Protein AF-A0A9E7HEP5-F1 (afdb_monomer_lite)

Sequence (538 aa):
MAIFSFPPPSFSPSPLPQPKRCPFLKPQIAPLSVASVPRRRRILRPAAAVPEIGALEEDQRSTIPLSKEESGVAASVKVLKAAASTRKVPAPEVLAALAVIKKEKAEPSSFLETLGGTESPGRTWMLIFTAQGRLEKGRYFPVTAVQRFDSAAKRIENGVYLGPIGCLTFEGKFSWKNRMLAFIFENIRIKVGLLGPLQINLGQAEREPTTKDPFFIWLYIDEEIAVAQGRGGGIAYWGRIVRAEEPLKKLIETTGIPFLPTPMGKGLVVDTHELAATAARSLAIGCCGVALVVGAWLHFGEPLKWSKDVKFILVDVSREEIELQKPHLGLVGDAKRVVELINKEIKDQPFCLGRSHPWVEAISKKVKDNVAKMEAQLAKDAVPFNFFAPVRIIRDAILAEGTPAPTLVSEVLNTMDVGRTVLVQNEPRTRLDAGTWGTMGVGLGYCIAAAVASPGRLVVAVEGDLGFGFSAMEVENLADTSEISVASCPNLDNGGVYGGDRRFPDEITGPCKDDPTPTSFVPHSAYHSLIEAFGWNS

InterPro domains:
  IPR011766 Thiamine pyrophosphate enzyme, TPP-binding [PF02775] (423-480)
  IPR012000 Thiamine pyrophosphate enzyme, central domain [PF00205] (243-340)
  IPR029035 DHS-like NAD/FAD-binding domain superfamily [SSF52467] (241-368)
  IPR029061 Thiamin diphosphate-binding fold [SSF52518] (390-478)
  IPR045025 TPP-binding domain containing protein HACL1-like [PTHR43710] (242-537)

Foldseek 3Di:
DKKFFAFADDDDDDDDDDDDDDDDDDDDDDDDDDDDDDDDDDDDDDDDDDDDDDDDDDDDDDDDDDDDDDPLLVVLVVLQLCCQVPVPRDLVSVLVSVVSLQPPQDFDDCNLCLQFNQDPPGWKKWWFKKAALVSPDIHGDPFTWMWHQHSNVQKIKIKTDPAQQWIKIFIFHWDDDGQKIFTDTQWIWITGHLDDTDIDGPHHDPDHGDPVGKMWRWSDGDNFKTWTATPNSMIIIIGTDDDQLVLVVLVCVQAVTAMEADLLRFQSAWCPDLSDLPLVVLVSQQRGQEMEAAADAQDADPHRNGHPNYAYEYEYCDPVRCVVVVGNHYHHDHRNVVSVVVSVVCVVPPHYCDCPNPVNVVSSVSSVVSVVVLVVVLPDDDVVDDLNVLLQVVQVVQVVVPPPRAQEEFADDPQSVNNSVRRTHNHRSSYDYCPRVSDAQCFLSVQSSVCSVDPPHEYEYRYQPRSCVSNVVCLLSCQSRPRYDYDDDLVSPLQFDVSQDDDDPCCCPNPCVVPRDPGGHDHPPPSVVSNVVSPDDD

pLDDT: mean 77.53, std 20.52, range [24.38, 97.56]

Organism: NCBI:txid320322

Secondary structure (DSSP, 8-state):
-EEEEEPPP-PPPPP-PPPPP----PPPP-PPPP-----------------------------PPPP----HHHHHHHHHHHHHHHS-S-HHHHHHHHHHHHHH----TTHHHHHH-SSTT-EEEEEEEEE-TTSS-EEE-SSEEEEEEETTTTEEEEEEE-GGGEEEEEEEEEEEETTEEEEEEEEEEEEETTSPPEEEE-----SPP-TTS-EEEEEEE-SSEEEEEETTS-EEEEEEE---HHHHHHHHHHHT--EEE-GGGTTSS-TT-TTB-GGGHHHHHHH-SEEEEESS-S-SSSPP---TTPEEEEEES-HHHHHHH--SEEEES-HHHHHHHHHHHHHHS-----TT-HHHHHHHHHHHHHHHHHHHHHT---SS--SHHHHHHHHHHHHHT-SSPPEEEEESHHHHHHHHHHS---STT-EEESGGGT-SS-HHHHHHHHHHHSTTS-EEEEE-HHHHHHHGGGHHHHTT-TTEEEE--TTT-SSBGGGS---SHHHHHSTTTTSPPTTB--TT--HHHHHHHTT---

Radius of gyration: 29.26 Å; chains: 1; bounding box: 80×76×86 Å

Structure (mmCIF, N/CA/C/O backbone):
data_AF-A0A9E7HEP5-F1
#
_entry.id   AF-A0A9E7HEP5-F1
#
loop_
_atom_site.group_PDB
_atom_site.id
_atom_site.type_symbol
_atom_site.label_atom_id
_atom_site.label_alt_id
_atom_site.label_comp_id
_atom_site.label_asym_id
_atom_site.label_entity_id
_atom_site.label_seq_id
_atom_site.pdbx_PDB_ins_code
_atom_site.Cartn_x
_atom_site.Cartn_y
_atom_site.Cartn_z
_atom_site.occupancy
_atom_site.B_iso_or_equiv
_atom_site.auth_seq_id
_atom_site.auth_comp_id
_atom_site.auth_asym_id
_atom_site.auth_atom_id
_atom_site.pdbx_PDB_model_num
ATOM 1 N N . MET A 1 1 ? 6.789 -1.809 2.876 1.00 51.38 1 MET A N 1
ATOM 2 C CA . MET A 1 1 ? 8.005 -1.958 3.710 1.00 51.38 1 MET A CA 1
ATOM 3 C C . MET A 1 1 ? 9.177 -1.241 3.103 1.00 51.38 1 MET A C 1
ATOM 5 O O . MET A 1 1 ? 9.382 -1.371 1.895 1.00 51.38 1 MET A O 1
ATOM 9 N N . ALA A 1 2 ? 9.968 -0.578 3.935 1.00 55.06 2 ALA A N 1
ATOM 10 C CA . ALA A 1 2 ? 11.289 -0.094 3.567 1.00 55.06 2 ALA A CA 1
ATOM 11 C C . ALA A 1 2 ? 12.368 -0.923 4.281 1.00 55.06 2 ALA A C 1
ATOM 13 O O . ALA A 1 2 ? 12.150 -1.428 5.385 1.00 55.06 2 ALA A O 1
ATOM 14 N N . ILE A 1 3 ? 13.517 -1.053 3.626 1.00 61.47 3 ILE A N 1
ATOM 15 C CA . ILE A 1 3 ? 14.765 -1.574 4.177 1.00 61.47 3 ILE A CA 1
ATOM 16 C C . ILE A 1 3 ? 15.701 -0.380 4.343 1.00 61.47 3 ILE A C 1
ATOM 18 O O . ILE A 1 3 ? 15.979 0.334 3.385 1.00 61.47 3 ILE A O 1
ATOM 22 N N . PHE A 1 4 ? 16.204 -0.171 5.545 1.00 69.56 4 PHE A N 1
ATOM 23 C CA . PHE A 1 4 ? 17.132 0.896 5.889 1.00 69.56 4 PHE A CA 1
ATOM 24 C C . PHE A 1 4 ? 18.523 0.313 6.027 1.00 69.56 4 PHE A C 1
ATOM 26 O O . PHE A 1 4 ? 18.708 -0.659 6.754 1.00 69.56 4 PHE A O 1
ATOM 33 N N . SER A 1 5 ? 19.494 0.898 5.338 1.00 49.03 5 SER A N 1
ATOM 34 C CA . SER A 1 5 ? 20.821 0.314 5.190 1.00 49.03 5 SER A CA 1
ATOM 35 C C . SER A 1 5 ? 21.881 1.143 5.907 1.00 49.03 5 SER A C 1
ATOM 37 O O . SER A 1 5 ? 22.187 2.262 5.494 1.00 49.03 5 SER A O 1
ATOM 39 N N . PHE A 1 6 ? 22.507 0.567 6.928 1.00 65.94 6 PHE A N 1
ATOM 40 C CA . PHE A 1 6 ? 23.538 1.213 7.743 1.00 65.94 6 PHE A CA 1
ATOM 41 C C . PHE A 1 6 ? 24.952 0.769 7.338 1.00 65.94 6 PHE A C 1
ATOM 43 O O . PHE A 1 6 ? 25.109 -0.333 6.804 1.00 65.94 6 PHE A O 1
ATOM 50 N N . PRO A 1 7 ? 25.993 1.573 7.621 1.00 40.50 7 PRO A N 1
ATOM 51 C CA . PRO A 1 7 ? 27.380 1.187 7.363 1.00 40.50 7 PRO A CA 1
ATOM 52 C C . PRO A 1 7 ? 27.819 -0.056 8.167 1.00 40.50 7 PRO A C 1
ATOM 54 O O . PRO A 1 7 ? 27.232 -0.356 9.211 1.00 40.50 7 PRO A O 1
ATOM 57 N N . PRO A 1 8 ? 28.863 -0.778 7.712 1.00 39.31 8 PRO A N 1
ATOM 58 C CA . PRO A 1 8 ? 29.521 -1.811 8.508 1.00 39.31 8 PRO A CA 1
ATOM 59 C C . PRO A 1 8 ? 30.119 -1.210 9.791 1.00 39.31 8 PRO A C 1
ATOM 61 O O . PRO A 1 8 ? 30.618 -0.082 9.758 1.00 39.31 8 PRO A O 1
ATOM 64 N N . PRO A 1 9 ? 30.092 -1.928 10.928 1.00 40.12 9 PRO A N 1
ATOM 65 C CA . PRO A 1 9 ? 30.724 -1.449 12.149 1.00 40.12 9 PRO A CA 1
ATOM 66 C C . PRO A 1 9 ? 32.244 -1.348 11.953 1.00 40.12 9 PRO A C 1
ATOM 68 O O . PRO A 1 9 ? 32.898 -2.318 11.570 1.00 40.12 9 PRO A O 1
ATOM 71 N N . SER A 1 10 ? 32.821 -0.179 12.230 1.00 34.59 10 SER A N 1
ATOM 72 C CA . SER A 1 10 ? 34.270 0.009 12.261 1.00 34.59 10 SER A CA 1
ATOM 73 C C . SER A 1 10 ? 34.835 -0.604 13.544 1.00 34.59 10 SER A C 1
ATOM 75 O O . SER A 1 10 ? 34.801 0.028 14.599 1.00 34.59 10 SER A O 1
ATOM 77 N N . PHE A 1 11 ? 35.349 -1.831 13.474 1.00 35.06 11 PHE A N 1
ATOM 78 C CA . PHE A 1 11 ? 36.176 -2.385 14.545 1.00 35.06 11 PHE A CA 1
ATOM 79 C C . PHE A 1 11 ? 37.654 -2.174 14.214 1.00 35.06 11 PHE A C 1
ATOM 81 O O . PHE A 1 11 ? 38.150 -2.631 13.185 1.00 35.06 11 PHE A O 1
ATOM 88 N N . SER A 1 12 ? 38.361 -1.477 15.101 1.00 27.12 12 SER A N 1
ATOM 89 C CA . SER A 1 12 ? 39.821 -1.483 15.166 1.00 27.12 12 SER A CA 1
ATOM 90 C C . SER A 1 12 ? 40.298 -2.904 15.518 1.00 27.12 12 SER A C 1
ATOM 92 O O . SER A 1 12 ? 39.809 -3.483 16.491 1.00 27.12 12 SER A O 1
ATOM 94 N N . PRO A 1 13 ? 41.211 -3.517 14.744 1.00 30.00 13 PRO A N 1
ATOM 95 C CA . PRO A 1 13 ? 41.603 -4.899 14.985 1.00 30.00 13 PRO A CA 1
ATOM 96 C C . PRO A 1 13 ? 42.609 -4.988 16.140 1.00 30.00 13 PRO A C 1
ATOM 98 O O . PRO A 1 13 ? 43.740 -4.520 16.028 1.00 30.00 13 PRO A O 1
ATOM 101 N N . SER A 1 14 ? 42.218 -5.650 17.229 1.00 27.70 14 SER A N 1
ATOM 102 C CA . SER A 1 14 ? 43.160 -6.242 18.189 1.00 27.70 14 SER A CA 1
ATOM 103 C C . SER A 1 14 ? 43.564 -7.641 17.695 1.00 27.70 14 SER A C 1
ATOM 105 O O . SER A 1 14 ? 42.691 -8.388 17.244 1.00 27.70 14 SER A O 1
ATOM 107 N N . PRO A 1 15 ? 44.849 -8.038 17.751 1.00 31.33 15 PRO A N 1
ATOM 108 C CA . PRO A 1 15 ? 45.302 -9.291 17.160 1.00 31.33 15 PRO A CA 1
ATOM 109 C C . PRO A 1 15 ? 45.033 -10.469 18.106 1.00 31.33 15 PRO A C 1
ATOM 111 O O . PRO A 1 15 ? 45.502 -10.485 19.241 1.00 31.33 15 PRO A O 1
ATOM 114 N N . LEU A 1 16 ? 44.318 -11.486 17.624 1.00 31.81 16 LEU A N 1
ATOM 115 C CA . LEU A 1 16 ? 44.216 -12.801 18.266 1.00 31.81 16 LEU A CA 1
ATOM 116 C C . LEU A 1 16 ? 44.513 -13.916 17.242 1.00 31.81 16 LEU A C 1
ATOM 118 O O . LEU A 1 16 ? 44.408 -13.686 16.035 1.00 31.81 16 LEU A O 1
ATOM 122 N N . PRO A 1 17 ? 44.987 -15.092 17.698 1.00 29.27 17 PRO A N 1
ATOM 123 C CA . PRO A 1 17 ? 45.936 -15.920 16.961 1.00 29.27 17 PRO A CA 1
ATOM 124 C C . PRO A 1 17 ? 45.279 -16.816 15.906 1.00 29.27 17 PRO A C 1
ATOM 126 O O . PRO A 1 17 ? 44.155 -17.285 16.065 1.00 29.27 17 PRO A O 1
ATOM 129 N N . GLN A 1 18 ? 46.032 -17.103 14.841 1.00 30.56 18 GLN A N 1
ATOM 130 C CA . GLN A 1 18 ? 45.605 -17.963 13.734 1.00 30.56 18 GLN A CA 1
ATOM 131 C C . GLN A 1 18 ? 45.329 -19.415 14.173 1.00 30.56 18 GLN A C 1
ATOM 133 O O . GLN A 1 18 ? 46.169 -20.011 14.855 1.00 30.56 18 GLN A O 1
ATOM 138 N N . PRO A 1 19 ? 44.234 -20.049 13.708 1.00 31.55 19 PRO A N 1
ATOM 139 C CA . PRO A 1 19 ? 44.040 -21.481 13.874 1.00 31.55 19 PRO A CA 1
ATOM 140 C C . PRO A 1 19 ? 44.747 -22.286 12.768 1.00 31.55 19 PRO A C 1
ATOM 142 O O . PRO A 1 19 ? 44.774 -21.919 11.591 1.00 31.55 19 PRO A O 1
ATOM 145 N N . LYS A 1 20 ? 45.333 -23.413 13.186 1.00 30.33 20 LYS A N 1
ATOM 146 C CA . LYS A 1 20 ? 46.104 -24.371 12.381 1.00 30.33 20 LYS A CA 1
ATOM 147 C C . LYS A 1 20 ? 45.240 -25.054 11.307 1.00 30.33 20 LYS A C 1
ATOM 149 O O . LYS A 1 20 ? 44.102 -25.434 11.563 1.00 30.33 20 LYS A O 1
ATOM 154 N N . ARG A 1 21 ? 45.822 -25.263 10.118 1.00 30.11 21 ARG A N 1
ATOM 155 C CA . ARG A 1 21 ? 45.241 -26.023 8.993 1.00 30.11 21 ARG A CA 1
ATOM 156 C C . ARG A 1 21 ? 45.111 -27.520 9.325 1.00 30.11 21 ARG A C 1
ATOM 158 O O . ARG A 1 21 ? 46.059 -28.111 9.833 1.00 30.11 21 ARG A O 1
ATOM 165 N N . CYS A 1 22 ? 44.002 -28.140 8.919 1.00 26.39 22 CYS A N 1
ATOM 166 C CA . CYS A 1 22 ? 43.891 -29.588 8.687 1.00 26.39 22 CYS A CA 1
ATOM 167 C C . CYS A 1 22 ? 43.315 -29.852 7.279 1.00 26.39 22 CYS A C 1
ATOM 169 O O . CYS A 1 22 ? 42.582 -29.000 6.771 1.00 26.39 22 CYS A O 1
ATOM 171 N N . PRO A 1 23 ? 43.697 -30.958 6.609 1.00 29.78 23 PRO A N 1
ATOM 172 C CA . PRO A 1 23 ? 43.627 -31.064 5.155 1.00 29.78 23 PRO A CA 1
ATOM 173 C C . PRO A 1 23 ? 42.318 -31.667 4.620 1.00 29.78 23 PRO A C 1
ATOM 175 O O . PRO A 1 23 ? 41.591 -32.383 5.300 1.00 29.78 23 PRO A O 1
ATOM 178 N N . PHE A 1 24 ? 42.078 -31.347 3.349 1.00 29.58 24 PHE A N 1
ATOM 179 C CA . PHE A 1 24 ? 40.975 -31.734 2.472 1.00 29.58 24 PHE A CA 1
ATOM 180 C C . PHE A 1 24 ? 40.642 -33.238 2.448 1.00 29.58 24 PHE A C 1
ATOM 182 O O . PHE A 1 24 ? 41.517 -34.067 2.211 1.00 29.58 24 PHE A O 1
ATOM 189 N N . LEU A 1 25 ? 39.344 -33.558 2.500 1.00 27.88 25 LEU A N 1
ATOM 190 C CA . LEU A 1 25 ? 38.763 -34.824 2.036 1.00 27.88 25 LEU A CA 1
ATOM 191 C C . LEU A 1 25 ? 37.734 -34.518 0.933 1.00 27.88 25 LEU A C 1
ATOM 193 O O . LEU A 1 25 ? 36.785 -33.767 1.145 1.00 27.88 25 LEU A O 1
ATOM 197 N N . LYS A 1 26 ? 37.965 -35.063 -0.269 1.00 29.12 26 LYS A N 1
ATOM 198 C CA . LYS A 1 26 ? 37.047 -35.012 -1.423 1.00 29.12 26 LYS A CA 1
ATOM 199 C C . LYS A 1 26 ? 35.877 -35.989 -1.209 1.00 29.12 26 LYS A C 1
ATOM 201 O O . LYS A 1 26 ? 36.142 -37.103 -0.762 1.00 29.12 26 LYS A O 1
ATOM 206 N N . PRO A 1 27 ? 34.632 -35.668 -1.608 1.00 31.58 27 PRO A N 1
ATOM 207 C CA . PRO A 1 27 ? 33.561 -36.657 -1.645 1.00 31.58 27 PRO A CA 1
ATOM 208 C C . PRO A 1 27 ? 33.573 -37.445 -2.967 1.00 31.58 27 PRO A C 1
ATOM 210 O O . PRO A 1 27 ? 33.621 -36.864 -4.051 1.00 31.58 27 PRO A O 1
ATOM 213 N N . GLN A 1 28 ? 33.522 -38.777 -2.866 1.00 25.94 28 GLN A N 1
ATOM 214 C CA . GLN A 1 28 ? 33.180 -39.687 -3.964 1.00 25.94 28 GLN A CA 1
ATOM 215 C C . GLN A 1 28 ? 31.653 -39.739 -4.127 1.00 25.94 28 GLN A C 1
ATOM 217 O O . GLN A 1 28 ? 30.923 -39.860 -3.146 1.00 25.94 28 GLN A O 1
ATOM 222 N N . ILE A 1 29 ? 31.184 -39.664 -5.373 1.00 30.97 29 ILE A N 1
ATOM 223 C CA . ILE A 1 29 ? 29.780 -39.835 -5.768 1.00 30.97 29 ILE A CA 1
ATOM 224 C C . ILE A 1 29 ? 29.588 -41.297 -6.193 1.00 30.97 29 ILE A C 1
ATOM 226 O O . ILE A 1 29 ? 30.348 -41.788 -7.027 1.00 30.97 29 ILE A O 1
ATOM 230 N N . ALA A 1 30 ? 28.571 -41.975 -5.655 1.00 26.53 30 ALA A N 1
ATOM 231 C CA . ALA A 1 30 ? 28.105 -43.283 -6.125 1.00 26.53 30 ALA A CA 1
ATOM 232 C C . ALA A 1 30 ? 26.684 -43.157 -6.720 1.00 26.53 30 ALA A C 1
ATOM 234 O O . ALA A 1 30 ? 25.885 -42.381 -6.188 1.00 26.53 30 ALA A O 1
ATOM 235 N N . PRO A 1 31 ? 26.345 -43.879 -7.808 1.00 27.89 31 PRO A N 1
ATOM 236 C CA . PRO A 1 31 ? 25.064 -43.735 -8.497 1.00 27.89 31 PRO A CA 1
ATOM 237 C C . PRO A 1 31 ? 23.953 -44.572 -7.839 1.00 27.89 31 PRO A C 1
ATOM 239 O O . PRO A 1 31 ? 24.162 -45.724 -7.461 1.00 27.89 31 PRO A O 1
ATOM 242 N N . LEU A 1 32 ? 22.752 -43.997 -7.733 1.00 27.55 32 LEU A N 1
ATOM 243 C CA . LEU A 1 32 ? 21.537 -44.670 -7.262 1.00 27.55 32 LEU A CA 1
ATOM 244 C C . LEU A 1 32 ? 20.846 -45.411 -8.419 1.00 27.55 32 LEU A C 1
ATOM 246 O O . LEU A 1 32 ? 20.517 -44.812 -9.440 1.00 27.55 32 LEU A O 1
ATOM 250 N N . SER A 1 33 ? 20.609 -46.710 -8.228 1.00 24.88 33 SER A N 1
ATOM 251 C CA . SER A 1 33 ? 19.804 -47.576 -9.099 1.00 24.88 33 SER A CA 1
ATOM 252 C C . SER A 1 33 ? 18.334 -47.559 -8.664 1.00 24.88 33 SER A C 1
ATOM 254 O O . SER A 1 33 ? 18.030 -47.619 -7.472 1.00 24.88 33 SER A O 1
ATOM 256 N N . VAL A 1 34 ? 17.425 -47.478 -9.638 1.00 32.47 34 VAL A N 1
ATOM 257 C CA . VAL A 1 34 ? 15.968 -47.466 -9.452 1.00 32.47 34 VAL A CA 1
ATOM 258 C C . VAL A 1 34 ? 15.445 -48.904 -9.478 1.00 32.47 34 VAL A C 1
ATOM 260 O O . VAL A 1 34 ? 15.538 -49.576 -10.502 1.00 32.47 34 VAL A O 1
ATOM 263 N N . ALA A 1 35 ? 14.837 -49.358 -8.380 1.00 26.69 35 ALA A N 1
ATOM 264 C CA . ALA A 1 35 ? 14.058 -50.595 -8.343 1.00 26.69 35 ALA A CA 1
ATOM 265 C C . ALA A 1 35 ? 12.675 -50.355 -7.714 1.00 26.69 35 ALA A C 1
ATOM 267 O O . ALA A 1 35 ? 12.532 -49.749 -6.653 1.00 26.69 35 ALA A O 1
ATOM 268 N N . SER A 1 36 ? 11.654 -50.833 -8.422 1.00 29.84 36 SER A N 1
ATOM 269 C CA . SER A 1 36 ? 10.218 -50.732 -8.153 1.00 29.84 36 SER A CA 1
ATOM 270 C C . SER A 1 36 ? 9.761 -51.494 -6.901 1.00 29.84 36 SER A C 1
ATOM 272 O O . SER A 1 36 ? 10.106 -52.664 -6.736 1.00 29.84 36 SER A O 1
ATOM 274 N N . VAL A 1 37 ? 8.885 -50.888 -6.088 1.00 29.94 37 VAL A N 1
ATOM 275 C CA . VAL A 1 37 ? 8.230 -51.523 -4.924 1.00 29.94 37 VAL A CA 1
ATOM 276 C C . VAL A 1 37 ? 6.706 -51.606 -5.148 1.00 29.94 37 VAL A C 1
ATOM 278 O O . VAL A 1 37 ? 6.108 -50.618 -5.581 1.00 29.94 37 VAL A O 1
ATOM 281 N N . PRO A 1 38 ? 6.041 -52.749 -4.867 1.00 27.84 38 PRO A N 1
ATOM 282 C CA . PRO A 1 38 ? 4.619 -52.941 -5.150 1.00 27.84 38 PRO A CA 1
ATOM 283 C C . PRO A 1 38 ? 3.689 -52.377 -4.059 1.00 27.84 38 PRO A C 1
ATOM 285 O O . PRO A 1 38 ? 3.996 -52.372 -2.867 1.00 27.84 38 PRO A O 1
ATOM 288 N N . ARG A 1 39 ? 2.494 -51.944 -4.489 1.00 32.03 39 ARG A N 1
ATOM 289 C CA . ARG A 1 39 ? 1.404 -51.393 -3.662 1.00 32.03 39 ARG A CA 1
ATOM 290 C C . ARG A 1 39 ? 0.897 -52.389 -2.605 1.00 32.03 39 ARG A C 1
ATOM 292 O O . ARG A 1 39 ? 0.407 -53.462 -2.952 1.00 32.03 39 ARG A O 1
ATOM 299 N N . ARG A 1 40 ? 0.836 -51.966 -1.335 1.00 27.08 40 ARG A N 1
ATOM 300 C CA . ARG A 1 40 ? -0.075 -52.537 -0.322 1.00 27.08 40 ARG A CA 1
ATOM 301 C C . ARG A 1 40 ? -0.819 -51.436 0.437 1.00 27.08 40 ARG A C 1
ATOM 303 O O . ARG A 1 40 ? -0.211 -50.541 1.011 1.00 27.08 40 ARG A O 1
ATOM 310 N N . ARG A 1 41 ? -2.153 -51.538 0.436 1.00 31.89 41 ARG A N 1
ATOM 311 C CA . ARG A 1 41 ? -3.088 -50.758 1.264 1.00 31.89 41 ARG A CA 1
ATOM 312 C C . ARG A 1 41 ? -2.891 -51.109 2.743 1.00 31.89 41 ARG A C 1
ATOM 314 O O . ARG A 1 41 ? -2.807 -52.294 3.066 1.00 31.89 41 ARG A O 1
ATOM 321 N N . ARG A 1 42 ? -2.926 -50.120 3.644 1.00 28.30 42 ARG A N 1
ATOM 322 C CA . ARG A 1 42 ? -3.132 -50.375 5.078 1.00 28.30 42 ARG A CA 1
ATOM 323 C C . ARG A 1 42 ? -4.041 -49.328 5.722 1.00 28.30 42 ARG A C 1
ATOM 325 O O . ARG A 1 42 ? -3.948 -48.139 5.448 1.00 28.30 42 ARG A O 1
ATOM 332 N N . ILE A 1 43 ? -4.953 -49.867 6.520 1.00 27.52 43 ILE A N 1
ATOM 333 C CA . ILE A 1 43 ? -6.100 -49.269 7.204 1.00 27.52 43 ILE A CA 1
ATOM 334 C C . ILE A 1 43 ? -5.636 -48.570 8.497 1.00 27.52 43 ILE A C 1
ATOM 336 O O . ILE A 1 43 ? -4.755 -49.082 9.185 1.00 27.52 43 ILE A O 1
ATOM 340 N N . LEU A 1 44 ? -6.250 -47.426 8.819 1.00 29.39 44 LEU A N 1
ATOM 341 C CA . LEU A 1 44 ? -6.052 -46.621 10.036 1.00 29.39 44 LEU A CA 1
ATOM 342 C C . LEU A 1 44 ? -6.702 -47.258 11.280 1.00 29.39 44 LEU A C 1
ATOM 344 O O . LEU A 1 44 ? -7.859 -47.672 11.214 1.00 29.39 44 LEU A O 1
ATOM 348 N N . ARG A 1 45 ? -6.002 -47.241 12.427 1.00 24.38 45 ARG A N 1
ATOM 349 C CA . ARG A 1 45 ? -6.564 -47.350 13.794 1.00 24.38 45 ARG A CA 1
ATOM 350 C C . ARG A 1 45 ? -5.705 -46.578 14.827 1.00 24.38 45 ARG A C 1
ATOM 352 O O . ARG A 1 45 ? -4.540 -46.324 14.529 1.00 24.38 45 ARG A O 1
ATOM 359 N N . PRO A 1 46 ? -6.279 -46.166 15.982 1.00 30.41 46 PRO A N 1
ATOM 360 C CA . PRO A 1 46 ? -5.855 -44.992 16.754 1.00 30.41 46 PRO A CA 1
ATOM 361 C C . PRO A 1 46 ? -4.961 -45.280 17.978 1.00 30.41 46 PRO A C 1
ATOM 363 O O . PRO A 1 46 ? -4.721 -46.429 18.340 1.00 30.41 46 PRO A O 1
ATOM 366 N N . ALA A 1 47 ? -4.474 -44.178 18.564 1.00 28.53 47 ALA A N 1
ATOM 367 C CA . ALA A 1 47 ? -3.423 -44.036 19.574 1.00 28.53 47 ALA A CA 1
ATOM 368 C C . ALA A 1 47 ? -3.693 -44.677 20.953 1.00 28.53 47 ALA A C 1
ATOM 370 O O . ALA A 1 47 ? -4.833 -44.752 21.408 1.00 28.53 47 ALA A O 1
ATOM 371 N N . ALA A 1 48 ? -2.602 -45.052 21.635 1.00 25.50 48 ALA A N 1
ATOM 372 C CA . ALA A 1 48 ? -2.547 -45.515 23.024 1.00 25.50 48 ALA A CA 1
ATOM 373 C C . ALA A 1 48 ? -1.561 -44.656 23.848 1.00 25.50 48 ALA A C 1
ATOM 375 O O . ALA A 1 48 ? -0.652 -44.043 23.289 1.00 25.50 48 ALA A O 1
ATOM 376 N N . ALA A 1 49 ? -1.785 -44.607 25.162 1.00 25.66 49 ALA A N 1
ATOM 377 C CA . ALA A 1 49 ? -1.235 -43.660 26.135 1.00 25.66 49 ALA A CA 1
ATOM 378 C C . ALA A 1 49 ? -0.179 -44.265 27.104 1.00 25.66 49 ALA A C 1
ATOM 380 O O . ALA A 1 49 ? 0.001 -45.483 27.112 1.00 25.66 49 ALA A O 1
ATOM 381 N N . VAL A 1 50 ? 0.339 -43.395 28.007 1.00 27.92 50 VAL A N 1
ATOM 382 C CA . VAL A 1 50 ? 0.950 -43.640 29.361 1.00 27.92 50 VAL A CA 1
ATOM 383 C C . VAL A 1 50 ? 2.490 -43.919 29.349 1.00 27.92 50 VAL A C 1
ATOM 385 O O . VAL A 1 50 ? 2.918 -44.489 28.346 1.00 27.92 50 VAL A O 1
ATOM 388 N N . PRO A 1 51 ? 3.364 -43.557 30.354 1.00 29.66 51 PRO A N 1
ATOM 389 C CA . PRO A 1 51 ? 3.147 -43.275 31.802 1.00 29.66 51 PRO A CA 1
ATOM 390 C C . PRO A 1 51 ? 3.815 -42.041 32.476 1.00 29.66 51 PRO A C 1
ATOM 392 O O . PRO A 1 51 ? 4.772 -41.456 31.979 1.00 29.66 51 PRO A O 1
ATOM 395 N N . GLU A 1 52 ? 3.316 -41.739 33.688 1.00 27.03 52 GLU A N 1
ATOM 396 C CA . GLU A 1 52 ? 3.947 -40.969 34.784 1.00 27.03 52 GLU A CA 1
ATOM 397 C C . GLU A 1 52 ? 5.039 -41.768 35.537 1.00 27.03 52 GLU A C 1
ATOM 399 O O . GLU A 1 52 ? 4.952 -42.993 35.617 1.00 27.03 52 GLU A O 1
ATOM 404 N N . ILE A 1 53 ? 6.006 -41.061 36.153 1.00 26.39 53 ILE A N 1
ATOM 405 C CA . ILE A 1 53 ? 6.406 -41.090 37.590 1.00 26.39 53 ILE A CA 1
ATOM 406 C C . ILE A 1 53 ? 7.771 -40.386 37.752 1.00 26.39 53 ILE A C 1
ATOM 408 O O . ILE A 1 53 ? 8.712 -40.684 37.020 1.00 26.39 53 ILE A O 1
ATOM 412 N N . GLY A 1 54 ? 7.904 -39.532 38.779 1.00 24.41 54 GLY A N 1
ATOM 413 C CA . GLY A 1 54 ? 9.200 -39.237 39.410 1.00 24.41 54 GLY A CA 1
ATOM 414 C C . GLY A 1 54 ? 9.326 -37.841 40.023 1.00 24.41 54 GLY A C 1
ATOM 415 O O . GLY A 1 54 ? 9.801 -36.926 39.362 1.00 24.41 54 GLY A O 1
ATOM 416 N N . ALA A 1 55 ? 8.927 -37.693 41.289 1.00 25.45 55 ALA A N 1
ATOM 417 C CA . ALA A 1 55 ? 9.136 -36.499 42.107 1.00 25.45 55 ALA A CA 1
ATOM 418 C C . ALA A 1 55 ? 10.602 -36.367 42.561 1.00 25.45 55 ALA A C 1
ATOM 420 O O . ALA A 1 55 ? 11.170 -37.352 43.031 1.00 25.45 55 ALA A O 1
ATOM 421 N N . LEU A 1 56 ? 11.169 -35.156 42.489 1.00 27.62 56 LEU A N 1
ATOM 422 C CA . LEU A 1 56 ? 12.380 -34.743 43.209 1.00 27.62 56 LEU A CA 1
ATOM 423 C C . LEU A 1 56 ? 12.261 -33.265 43.641 1.00 27.62 56 LEU A C 1
ATOM 425 O O . LEU A 1 56 ? 12.234 -32.366 42.806 1.00 27.62 56 LEU A O 1
ATOM 429 N N . GLU A 1 57 ? 12.113 -33.118 44.958 1.00 25.09 57 GLU A N 1
ATOM 430 C CA . GLU A 1 57 ? 12.555 -32.082 45.912 1.00 25.09 57 GLU A CA 1
ATOM 431 C C . GLU A 1 57 ? 12.521 -30.579 45.555 1.00 25.09 57 GLU A C 1
ATOM 433 O O . GLU A 1 57 ? 13.199 -30.075 44.662 1.00 25.09 57 GLU A O 1
ATOM 438 N N . GLU A 1 58 ? 11.753 -29.857 46.381 1.00 28.30 58 GLU A N 1
ATOM 439 C CA . GLU A 1 58 ? 11.725 -28.404 46.549 1.00 28.30 58 GLU A CA 1
ATOM 440 C C . GLU A 1 58 ? 12.974 -27.906 47.294 1.00 28.30 58 GLU A C 1
ATOM 442 O O . GLU A 1 58 ? 13.288 -28.423 48.364 1.00 28.30 58 GLU A O 1
ATOM 447 N N . ASP A 1 59 ? 13.598 -26.819 46.822 1.00 25.30 59 ASP A N 1
ATOM 448 C CA . ASP A 1 59 ? 14.262 -25.887 47.737 1.00 25.30 59 ASP A CA 1
ATOM 449 C C . ASP A 1 59 ? 14.184 -24.421 47.250 1.00 25.30 59 ASP A C 1
ATOM 451 O O . ASP A 1 59 ? 14.538 -24.071 46.124 1.00 25.30 59 ASP A O 1
ATOM 455 N N . GLN A 1 60 ? 13.650 -23.591 48.150 1.00 25.62 60 GLN A N 1
ATOM 456 C CA . GLN A 1 60 ? 13.741 -22.131 48.303 1.00 25.62 60 GLN A CA 1
ATOM 457 C C . GLN A 1 60 ? 13.451 -21.188 47.114 1.00 25.62 60 GLN A C 1
ATOM 459 O O . GLN A 1 60 ? 14.333 -20.643 46.447 1.00 25.62 60 GLN A O 1
ATOM 464 N N . ARG A 1 61 ? 12.167 -20.808 46.992 1.00 27.44 61 ARG A N 1
ATOM 465 C CA . ARG A 1 61 ? 11.742 -19.537 46.377 1.00 27.44 61 ARG A CA 1
ATOM 466 C C . ARG A 1 61 ? 12.069 -18.352 47.290 1.00 27.44 61 ARG A C 1
ATOM 468 O O . ARG A 1 61 ? 11.409 -18.126 48.299 1.00 27.44 61 ARG A O 1
ATOM 475 N N . SER A 1 62 ? 13.025 -17.544 46.846 1.00 25.94 62 SER A N 1
ATOM 476 C CA . SER A 1 62 ? 13.154 -16.132 47.209 1.00 25.94 62 SER A CA 1
ATOM 477 C C . SER A 1 62 ? 11.908 -15.364 46.744 1.00 25.94 62 SER A C 1
ATOM 479 O O . SER A 1 62 ? 11.592 -15.302 45.553 1.00 25.94 62 SER A O 1
ATOM 481 N N . THR A 1 63 ? 11.159 -14.824 47.701 1.00 28.52 63 THR A N 1
ATOM 482 C CA . THR A 1 63 ? 9.980 -13.980 47.496 1.00 28.52 63 THR A CA 1
ATOM 483 C C . THR A 1 63 ? 10.383 -12.594 46.998 1.00 28.52 63 THR A C 1
ATOM 485 O O . THR A 1 63 ? 10.813 -11.747 47.780 1.00 28.52 63 THR A O 1
ATOM 488 N N . ILE A 1 64 ? 10.172 -12.339 45.707 1.00 29.33 64 ILE A N 1
ATOM 489 C CA . ILE A 1 64 ? 10.036 -10.987 45.150 1.00 29.33 64 ILE A CA 1
ATOM 490 C C . ILE A 1 64 ? 8.531 -10.773 44.901 1.00 29.33 64 ILE A C 1
ATOM 492 O O . ILE A 1 64 ? 7.909 -11.650 44.295 1.00 29.33 64 ILE A O 1
ATOM 496 N N . PRO A 1 65 ? 7.898 -9.678 45.365 1.00 28.50 65 PRO A N 1
ATOM 497 C CA . PRO A 1 65 ? 6.455 -9.509 45.216 1.00 28.50 65 PRO A CA 1
ATOM 498 C C . PRO A 1 65 ? 6.096 -9.321 43.737 1.00 28.50 65 PRO A C 1
ATOM 500 O O . PRO A 1 65 ? 6.520 -8.343 43.119 1.00 28.50 65 PRO A O 1
ATOM 503 N N . LEU A 1 66 ? 5.296 -10.234 43.171 1.00 28.25 66 LEU A N 1
ATOM 504 C CA . LEU A 1 66 ? 4.622 -9.999 41.894 1.00 28.25 66 LEU A CA 1
ATOM 505 C C . LEU A 1 66 ? 3.629 -8.846 42.072 1.00 28.25 66 LEU A C 1
ATOM 507 O O . LEU A 1 66 ? 2.679 -8.923 42.850 1.00 28.25 66 LEU A O 1
ATOM 511 N N . SER A 1 67 ? 3.863 -7.766 41.343 1.00 31.67 67 SER A N 1
ATOM 512 C CA . SER A 1 67 ? 2.992 -6.606 41.274 1.00 31.67 67 SER A CA 1
ATOM 513 C C . SER A 1 67 ? 1.810 -6.851 40.323 1.00 31.67 67 SER A C 1
ATOM 515 O O . SER A 1 67 ? 2.000 -7.171 39.157 1.00 31.67 67 SER A O 1
ATOM 517 N N . LYS A 1 68 ? 0.602 -6.612 40.860 1.00 35.47 68 LYS A N 1
ATOM 518 C CA . LYS A 1 68 ? -0.695 -6.290 40.221 1.00 35.47 68 LYS A CA 1
ATOM 519 C C . LYS A 1 68 ? -1.271 -7.276 39.186 1.00 35.47 68 LYS A C 1
ATOM 521 O O . LYS A 1 68 ? -0.832 -7.331 38.045 1.00 35.47 68 LYS A O 1
ATOM 526 N N . GLU A 1 69 ? -2.376 -7.924 39.570 1.00 36.03 69 GLU A N 1
ATOM 527 C CA . GLU A 1 69 ? -3.395 -8.456 38.653 1.00 36.03 69 GLU A CA 1
ATOM 528 C C . GLU A 1 69 ? -3.738 -7.413 37.569 1.00 36.03 69 GLU A C 1
ATOM 530 O O . GLU A 1 69 ? -4.138 -6.286 37.881 1.00 36.03 69 GLU A O 1
ATOM 535 N N . GLU A 1 70 ? -3.565 -7.763 36.290 1.00 47.34 70 GLU A N 1
ATOM 536 C CA . GLU A 1 70 ? -4.075 -6.965 35.169 1.00 47.34 70 GLU A CA 1
ATOM 537 C C . GLU A 1 70 ? -5.607 -6.871 35.279 1.00 47.34 70 GLU A C 1
ATOM 539 O O . GLU A 1 70 ? -6.279 -7.881 35.493 1.00 47.34 70 GLU A O 1
ATOM 544 N N . SER A 1 71 ? -6.189 -5.671 35.133 1.00 64.06 71 SER A N 1
ATOM 545 C CA . SER A 1 71 ? -7.652 -5.526 35.157 1.00 64.06 71 SER A CA 1
ATOM 546 C C . SER A 1 71 ? -8.295 -6.381 34.057 1.00 64.06 71 SER A C 1
ATOM 548 O O . SER A 1 71 ? -7.734 -6.538 32.968 1.00 64.06 71 SER A O 1
ATOM 550 N N . GLY A 1 72 ? -9.500 -6.908 34.304 1.00 83.12 72 GLY A N 1
ATOM 551 C CA . GLY A 1 72 ? -10.210 -7.748 33.329 1.00 83.12 72 GLY A CA 1
ATOM 552 C C . GLY A 1 72 ? -10.392 -7.074 31.960 1.00 83.12 72 GLY A C 1
ATOM 553 O O . GLY A 1 72 ? -10.406 -7.751 30.927 1.00 83.12 72 GLY A O 1
ATOM 554 N N . VAL A 1 73 ? -10.461 -5.738 31.925 1.00 85.06 73 VAL A N 1
ATOM 555 C CA . VAL A 1 73 ? -10.482 -4.958 30.681 1.00 85.06 73 VAL A CA 1
ATOM 556 C C . VAL A 1 73 ? -9.159 -5.018 29.925 1.00 85.06 73 VAL A C 1
ATOM 558 O O . VAL A 1 73 ? -9.203 -5.200 28.714 1.00 85.06 73 VAL A O 1
ATOM 561 N N . ALA A 1 74 ? -7.997 -4.932 30.578 1.00 86.38 74 ALA A N 1
ATOM 562 C CA . ALA A 1 74 ? -6.703 -4.986 29.887 1.00 86.38 74 ALA A CA 1
ATOM 563 C C . ALA A 1 74 ? -6.504 -6.323 29.147 1.00 86.38 74 ALA A C 1
ATOM 565 O O . ALA A 1 74 ? -6.156 -6.339 27.962 1.00 86.38 74 ALA A O 1
ATOM 566 N N . ALA A 1 75 ? -6.830 -7.440 29.805 1.00 90.31 75 ALA A N 1
ATOM 567 C CA . ALA A 1 75 ? -6.797 -8.766 29.189 1.00 90.31 75 ALA A CA 1
ATOM 568 C C . ALA A 1 75 ? -7.795 -8.881 28.020 1.00 90.31 75 ALA A C 1
ATOM 570 O O . ALA A 1 75 ? -7.448 -9.368 26.942 1.00 90.31 75 ALA A O 1
ATOM 571 N N . SER A 1 76 ? -9.016 -8.362 28.193 1.00 93.06 76 SER A N 1
ATOM 572 C CA . SER A 1 76 ? -10.046 -8.357 27.143 1.00 93.06 76 SER A CA 1
ATOM 573 C C . SER A 1 76 ? -9.627 -7.522 25.929 1.00 93.06 76 SER A C 1
ATOM 575 O O . SER A 1 76 ? -9.797 -7.948 24.789 1.00 93.06 76 SER A O 1
ATOM 577 N N . VAL A 1 77 ? -9.019 -6.356 26.156 1.00 91.25 77 VAL A N 1
ATOM 578 C CA . VAL A 1 77 ? -8.481 -5.489 25.099 1.00 91.25 77 VAL A CA 1
ATOM 579 C C . VAL A 1 77 ? -7.387 -6.208 24.312 1.00 91.25 77 VAL A C 1
ATOM 581 O O . VAL A 1 77 ? -7.379 -6.124 23.087 1.00 91.25 77 VAL A O 1
ATOM 584 N N . LYS A 1 78 ? -6.510 -6.974 24.972 1.00 89.69 78 LYS A N 1
ATOM 585 C CA . LYS A 1 78 ? -5.479 -7.780 24.299 1.00 89.69 78 LYS A CA 1
ATOM 586 C C . LYS A 1 78 ? -6.083 -8.837 23.368 1.00 89.69 78 LYS A C 1
ATOM 588 O O . LYS A 1 78 ? -5.621 -8.980 22.237 1.00 89.69 78 LYS A O 1
ATOM 593 N N . VAL A 1 79 ? -7.140 -9.527 23.810 1.00 93.00 79 VAL A N 1
ATOM 594 C CA . VAL A 1 79 ? -7.888 -10.490 22.977 1.00 93.00 79 VAL A CA 1
ATOM 595 C C . VAL A 1 79 ? -8.501 -9.794 21.765 1.00 93.00 79 VAL A C 1
ATOM 597 O O . VAL A 1 79 ? -8.362 -10.274 20.640 1.00 93.00 79 VAL A O 1
ATOM 600 N N . LEU A 1 80 ? -9.138 -8.637 21.970 1.00 93.06 80 LEU A N 1
ATOM 601 C CA . LEU A 1 80 ? -9.715 -7.872 20.870 1.00 93.06 80 LEU A CA 1
ATOM 602 C C . LEU A 1 80 ? -8.634 -7.420 19.889 1.00 93.06 80 LEU A C 1
ATOM 604 O O . LEU A 1 80 ? -8.759 -7.710 18.709 1.00 93.06 80 LEU A O 1
ATOM 608 N N . LYS A 1 81 ? -7.528 -6.820 20.338 1.00 90.00 81 LYS A N 1
ATOM 609 C CA . LYS A 1 81 ? -6.414 -6.429 19.453 1.00 90.00 81 LYS A CA 1
ATOM 610 C C . LYS A 1 81 ? -5.895 -7.598 18.612 1.00 90.00 81 LYS A C 1
ATOM 612 O O . LYS A 1 81 ? -5.760 -7.462 17.398 1.00 90.00 81 LYS A O 1
ATOM 617 N N . ALA A 1 82 ? -5.713 -8.775 19.214 1.00 84.44 82 ALA A N 1
ATOM 618 C CA . ALA A 1 82 ? -5.364 -9.983 18.467 1.00 84.44 82 ALA A CA 1
ATOM 619 C C . ALA A 1 82 ? -6.441 -10.359 17.426 1.00 84.44 82 ALA A C 1
ATOM 621 O O . ALA A 1 82 ? -6.112 -10.754 16.304 1.00 84.44 82 ALA A O 1
ATOM 622 N N . ALA A 1 83 ? -7.725 -10.196 17.757 1.00 89.25 83 ALA A N 1
ATOM 623 C CA . ALA A 1 83 ? -8.841 -10.425 16.843 1.00 89.25 83 ALA A CA 1
ATOM 624 C C . ALA A 1 83 ? -8.892 -9.415 15.678 1.00 89.25 83 ALA A C 1
ATOM 626 O O . ALA A 1 83 ? -9.192 -9.840 14.561 1.00 89.25 83 ALA A O 1
ATOM 627 N N . ALA A 1 84 ? -8.585 -8.128 15.897 1.00 84.25 84 ALA A N 1
ATOM 628 C CA . ALA A 1 84 ? -8.446 -7.131 14.823 1.00 84.25 84 ALA A CA 1
ATOM 629 C C . ALA A 1 84 ? -7.345 -7.510 13.840 1.00 84.25 84 ALA A C 1
ATOM 631 O O . ALA A 1 84 ? -7.583 -7.497 12.633 1.00 84.25 84 ALA A O 1
ATOM 632 N N . SER A 1 85 ? -6.167 -7.858 14.360 1.00 75.44 85 SER A N 1
ATOM 633 C CA . SER A 1 85 ? -4.991 -8.116 13.531 1.00 75.44 85 SER A CA 1
ATOM 634 C C . SER A 1 85 ? -5.090 -9.434 12.768 1.00 75.44 85 SER A C 1
ATOM 636 O O . SER A 1 85 ? -4.672 -9.512 11.619 1.00 75.44 85 SER A O 1
ATOM 638 N N . THR A 1 86 ? -5.650 -10.481 13.384 1.00 78.69 86 THR A N 1
ATOM 639 C CA . THR A 1 86 ? -5.602 -11.837 12.809 1.00 78.69 86 THR A CA 1
ATOM 640 C C . THR A 1 86 ? -6.914 -12.305 12.195 1.00 78.69 86 THR A C 1
ATOM 642 O O . THR A 1 86 ? -6.890 -13.154 11.308 1.00 78.69 86 THR A O 1
ATOM 645 N N . ARG A 1 87 ? -8.062 -11.831 12.701 1.00 84.06 87 ARG A N 1
ATOM 646 C CA . ARG A 1 87 ? -9.397 -12.411 12.452 1.00 84.06 87 ARG A CA 1
ATOM 647 C C . ARG A 1 87 ? -9.501 -13.929 12.707 1.00 84.06 87 ARG A C 1
ATOM 649 O O . ARG A 1 87 ? -10.437 -14.564 12.231 1.00 84.06 87 ARG A O 1
ATOM 656 N N . LYS A 1 88 ? -8.553 -14.514 13.449 1.00 86.50 88 LYS A N 1
ATOM 657 C CA . LYS A 1 88 ? -8.479 -15.958 13.740 1.00 86.50 88 LYS A CA 1
ATOM 658 C C . LYS A 1 88 ? -8.941 -16.315 15.151 1.00 86.50 88 LYS A C 1
ATOM 660 O O . LYS A 1 88 ? -9.144 -17.490 15.437 1.00 86.50 88 LYS A O 1
ATOM 665 N N . VAL A 1 89 ? -9.106 -15.321 16.024 1.00 92.94 89 VAL A N 1
ATOM 666 C CA . VAL A 1 89 ? -9.595 -15.537 17.391 1.00 92.94 89 VAL A CA 1
ATOM 667 C C . VAL A 1 89 ? -11.026 -16.098 17.334 1.00 92.94 89 VAL A C 1
ATOM 669 O O . VAL A 1 89 ? -11.866 -15.552 16.615 1.00 92.94 89 VAL A O 1
ATOM 672 N N . PRO A 1 90 ? -11.348 -17.178 18.062 1.00 96.00 90 PRO A N 1
ATOM 673 C CA . PRO A 1 90 ? -12.694 -17.735 18.059 1.00 96.00 90 PRO A CA 1
ATOM 674 C C . PRO A 1 90 ? -13.758 -16.712 18.482 1.00 96.00 90 PRO A C 1
ATOM 676 O O . PRO A 1 90 ? -13.606 -15.988 19.465 1.00 96.00 90 PRO A O 1
ATOM 679 N N . ALA A 1 91 ? -14.889 -16.689 17.771 1.00 94.88 91 ALA A N 1
ATOM 680 C CA . ALA A 1 91 ? -15.992 -15.766 18.054 1.00 94.88 91 ALA A CA 1
ATOM 681 C C . ALA A 1 91 ? -16.476 -15.776 19.526 1.00 94.88 91 ALA A C 1
ATOM 683 O O . ALA A 1 91 ? -16.754 -14.691 20.041 1.00 94.88 91 ALA A O 1
ATOM 684 N N . PRO A 1 92 ? -16.552 -16.924 20.237 1.00 96.38 92 PRO A N 1
ATOM 685 C CA . PRO A 1 92 ? -16.911 -16.938 21.658 1.00 96.38 92 PRO A CA 1
ATOM 686 C C . PRO A 1 92 ? -15.940 -16.156 22.553 1.00 96.38 92 PRO A C 1
ATOM 688 O O . PRO A 1 92 ? -16.381 -15.473 23.474 1.00 96.38 92 PRO A O 1
ATOM 691 N N . GL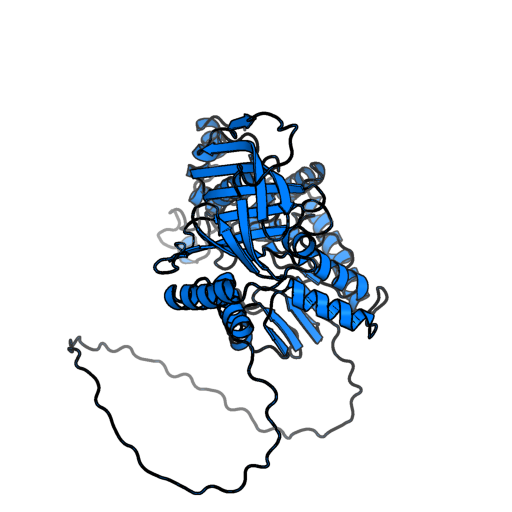U A 1 93 ? -14.637 -16.199 22.264 1.00 95.69 93 GLU A N 1
ATOM 692 C CA . GLU A 1 93 ? -13.623 -15.455 23.022 1.00 95.69 93 GLU A CA 1
ATOM 693 C C . GLU A 1 93 ? -13.762 -13.946 22.794 1.00 95.69 93 GLU A C 1
ATOM 695 O O . GLU A 1 93 ? -13.717 -13.159 23.742 1.00 95.69 93 GLU A O 1
ATOM 700 N N . VAL A 1 94 ? -14.034 -13.537 21.549 1.00 95.94 94 VAL A N 1
ATOM 701 C CA . VAL A 1 94 ? -14.330 -12.136 21.211 1.00 95.94 94 VAL A CA 1
ATOM 702 C C . VAL A 1 94 ? -15.587 -11.654 21.945 1.00 95.94 94 VAL A C 1
ATOM 704 O O . VAL A 1 94 ? -15.588 -10.566 22.519 1.00 95.94 94 VAL A O 1
ATOM 707 N N . LEU A 1 95 ? -16.654 -12.460 21.977 1.00 96.44 95 LEU A N 1
ATOM 708 C CA . LEU A 1 95 ? -17.895 -12.129 22.690 1.00 96.44 95 LEU A CA 1
ATOM 709 C C . LEU A 1 95 ? -17.675 -11.987 24.203 1.00 96.44 95 LEU A C 1
ATOM 711 O O . LEU A 1 95 ? -18.203 -11.048 24.803 1.00 96.44 95 LEU A O 1
ATOM 715 N N . ALA A 1 96 ? -16.873 -12.868 24.806 1.00 95.31 96 ALA A N 1
ATOM 716 C CA . ALA A 1 96 ? -16.516 -12.790 26.220 1.00 95.31 96 ALA A CA 1
ATOM 717 C C . ALA A 1 96 ? -15.751 -11.494 26.540 1.00 95.31 96 ALA A C 1
ATOM 719 O O . ALA A 1 96 ? -16.119 -10.775 27.471 1.00 95.31 96 ALA A O 1
ATOM 720 N N . ALA A 1 97 ? -14.759 -11.136 25.718 1.00 94.62 97 ALA A N 1
ATOM 721 C CA . ALA A 1 97 ? -14.013 -9.888 25.865 1.00 94.62 97 ALA A CA 1
ATOM 722 C C . ALA A 1 97 ? -14.918 -8.645 25.724 1.00 94.62 97 ALA A C 1
ATOM 724 O O . ALA A 1 97 ? -14.837 -7.706 26.522 1.00 94.62 97 ALA A O 1
ATOM 725 N N . LEU A 1 98 ? -15.845 -8.648 24.757 1.00 94.12 98 LEU A N 1
ATOM 726 C CA . LEU A 1 98 ? -16.827 -7.569 24.588 1.00 94.12 98 LEU A CA 1
ATOM 727 C C . LEU A 1 98 ? -17.775 -7.442 25.790 1.00 94.12 98 LEU A C 1
ATOM 729 O O . LEU A 1 98 ? -18.179 -6.328 26.131 1.00 94.12 98 LEU A O 1
ATOM 733 N N . ALA A 1 99 ? -18.126 -8.551 26.449 1.00 93.94 99 ALA A N 1
ATOM 734 C CA . ALA A 1 99 ? -18.997 -8.537 27.624 1.00 93.94 99 ALA A CA 1
ATOM 735 C C . ALA A 1 99 ? -18.334 -7.839 28.816 1.00 93.94 99 ALA A C 1
ATOM 737 O O . ALA A 1 99 ? -18.984 -7.043 29.501 1.00 93.94 99 ALA A O 1
ATOM 738 N N . VAL A 1 100 ? -17.035 -8.075 29.016 1.00 92.94 100 VAL A N 1
ATOM 739 C CA . VAL A 1 100 ? -16.237 -7.389 30.040 1.00 92.94 100 VAL A CA 1
ATOM 740 C C . VAL A 1 100 ? -16.175 -5.887 29.754 1.00 92.94 100 VAL A C 1
ATOM 742 O O . VAL A 1 100 ? -16.532 -5.087 30.621 1.00 92.94 100 VAL A O 1
ATOM 745 N N . ILE A 1 101 ? -15.841 -5.495 28.518 1.00 89.56 101 ILE A N 1
ATOM 746 C CA . ILE A 1 101 ? -15.794 -4.080 28.110 1.00 89.56 101 ILE A CA 1
AT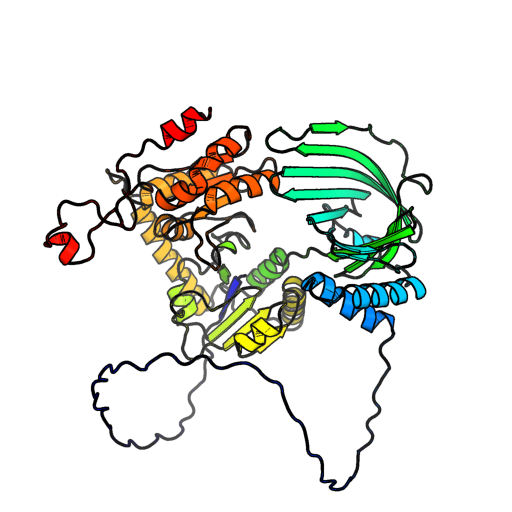OM 747 C C . ILE A 1 101 ? -17.142 -3.380 28.320 1.00 89.56 101 ILE A C 1
ATOM 749 O O . ILE A 1 101 ? -17.203 -2.266 28.846 1.00 89.56 101 ILE A O 1
ATOM 753 N N . LYS A 1 102 ? -18.245 -4.036 27.944 1.00 89.06 102 LYS A N 1
ATOM 754 C CA . LYS A 1 102 ? -19.594 -3.481 28.108 1.00 89.06 102 LYS A CA 1
ATOM 755 C C . LYS A 1 102 ? -19.938 -3.211 29.578 1.00 89.06 102 LYS A C 1
ATOM 757 O O . LYS A 1 102 ? -20.671 -2.262 29.862 1.00 89.06 102 LYS A O 1
ATOM 762 N N . LYS A 1 103 ? -19.442 -4.044 30.499 1.00 88.06 103 LYS A N 1
ATOM 763 C CA . LYS A 1 103 ? -19.720 -3.942 31.937 1.00 88.06 103 LYS A CA 1
ATOM 764 C C . LYS A 1 103 ? -18.964 -2.787 32.594 1.00 88.06 103 LYS A C 1
ATOM 766 O O . LYS A 1 103 ? -19.573 -2.053 33.366 1.00 88.06 103 LYS A O 1
ATOM 771 N N . GLU A 1 104 ? -17.676 -2.623 32.292 1.00 79.19 104 GLU A N 1
ATOM 772 C CA . GLU A 1 104 ? -16.821 -1.665 33.011 1.00 79.19 104 GLU A CA 1
ATOM 773 C C . GLU A 1 104 ? -17.040 -0.200 32.627 1.00 79.19 104 GLU A C 1
ATOM 775 O O . GLU A 1 104 ? -16.746 0.673 33.436 1.00 79.19 104 GLU A O 1
ATOM 780 N N . LYS A 1 105 ? -17.608 0.094 31.447 1.00 67.19 105 LYS A N 1
ATOM 781 C CA . LYS A 1 105 ? -17.943 1.468 31.031 1.00 67.19 105 LYS A CA 1
ATOM 782 C C . LYS A 1 105 ? -16.782 2.454 31.301 1.00 67.19 105 LYS A C 1
ATOM 784 O O . LYS A 1 105 ? -16.996 3.459 31.975 1.00 67.19 105 LYS A O 1
ATOM 789 N N . ALA A 1 106 ? -15.607 2.257 30.704 1.00 63.19 106 ALA A N 1
ATOM 790 C CA . ALA A 1 106 ? -14.476 3.194 30.833 1.00 63.19 106 ALA A CA 1
ATOM 791 C C . ALA A 1 106 ? -14.856 4.646 30.448 1.00 63.19 106 ALA A C 1
ATOM 793 O O . ALA A 1 106 ? -15.650 4.847 29.522 1.00 63.19 106 ALA A O 1
ATOM 794 N N . GLU A 1 107 ? -14.358 5.652 31.180 1.00 56.75 107 GLU A N 1
ATOM 795 C CA . GLU A 1 107 ? -14.638 7.068 30.895 1.00 56.75 107 GLU A CA 1
ATOM 796 C C . GLU A 1 107 ? -13.747 7.647 29.782 1.00 56.75 107 GLU A C 1
ATOM 798 O O . GLU A 1 107 ? -12.581 7.274 29.681 1.00 56.75 107 GLU A O 1
ATOM 803 N N . PRO A 1 108 ? -14.266 8.569 28.948 1.00 55.00 108 PRO A N 1
ATOM 804 C CA . PRO A 1 108 ? -13.651 8.935 27.681 1.00 55.00 108 PRO A CA 1
ATOM 805 C C . PRO A 1 108 ? -12.969 10.312 27.770 1.00 55.00 108 PRO A C 1
ATOM 807 O O . PRO A 1 108 ? -13.409 11.267 27.127 1.00 55.00 108 PRO A O 1
ATOM 810 N N . SER A 1 109 ? -11.903 10.471 28.557 1.00 55.09 109 SER A N 1
ATOM 811 C CA . SER A 1 109 ? -11.039 11.644 28.363 1.00 55.09 109 SER A CA 1
ATOM 812 C C . SER A 1 109 ? -10.363 11.503 26.986 1.00 55.09 109 SER A C 1
ATOM 814 O O . SER A 1 109 ? -9.977 10.404 26.594 1.00 55.09 109 SER A O 1
ATOM 816 N N . SER A 1 110 ? -10.306 12.574 26.183 1.00 71.12 110 SER A N 1
ATOM 817 C CA . SER A 1 110 ? -9.744 12.594 24.807 1.00 71.12 110 SER A CA 1
ATOM 818 C C . SER A 1 110 ? -10.437 11.710 23.746 1.00 71.12 110 SER A C 1
ATOM 820 O O . SER A 1 110 ? -9.909 11.510 22.658 1.00 71.12 110 SER A O 1
ATOM 822 N N . PHE A 1 111 ? -11.662 11.233 23.989 1.00 80.94 111 PHE A N 1
ATOM 823 C CA . PHE A 1 111 ? -12.340 10.282 23.094 1.00 80.94 111 PHE A CA 1
ATOM 824 C C . PHE A 1 111 ? -12.487 10.734 21.637 1.00 80.94 111 PHE A C 1
ATOM 826 O O . PHE A 1 111 ? -12.195 9.958 20.733 1.00 80.94 111 PHE A O 1
ATOM 833 N N . LEU A 1 112 ? -12.939 11.967 21.385 1.00 84.44 112 LEU A N 1
ATOM 834 C CA . LEU A 1 112 ? -13.079 12.461 20.009 1.00 84.44 112 LEU A CA 1
ATOM 835 C C . LEU A 1 112 ? -11.721 12.628 19.322 1.00 84.44 112 LEU A C 1
ATOM 837 O O . LEU A 1 112 ? -11.616 12.373 18.124 1.00 84.44 112 LEU A O 1
ATOM 841 N N . GLU A 1 113 ? -10.684 13.006 20.064 1.00 87.06 113 GLU A N 1
ATOM 842 C CA . GLU A 1 113 ? -9.319 13.099 19.541 1.00 87.06 113 GLU A CA 1
ATOM 843 C C . GLU A 1 113 ? -8.798 11.702 19.175 1.00 87.06 113 GLU A C 1
ATOM 845 O O . GLU A 1 113 ? -8.220 11.511 18.102 1.00 87.06 113 GLU A O 1
ATOM 850 N N . THR A 1 114 ? -9.081 10.692 20.007 1.00 88.56 114 THR A N 1
ATOM 851 C CA . THR A 1 114 ? -8.742 9.295 19.717 1.00 88.56 114 THR A CA 1
ATOM 852 C C . THR A 1 114 ? -9.560 8.737 18.551 1.00 88.56 114 THR A C 1
ATOM 854 O O . THR A 1 114 ? -9.006 8.047 17.695 1.00 88.56 114 THR A O 1
ATOM 857 N N . LEU A 1 115 ? -10.856 9.048 18.474 1.00 89.94 115 LEU A N 1
ATOM 858 C CA . LEU A 1 115 ? -11.765 8.517 17.459 1.00 89.94 115 LEU A CA 1
ATOM 859 C C . LEU A 1 115 ? -11.527 9.135 16.089 1.00 89.94 115 LEU A C 1
ATOM 861 O O . LEU A 1 115 ? -11.484 8.402 15.106 1.00 89.94 115 LEU A O 1
ATOM 865 N N . GLY A 1 116 ? -11.391 10.456 16.020 1.00 87.88 116 GLY A N 1
ATOM 866 C CA . GLY A 1 116 ? -11.384 11.186 14.758 1.00 87.88 116 GLY A CA 1
ATOM 867 C C . GLY A 1 116 ? -10.210 12.131 14.551 1.00 87.88 116 GLY A C 1
ATOM 868 O O . GLY A 1 116 ? -10.175 12.794 13.525 1.00 87.88 116 GLY A O 1
ATOM 869 N N . GLY A 1 117 ? -9.229 12.167 15.458 1.00 87.31 117 GLY A N 1
ATOM 870 C CA . GLY A 1 117 ? -8.049 13.025 15.326 1.00 87.31 117 GLY A CA 1
ATOM 871 C C . GLY A 1 117 ? -8.324 14.503 15.599 1.00 87.31 117 GLY A C 1
ATOM 872 O O . GLY A 1 117 ? -9.440 14.901 15.905 1.00 87.31 117 GLY A O 1
ATOM 873 N N . THR A 1 118 ? -7.279 15.319 15.506 1.00 85.69 118 THR A N 1
ATOM 874 C CA . THR A 1 118 ? -7.356 16.784 15.636 1.00 85.69 118 THR A CA 1
ATOM 875 C C . THR A 1 118 ? -7.319 17.495 14.282 1.00 85.69 118 THR A C 1
ATOM 877 O O . THR A 1 118 ? -7.483 18.708 14.229 1.00 85.69 118 THR A O 1
ATOM 880 N N . GLU A 1 119 ? -7.112 16.751 13.193 1.00 82.31 119 GLU A N 1
ATOM 881 C CA . GLU A 1 119 ? -6.929 17.269 11.837 1.00 82.31 119 GLU A CA 1
ATOM 882 C C . GLU A 1 119 ? -7.758 16.457 10.835 1.00 82.31 119 GLU A C 1
ATOM 884 O O . GLU A 1 119 ? -7.916 15.239 10.979 1.00 82.31 119 GLU A O 1
ATOM 889 N N . SER A 1 120 ? -8.256 17.126 9.796 1.00 79.50 120 SER A N 1
ATOM 890 C CA . SER A 1 120 ? -8.926 16.483 8.663 1.00 79.50 120 SER A CA 1
ATOM 891 C C . SER A 1 120 ? -7.916 15.763 7.758 1.00 79.50 120 SER A C 1
ATOM 893 O O . SER A 1 120 ? -6.813 16.269 7.558 1.00 79.50 120 SER A O 1
ATOM 895 N N . PRO A 1 121 ? -8.261 14.596 7.177 1.00 79.62 121 PRO A N 1
ATOM 896 C CA . PRO A 1 121 ? -9.599 13.997 7.085 1.00 79.62 121 PRO A CA 1
ATOM 897 C C . PRO A 1 121 ? -9.968 13.046 8.245 1.00 79.62 121 PRO A C 1
ATOM 899 O O . PRO A 1 121 ? -10.806 12.156 8.087 1.00 79.62 121 PRO A O 1
ATOM 902 N N . GLY A 1 122 ? -9.317 13.179 9.398 1.00 87.62 122 GLY A N 1
ATOM 903 C CA . GLY A 1 122 ? -9.578 12.373 10.581 1.00 87.62 122 GLY A CA 1
ATOM 904 C C . GLY A 1 122 ? -9.011 10.955 10.540 1.00 87.62 122 GLY A C 1
ATOM 905 O O . GLY A 1 122 ? -8.072 10.643 9.803 1.00 87.62 122 GLY A O 1
ATOM 906 N N . ARG A 1 123 ? -9.548 10.067 11.384 1.00 88.38 123 ARG A N 1
ATOM 907 C CA . ARG A 1 123 ? -9.039 8.695 11.570 1.00 88.38 123 ARG A CA 1
ATOM 908 C C . ARG A 1 123 ? -9.986 7.671 10.951 1.00 88.38 123 ARG A C 1
ATOM 910 O O . ARG A 1 123 ? -11.207 7.808 10.992 1.00 88.38 123 ARG A O 1
ATOM 917 N N . THR A 1 124 ? -9.395 6.624 10.381 1.00 88.94 124 THR A N 1
ATOM 918 C CA . THR A 1 124 ? -10.113 5.572 9.654 1.00 88.94 124 THR A CA 1
ATOM 919 C C . THR A 1 124 ? -10.091 4.261 10.435 1.00 88.94 124 THR A C 1
ATOM 921 O O . THR A 1 124 ? -9.065 3.872 10.992 1.00 88.94 124 THR A O 1
ATOM 924 N N . TRP A 1 125 ? -11.224 3.570 10.448 1.00 92.00 125 TRP A N 1
ATOM 925 C CA . TRP A 1 125 ? -11.486 2.368 11.228 1.00 92.00 125 TRP A CA 1
ATOM 926 C C . TRP A 1 125 ? -12.123 1.310 10.341 1.00 92.00 125 TRP A C 1
ATOM 928 O O . TRP A 1 125 ? -13.011 1.614 9.555 1.00 92.00 125 TRP A O 1
ATOM 938 N N . MET A 1 126 ? -11.698 0.061 10.472 1.00 91.94 126 MET A N 1
ATOM 939 C CA . MET A 1 126 ? -12.293 -1.074 9.777 1.00 91.94 126 MET A CA 1
ATOM 940 C C . MET A 1 126 ? -13.171 -1.858 10.744 1.00 91.94 126 MET A C 1
ATOM 942 O O . MET A 1 126 ? -12.723 -2.235 11.827 1.00 91.94 126 MET A O 1
ATOM 946 N N . LEU A 1 127 ? -14.412 -2.134 10.350 1.00 93.75 127 LEU A N 1
ATOM 947 C CA . LEU A 1 127 ? -15.314 -2.986 11.112 1.00 93.75 127 LEU A CA 1
ATOM 948 C C . LEU A 1 127 ? -14.802 -4.429 11.067 1.00 93.75 127 LEU A C 1
ATOM 950 O O . LEU A 1 127 ? -14.675 -5.029 9.999 1.00 93.75 127 LEU A O 1
ATOM 954 N N . ILE A 1 128 ? -14.507 -4.984 12.240 1.00 93.88 128 ILE A N 1
ATOM 955 C CA . ILE A 1 128 ? -13.954 -6.332 12.388 1.00 93.88 128 ILE A CA 1
ATOM 956 C C . ILE A 1 128 ? -15.050 -7.316 12.766 1.00 93.88 128 ILE A C 1
ATOM 958 O O . ILE A 1 128 ? -15.163 -8.376 12.155 1.00 93.88 128 ILE A O 1
ATOM 962 N N . PHE A 1 129 ? -15.863 -6.979 13.768 1.00 96.06 129 PHE A N 1
ATOM 963 C CA . PHE A 1 129 ? -16.821 -7.909 14.360 1.00 96.06 129 PHE A CA 1
ATOM 964 C C . PHE A 1 129 ? -18.123 -7.203 14.729 1.00 96.06 129 PHE A C 1
ATOM 966 O O . PHE A 1 129 ? -18.135 -6.042 15.140 1.00 96.06 129 PHE A O 1
ATOM 973 N N . THR A 1 130 ? -19.230 -7.930 14.605 1.00 95.88 130 THR A N 1
ATOM 974 C CA . THR A 1 130 ? -20.560 -7.468 15.016 1.00 95.88 130 THR A CA 1
ATOM 975 C C . THR A 1 130 ? -21.216 -8.511 15.906 1.00 95.88 130 THR A C 1
ATOM 977 O O . THR A 1 130 ? -21.097 -9.713 15.663 1.00 95.88 130 THR A O 1
ATOM 980 N N . ALA A 1 131 ? -21.914 -8.058 16.940 1.00 95.62 131 ALA A N 1
ATOM 981 C CA . ALA A 1 131 ? -22.581 -8.909 17.910 1.00 95.62 131 ALA A CA 1
ATOM 982 C C . ALA A 1 131 ? -23.970 -8.373 18.265 1.00 95.62 131 ALA A C 1
ATOM 984 O O . ALA A 1 131 ? -24.242 -7.172 18.210 1.00 95.62 131 ALA A O 1
ATOM 985 N N . GLN A 1 132 ? -24.866 -9.273 18.658 1.00 93.12 132 GLN A N 1
ATOM 986 C CA . GLN A 1 132 ? -26.166 -8.897 19.204 1.00 93.12 132 GLN A CA 1
ATOM 987 C C . GLN A 1 132 ? -26.001 -8.203 20.558 1.00 93.12 132 GLN A C 1
ATOM 989 O O . GLN A 1 132 ? -25.016 -8.407 21.263 1.00 93.12 132 GLN A O 1
ATOM 994 N N . GLY A 1 133 ? -26.990 -7.405 20.965 1.00 85.00 133 GLY A N 1
ATOM 995 C CA . GLY A 1 133 ? -26.861 -6.590 22.174 1.00 85.00 133 GLY A CA 1
ATOM 996 C C . GLY A 1 133 ? -26.687 -7.370 23.473 1.00 85.00 133 GLY A C 1
ATOM 997 O O . GLY A 1 133 ? -26.051 -6.866 24.398 1.00 85.00 133 GLY A O 1
ATOM 998 N N . ARG A 1 134 ? -27.199 -8.603 23.543 1.00 87.50 134 ARG A N 1
ATOM 999 C CA . ARG A 1 134 ? -26.979 -9.523 24.672 1.00 87.50 134 ARG A CA 1
ATOM 1000 C C . ARG A 1 134 ? -25.668 -10.311 24.580 1.00 87.50 134 ARG A C 1
ATOM 1002 O O . ARG A 1 134 ? -25.350 -11.029 25.513 1.00 87.50 134 ARG A O 1
ATOM 1009 N N . LEU A 1 135 ? -24.915 -10.153 23.488 1.00 90.38 135 LEU A N 1
ATOM 1010 C CA . LEU A 1 135 ? -23.657 -10.851 23.200 1.00 90.38 135 LEU A CA 1
ATOM 1011 C C . LEU A 1 135 ? -23.776 -12.386 23.135 1.00 90.38 135 LEU A C 1
ATOM 1013 O O . LEU A 1 135 ? -22.781 -13.087 23.243 1.00 90.38 135 LEU A O 1
ATOM 1017 N N . GLU A 1 136 ? -24.979 -12.914 22.889 1.00 87.94 136 GLU A N 1
ATOM 1018 C CA . GLU A 1 136 ? -25.221 -14.358 22.716 1.00 87.94 136 GLU A CA 1
ATOM 1019 C C . GLU A 1 136 ? -24.713 -14.876 21.360 1.00 87.94 136 GLU A C 1
ATOM 1021 O O . GLU A 1 136 ? -24.326 -16.034 21.223 1.00 87.94 136 GLU A O 1
ATOM 1026 N N . LYS A 1 137 ? -24.728 -14.013 20.337 1.00 93.00 137 LYS A N 1
ATOM 1027 C CA . LYS A 1 137 ? -24.273 -14.320 18.978 1.00 93.00 137 LYS A CA 1
ATOM 1028 C C . LYS A 1 137 ? -23.502 -13.144 18.400 1.00 93.00 137 LYS A C 1
ATOM 1030 O O . LYS A 1 137 ? -23.900 -11.987 18.559 1.00 93.00 137 LYS A O 1
ATOM 1035 N N . GLY A 1 138 ? -22.450 -13.452 17.657 1.00 94.06 138 GLY A N 1
ATOM 1036 C CA . GLY A 1 138 ? -21.683 -12.486 16.888 1.00 94.06 138 GLY A CA 1
ATOM 1037 C C . GLY A 1 138 ? -20.793 -13.174 15.868 1.00 94.06 138 GLY A C 1
ATOM 1038 O O . GLY A 1 138 ? -20.594 -14.387 15.920 1.00 94.06 138 GLY A O 1
ATOM 1039 N N . ARG A 1 139 ? -20.307 -12.396 14.908 1.00 95.88 139 ARG A N 1
ATOM 1040 C CA . ARG A 1 139 ? -19.442 -12.879 13.835 1.00 95.88 139 ARG A CA 1
ATOM 1041 C C . ARG A 1 139 ? -18.529 -11.777 13.326 1.00 95.88 139 ARG A C 1
ATOM 1043 O O . ARG A 1 139 ? -18.867 -10.590 13.403 1.00 95.88 139 ARG A O 1
ATOM 1050 N N . TYR A 1 140 ? -17.422 -12.199 12.727 1.00 93.56 140 TYR A N 1
ATOM 1051 C CA . TYR A 1 140 ? -16.597 -11.324 11.910 1.00 93.56 140 TYR A CA 1
ATOM 1052 C C . TYR A 1 140 ? -17.413 -10.763 10.749 1.00 93.56 140 TYR A C 1
ATOM 1054 O O . TYR A 1 140 ? -18.255 -11.457 10.169 1.00 93.56 140 TYR A O 1
ATOM 1062 N N . PHE A 1 141 ? -17.199 -9.488 10.445 1.00 91.56 141 PHE A N 1
ATOM 1063 C CA . PHE A 1 141 ? -17.911 -8.837 9.361 1.00 91.56 141 PHE A CA 1
ATOM 1064 C C . PHE A 1 141 ? -17.377 -9.375 8.017 1.00 91.56 141 PHE A C 1
ATOM 1066 O O . PHE A 1 141 ? -16.163 -9.361 7.801 1.00 91.56 141 PHE A O 1
ATOM 1073 N N . PRO A 1 142 ? -18.248 -9.916 7.144 1.00 85.12 142 PRO A N 1
ATOM 1074 C CA . PRO A 1 142 ? -17.819 -10.751 6.017 1.00 85.12 142 PRO A CA 1
ATOM 1075 C C . PRO A 1 142 ? -17.278 -9.955 4.826 1.00 85.12 142 PRO A C 1
ATOM 1077 O O . PRO A 1 142 ? -16.646 -10.530 3.948 1.00 85.12 142 PRO A O 1
ATOM 1080 N N . VAL A 1 143 ? -17.535 -8.649 4.785 1.00 83.00 143 VAL A N 1
ATOM 1081 C CA . VAL A 1 143 ? -17.112 -7.742 3.712 1.00 83.00 143 VAL A CA 1
ATOM 1082 C C . VAL A 1 143 ? -16.327 -6.581 4.305 1.00 83.00 143 VAL A C 1
ATOM 1084 O O . VAL A 1 143 ? -16.368 -6.351 5.514 1.00 83.00 143 VAL A O 1
ATOM 1087 N N . THR A 1 144 ? -15.595 -5.839 3.484 1.00 80.06 144 THR A N 1
ATOM 1088 C CA . THR A 1 144 ? -14.853 -4.676 3.976 1.00 80.06 144 THR A CA 1
ATOM 1089 C C . THR A 1 144 ? -15.837 -3.557 4.295 1.00 80.06 144 THR A C 1
ATOM 1091 O O . THR A 1 144 ? -16.529 -3.057 3.412 1.00 80.06 144 THR A O 1
ATOM 1094 N N . ALA A 1 145 ? -15.903 -3.159 5.563 1.00 87.19 145 ALA A N 1
ATOM 1095 C CA . ALA A 1 145 ? -16.624 -1.968 5.989 1.00 87.19 145 ALA A CA 1
ATOM 1096 C C . ALA A 1 145 ? -15.677 -1.039 6.735 1.00 87.19 145 ALA A C 1
ATOM 1098 O O . ALA A 1 145 ? -14.968 -1.463 7.649 1.00 87.19 145 ALA A O 1
ATOM 1099 N N . VAL A 1 146 ? -15.662 0.217 6.311 1.00 88.81 146 VAL A N 1
ATOM 1100 C CA . VAL A 1 146 ? -14.749 1.241 6.798 1.00 88.81 146 VAL A CA 1
ATOM 1101 C C . VAL A 1 146 ? -15.565 2.421 7.294 1.00 88.81 146 VAL A C 1
ATOM 1103 O O . VAL A 1 146 ? -16.501 2.861 6.631 1.00 88.81 146 VAL A O 1
ATOM 1106 N N . GLN A 1 147 ? -15.205 2.939 8.458 1.00 92.75 147 GLN A N 1
ATOM 1107 C CA . GLN A 1 147 ? -15.733 4.179 8.996 1.00 92.75 147 GLN A CA 1
ATOM 1108 C C . GLN A 1 147 ? -14.600 5.174 9.198 1.00 92.75 147 GLN A C 1
ATOM 1110 O O . GLN A 1 147 ? -13.601 4.878 9.854 1.00 92.75 147 GLN A O 1
ATOM 1115 N N . ARG A 1 148 ? -14.764 6.372 8.651 1.00 92.12 148 ARG A N 1
ATOM 1116 C CA . ARG A 1 148 ? -13.896 7.513 8.909 1.00 92.12 148 ARG A CA 1
ATOM 1117 C C . ARG A 1 148 ? -14.644 8.489 9.801 1.00 92.12 148 ARG A C 1
ATOM 1119 O O . ARG A 1 148 ? -15.755 8.903 9.479 1.00 92.12 148 ARG A O 1
ATOM 1126 N N . PHE A 1 149 ? -14.022 8.841 10.915 1.00 93.81 149 PHE A N 1
ATOM 1127 C CA . PHE A 1 149 ? -14.506 9.888 11.802 1.00 93.81 149 PHE A CA 1
ATOM 1128 C C . PHE A 1 149 ? -13.534 11.054 11.705 1.00 93.81 149 PHE A C 1
ATOM 1130 O O . PHE A 1 149 ? -12.335 10.877 11.910 1.00 93.81 149 PHE A O 1
ATOM 1137 N N . ASP A 1 150 ? -14.049 12.231 11.383 1.00 92.19 150 ASP A N 1
ATOM 1138 C CA . ASP A 1 150 ? -13.297 13.477 11.346 1.00 92.19 150 ASP A CA 1
ATOM 1139 C C . ASP A 1 150 ? -13.819 14.392 12.450 1.00 92.19 150 ASP A C 1
ATOM 1141 O O . ASP A 1 150 ? -14.884 15.001 12.325 1.00 92.19 150 ASP A O 1
ATOM 1145 N N . SER A 1 151 ? -13.087 14.452 13.561 1.00 91.56 151 SER A N 1
ATOM 1146 C CA . SER A 1 151 ? -13.482 15.275 14.706 1.00 91.56 151 SER A CA 1
ATOM 1147 C C . SER A 1 151 ? -13.245 16.762 14.465 1.00 91.56 151 SER A C 1
ATOM 1149 O O . SER A 1 151 ? -13.969 17.571 15.044 1.00 91.56 151 SER A O 1
ATOM 1151 N N . ALA A 1 152 ? -12.300 17.126 13.591 1.00 89.00 152 ALA A N 1
ATOM 1152 C CA . ALA A 1 152 ? -12.037 18.516 13.234 1.00 89.00 152 ALA A CA 1
ATOM 1153 C C . ALA A 1 152 ? -13.179 19.084 12.379 1.00 89.00 152 ALA A C 1
ATOM 1155 O O . ALA A 1 152 ? -13.699 20.160 12.669 1.00 89.00 152 ALA A O 1
ATOM 1156 N N . ALA A 1 153 ? -13.635 18.322 11.381 1.00 89.62 153 ALA A N 1
ATOM 1157 C CA . ALA A 1 153 ? -14.753 18.706 10.520 1.00 89.62 153 ALA A CA 1
ATOM 1158 C C . ALA A 1 153 ? -16.138 18.317 11.078 1.00 89.62 153 ALA A C 1
ATOM 1160 O O . ALA A 1 153 ? -17.156 18.687 10.491 1.00 89.62 153 ALA A O 1
ATOM 1161 N N . LYS A 1 154 ? -16.199 17.549 12.178 1.00 91.75 154 LYS A N 1
ATOM 1162 C CA . LYS A 1 154 ? -17.418 16.896 12.704 1.00 91.75 154 LYS A CA 1
ATOM 1163 C C . LYS A 1 154 ? -18.169 16.081 11.638 1.00 91.75 154 LYS A C 1
ATOM 1165 O O . LYS A 1 154 ? -19.404 16.094 11.576 1.00 91.75 154 LYS A O 1
ATOM 1170 N N . ARG A 1 155 ? -17.427 15.370 10.782 1.00 92.75 155 ARG A N 1
ATOM 1171 C CA . ARG A 1 155 ? -17.975 14.548 9.689 1.00 92.75 155 ARG A CA 1
ATOM 1172 C C . ARG A 1 155 ? -17.729 13.063 9.910 1.00 92.75 155 ARG A C 1
ATOM 1174 O O . ARG A 1 155 ? -16.713 12.651 10.464 1.00 92.75 155 ARG A O 1
ATOM 1181 N N . ILE A 1 156 ? -18.683 12.257 9.469 1.00 93.50 156 ILE A N 1
ATOM 1182 C CA . ILE A 1 156 ? -18.595 10.801 9.450 1.00 93.50 156 ILE A CA 1
ATOM 1183 C C . ILE A 1 156 ? -18.774 10.317 8.017 1.00 93.50 156 ILE A C 1
ATOM 1185 O O . ILE A 1 156 ? -19.655 10.789 7.298 1.00 93.50 156 ILE A O 1
ATOM 1189 N N . GLU A 1 157 ? -17.957 9.349 7.626 1.00 91.19 157 GLU A N 1
ATOM 1190 C CA . GLU A 1 157 ? -18.115 8.618 6.378 1.00 91.19 157 GLU A CA 1
ATOM 1191 C C . GLU A 1 157 ? -18.117 7.118 6.656 1.00 91.19 157 GLU A C 1
ATOM 1193 O O . GLU A 1 157 ? -17.201 6.597 7.289 1.00 91.19 157 GLU A O 1
ATOM 1198 N N . ASN A 1 158 ? -19.139 6.422 6.171 1.00 90.69 158 ASN A N 1
ATOM 1199 C CA . ASN A 1 158 ? -19.291 4.981 6.306 1.00 90.69 158 ASN A CA 1
ATOM 1200 C C . ASN A 1 158 ? -19.310 4.352 4.919 1.00 90.69 158 ASN A C 1
ATOM 1202 O O . ASN A 1 158 ? -20.215 4.636 4.144 1.00 90.69 158 ASN A O 1
ATOM 1206 N N . GLY A 1 159 ? -18.365 3.468 4.627 1.00 86.62 159 GLY A N 1
ATOM 1207 C CA . GLY A 1 159 ? -18.303 2.708 3.384 1.00 86.62 159 GLY A CA 1
ATOM 1208 C C . GLY A 1 159 ? -18.465 1.212 3.622 1.00 86.62 159 GLY A C 1
ATOM 1209 O O . GLY A 1 159 ? -17.850 0.656 4.530 1.00 86.62 159 GLY A O 1
ATOM 1210 N N . VAL A 1 160 ? -19.264 0.551 2.788 1.00 85.81 160 VAL A N 1
ATOM 1211 C CA . VAL A 1 160 ? -19.324 -0.910 2.665 1.00 85.81 160 VAL A CA 1
ATOM 1212 C C . VAL A 1 160 ? -18.924 -1.275 1.241 1.00 85.81 160 VAL A C 1
ATOM 1214 O O . VAL A 1 160 ? -19.530 -0.799 0.284 1.00 85.81 160 VAL A O 1
ATOM 1217 N N . TYR A 1 161 ? -17.904 -2.116 1.108 1.00 76.25 161 TYR A N 1
ATOM 1218 C CA . TYR A 1 161 ? -17.288 -2.476 -0.164 1.00 76.25 161 TYR A CA 1
ATOM 1219 C C . TYR A 1 161 ? -17.538 -3.959 -0.439 1.00 76.25 161 TYR A C 1
ATOM 1221 O O . TYR A 1 161 ? -17.061 -4.827 0.295 1.00 76.25 161 TYR A O 1
ATOM 1229 N N . LEU A 1 162 ? -18.293 -4.244 -1.499 1.00 73.81 162 LEU A N 1
ATOM 1230 C CA . LEU A 1 162 ? -18.684 -5.588 -1.935 1.00 73.81 162 LEU A CA 1
ATOM 1231 C C . LEU A 1 162 ? -17.756 -6.094 -3.054 1.00 73.81 162 LEU A C 1
ATOM 1233 O O . LEU A 1 162 ? -18.198 -6.736 -4.005 1.00 73.81 162 LEU A O 1
ATOM 1237 N N . GLY A 1 163 ? -16.461 -5.778 -2.954 1.00 59.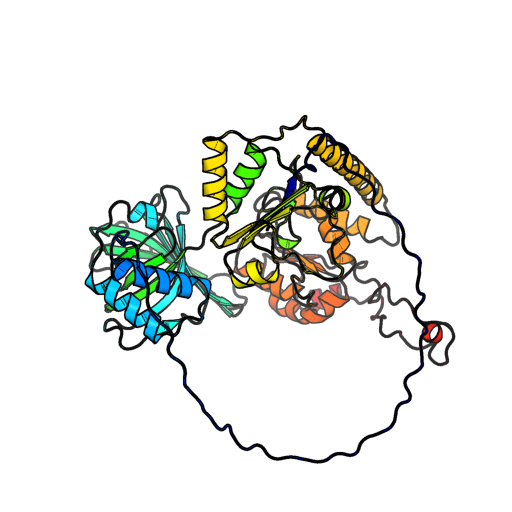28 163 GLY A N 1
ATOM 1238 C CA . GLY A 1 163 ? -15.489 -6.071 -4.008 1.00 59.28 163 GLY A CA 1
ATOM 1239 C C . GLY A 1 163 ? -15.859 -5.380 -5.333 1.00 59.28 163 GLY A C 1
ATOM 1240 O O . GLY A 1 163 ? -16.316 -4.236 -5.294 1.00 59.28 163 GLY A O 1
ATOM 1241 N N . PRO A 1 164 ? -15.693 -6.044 -6.494 1.00 51.31 164 PRO A N 1
ATOM 1242 C CA . PRO A 1 164 ? -15.992 -5.448 -7.801 1.00 51.31 164 PRO A CA 1
ATOM 1243 C C . PRO A 1 164 ? -17.495 -5.217 -8.036 1.00 51.31 164 PRO A C 1
ATOM 1245 O O . PRO A 1 164 ? -17.874 -4.461 -8.920 1.00 51.31 164 PRO A O 1
ATOM 1248 N N . ILE A 1 165 ? -18.367 -5.832 -7.228 1.00 63.19 165 ILE A N 1
ATOM 1249 C CA . ILE A 1 165 ? -19.828 -5.784 -7.403 1.00 63.19 165 ILE A CA 1
ATOM 1250 C C . ILE A 1 165 ? -20.391 -4.406 -7.030 1.00 63.19 165 ILE A C 1
ATOM 1252 O O . ILE A 1 165 ? -21.453 -4.011 -7.513 1.00 63.19 165 ILE A O 1
ATOM 1256 N N . GLY A 1 166 ? -19.697 -3.650 -6.178 1.00 68.19 166 GLY A N 1
ATOM 1257 C CA . GLY A 1 166 ? -20.123 -2.302 -5.835 1.00 68.19 166 GLY A CA 1
ATOM 1258 C C . GLY A 1 166 ? -19.641 -1.806 -4.481 1.00 68.19 166 GLY A C 1
ATOM 1259 O O . GLY A 1 166 ? -19.118 -2.551 -3.648 1.00 68.19 166 GLY A O 1
ATOM 1260 N N . CYS A 1 167 ? -19.864 -0.521 -4.241 1.00 77.88 167 CYS A N 1
ATOM 1261 C CA . CYS A 1 167 ? -19.639 0.102 -2.949 1.00 77.88 167 CYS A CA 1
ATOM 1262 C C . CYS A 1 167 ? -20.815 1.004 -2.577 1.00 77.88 167 CYS A C 1
ATOM 1264 O O . CYS A 1 167 ? -21.456 1.631 -3.418 1.00 77.88 167 CYS A O 1
ATOM 1266 N N . LEU A 1 168 ? -21.104 1.051 -1.285 1.00 84.62 168 LEU A N 1
ATOM 1267 C CA . LEU A 1 168 ? -22.132 1.901 -0.715 1.00 84.62 168 LEU A CA 1
ATOM 1268 C C . LEU A 1 168 ? -21.464 2.787 0.322 1.00 84.62 168 LEU A C 1
ATOM 1270 O O . LEU A 1 168 ? -20.985 2.282 1.339 1.00 84.62 168 LEU A O 1
ATOM 1274 N N . THR A 1 169 ? -21.412 4.090 0.060 1.00 83.69 169 THR A N 1
ATOM 1275 C CA . THR A 1 169 ? -20.859 5.059 1.004 1.00 83.69 169 THR A CA 1
ATOM 1276 C C . THR A 1 169 ? -21.920 6.045 1.465 1.00 83.69 169 THR A C 1
ATOM 1278 O O . THR A 1 169 ? -22.779 6.479 0.700 1.00 83.69 169 THR A O 1
ATOM 1281 N N . PHE A 1 170 ? -21.859 6.387 2.741 1.00 90.88 170 PHE A N 1
ATOM 1282 C CA . PHE A 1 170 ? -22.706 7.368 3.391 1.00 90.88 170 PHE A CA 1
ATOM 1283 C C . PHE A 1 170 ? -21.808 8.420 4.007 1.00 90.88 170 PHE A C 1
ATOM 1285 O O . PHE A 1 170 ? -20.848 8.074 4.689 1.00 90.88 170 PHE A O 1
ATOM 1292 N N . GLU A 1 171 ? -22.133 9.685 3.818 1.00 90.69 171 GLU A N 1
ATOM 1293 C CA . GLU A 1 171 ? -21.376 10.791 4.383 1.00 90.69 171 GLU A CA 1
ATOM 1294 C C . GLU A 1 171 ? -22.328 11.769 5.059 1.00 90.69 171 GLU A C 1
ATOM 1296 O O . GLU A 1 171 ? -23.433 12.016 4.572 1.00 90.69 171 GLU A O 1
ATOM 1301 N N . GLY A 1 172 ? -21.914 12.345 6.181 1.00 91.81 172 GLY A N 1
ATOM 1302 C CA . GLY A 1 172 ? -22.657 13.434 6.790 1.00 91.81 172 GLY A CA 1
ATOM 1303 C C . GLY A 1 172 ? -22.029 13.961 8.066 1.00 91.81 172 GLY A C 1
ATOM 1304 O O . GLY A 1 172 ? -20.851 13.734 8.343 1.00 91.81 172 GLY A O 1
ATOM 1305 N N . LYS A 1 173 ? -22.825 14.695 8.840 1.00 92.31 173 LYS A N 1
ATOM 1306 C CA . LYS A 1 173 ? -22.386 15.358 10.071 1.00 92.31 173 LYS A CA 1
ATOM 1307 C C . LYS A 1 173 ? -22.670 14.486 11.282 1.00 92.31 173 LYS A C 1
ATOM 1309 O O . LYS A 1 173 ? -23.658 13.747 11.314 1.00 92.31 173 LYS A O 1
ATOM 1314 N N . PHE A 1 174 ? -21.848 14.631 12.313 1.00 93.50 174 PHE A N 1
ATOM 1315 C CA . PHE A 1 174 ? -22.124 14.053 13.620 1.00 93.50 174 PHE A CA 1
ATOM 1316 C C . PHE A 1 174 ? -22.076 15.099 14.736 1.00 93.50 174 PHE A C 1
ATOM 1318 O O . PHE A 1 174 ? -21.402 16.121 14.637 1.00 93.50 174 PHE A O 1
ATOM 1325 N N . SER A 1 175 ? -22.789 14.821 15.823 1.00 91.31 175 SER A N 1
ATOM 1326 C CA . SER A 1 175 ? -22.660 15.511 17.103 1.00 91.31 175 SER A CA 1
ATOM 1327 C C . SER A 1 175 ? -22.197 14.526 18.171 1.00 91.31 175 SER A C 1
ATOM 1329 O O . SER A 1 175 ? -22.365 13.308 18.052 1.00 91.31 175 SER A O 1
ATOM 1331 N N . TRP A 1 176 ? -21.597 15.058 19.229 1.00 88.75 176 TRP A N 1
ATOM 1332 C CA . TRP A 1 176 ? -21.094 14.267 20.342 1.00 88.75 176 TRP A CA 1
ATOM 1333 C C . TRP A 1 176 ? -21.605 14.817 21.662 1.00 88.75 176 TRP A C 1
ATOM 1335 O O . TRP A 1 176 ? -21.452 16.004 21.950 1.00 88.75 176 TRP A O 1
ATOM 1345 N N . LYS A 1 177 ? -22.178 13.940 22.489 1.00 86.19 177 LYS A N 1
ATOM 1346 C CA . LYS A 1 177 ? -22.537 14.259 23.871 1.00 86.19 177 LYS A CA 1
ATOM 1347 C C . LYS A 1 177 ? -22.280 13.056 24.770 1.00 86.19 177 LYS A C 1
ATOM 1349 O O . LYS A 1 177 ? -22.853 11.984 24.576 1.00 86.19 177 LYS A O 1
ATOM 1354 N N . ASN A 1 178 ? -21.459 13.248 25.798 1.00 82.81 178 ASN A N 1
ATOM 1355 C CA . ASN A 1 178 ? -21.025 12.214 26.741 1.00 82.81 178 ASN A CA 1
ATOM 1356 C C . ASN A 1 178 ? -20.318 11.039 26.050 1.00 82.81 178 ASN A C 1
ATOM 1358 O O . ASN A 1 178 ? -19.132 11.130 25.777 1.00 82.81 178 ASN A O 1
ATOM 1362 N N . ARG A 1 179 ? -21.036 9.939 25.797 1.00 84.75 179 ARG A N 1
ATOM 1363 C CA . ARG A 1 179 ? -20.539 8.739 25.096 1.00 84.75 179 ARG A CA 1
ATOM 1364 C C . ARG A 1 179 ? -21.261 8.479 23.784 1.00 84.75 179 ARG A C 1
ATOM 1366 O O . ARG A 1 179 ? -21.074 7.431 23.173 1.00 84.75 179 ARG A O 1
ATOM 1373 N N . MET A 1 180 ? -22.156 9.377 23.404 1.00 89.69 180 MET A N 1
ATOM 1374 C CA . MET A 1 180 ? -23.080 9.166 22.312 1.00 89.69 180 MET A CA 1
ATOM 1375 C C . MET A 1 180 ? -22.697 10.052 21.133 1.00 89.69 180 MET A C 1
ATOM 1377 O O . MET A 1 180 ? -22.704 11.279 21.244 1.00 89.69 180 MET A O 1
ATOM 1381 N N . LEU A 1 181 ? -22.392 9.402 20.011 1.00 92.69 181 LEU A N 1
ATOM 1382 C CA . LEU A 1 181 ? -22.157 10.030 18.718 1.00 92.69 181 LEU A CA 1
ATOM 1383 C C . LEU A 1 181 ? -23.420 9.848 17.897 1.00 92.69 181 LEU A C 1
ATOM 1385 O O . LEU A 1 181 ? -23.707 8.727 17.481 1.00 92.69 181 LEU A O 1
ATOM 1389 N N . ALA A 1 182 ? -24.177 10.923 17.708 1.00 93.38 182 ALA A N 1
ATOM 1390 C CA . ALA A 1 182 ? -25.346 10.933 16.839 1.00 93.38 182 ALA A CA 1
ATOM 1391 C C . ALA A 1 182 ? -24.952 11.480 15.469 1.00 93.38 182 ALA A C 1
ATOM 1393 O O . ALA A 1 182 ? -24.127 12.384 15.392 1.00 93.38 182 ALA A O 1
ATOM 1394 N N . PHE A 1 183 ? -25.523 10.956 14.390 1.00 93.69 183 PHE A N 1
ATOM 1395 C CA . PHE A 1 183 ? -25.159 11.371 13.037 1.00 93.69 183 PHE A CA 1
ATOM 1396 C C . PHE A 1 183 ? -26.354 11.405 12.091 1.00 93.69 183 PHE A C 1
ATOM 1398 O O . PHE A 1 183 ? -27.332 10.680 12.266 1.00 93.69 183 PHE A O 1
ATOM 1405 N N . ILE A 1 184 ? -26.249 12.260 11.076 1.00 91.81 184 ILE A N 1
ATOM 1406 C CA . ILE A 1 184 ? -27.205 12.385 9.975 1.00 91.81 184 ILE A CA 1
ATOM 1407 C C . ILE A 1 184 ? -26.404 12.290 8.683 1.00 91.81 184 ILE A C 1
ATOM 1409 O O . ILE A 1 184 ? -25.433 13.027 8.515 1.00 91.81 184 ILE A O 1
ATOM 1413 N N . PHE A 1 185 ? -26.804 11.393 7.784 1.00 90.44 185 PHE A N 1
ATOM 1414 C CA . PHE A 1 185 ? -26.210 11.320 6.453 1.00 90.44 185 PHE A CA 1
ATOM 1415 C C . PHE A 1 185 ? -26.836 12.370 5.543 1.00 90.44 185 PHE A C 1
ATOM 1417 O O . PHE A 1 185 ? -28.055 12.493 5.472 1.00 90.44 185 PHE A O 1
ATOM 1424 N N . GLU A 1 186 ? -25.976 13.117 4.866 1.00 88.50 186 GLU A N 1
ATOM 1425 C CA . GLU A 1 186 ? -26.332 14.136 3.881 1.00 88.50 186 GLU A CA 1
ATOM 1426 C C . GLU A 1 186 ? -26.198 13.562 2.467 1.00 88.50 186 GLU A C 1
ATOM 1428 O O . GLU A 1 186 ? -27.015 13.859 1.601 1.00 88.50 186 GLU A O 1
ATOM 1433 N N . ASN A 1 187 ? -25.212 12.685 2.254 1.00 86.94 187 ASN A N 1
ATOM 1434 C CA . ASN A 1 187 ? -24.908 12.111 0.951 1.00 86.94 187 ASN A CA 1
ATOM 1435 C C . ASN A 1 187 ? -24.900 10.586 1.038 1.00 86.94 187 ASN A C 1
ATOM 1437 O O . ASN A 1 187 ? -24.262 10.005 1.920 1.00 86.94 187 ASN A O 1
ATOM 1441 N N . ILE A 1 188 ? -25.560 9.937 0.085 1.00 90.00 188 ILE A N 1
ATOM 1442 C CA . ILE A 1 188 ? -25.409 8.508 -0.181 1.00 90.00 188 ILE A CA 1
ATOM 1443 C C . ILE A 1 188 ? -24.792 8.377 -1.565 1.00 90.00 188 ILE A C 1
ATOM 1445 O O . ILE A 1 188 ? -25.312 8.944 -2.520 1.00 90.00 188 ILE A O 1
ATOM 1449 N N . ARG A 1 189 ? -23.703 7.624 -1.690 1.00 83.75 189 ARG A N 1
ATOM 1450 C CA . ARG A 1 189 ? -23.149 7.235 -2.987 1.00 83.75 189 ARG A CA 1
ATOM 1451 C C . ARG A 1 189 ? -23.269 5.732 -3.133 1.00 83.75 189 ARG A C 1
ATOM 1453 O O . ARG A 1 189 ? -22.758 4.980 -2.301 1.00 83.75 189 ARG A O 1
ATOM 1460 N N . ILE A 1 190 ? -23.953 5.313 -4.186 1.00 82.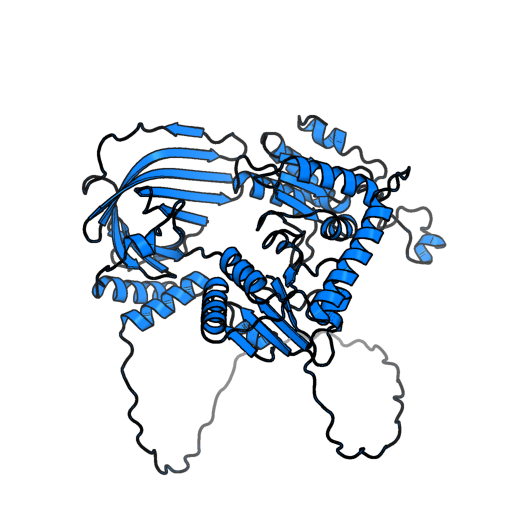75 190 ILE A N 1
ATOM 1461 C CA . ILE A 1 190 ? -24.156 3.912 -4.526 1.00 82.75 190 ILE A CA 1
ATOM 1462 C C . ILE A 1 190 ? -23.431 3.656 -5.840 1.00 82.75 190 ILE A C 1
ATOM 1464 O O . ILE A 1 190 ? -23.787 4.224 -6.867 1.00 82.75 190 ILE A O 1
ATOM 1468 N N . LYS A 1 191 ? -22.419 2.797 -5.805 1.00 73.19 191 LYS A N 1
ATOM 1469 C CA . LYS A 1 191 ? -21.778 2.251 -6.998 1.00 73.19 191 LYS A CA 1
ATOM 1470 C C . LYS A 1 191 ? -22.186 0.790 -7.106 1.00 73.19 191 LYS A C 1
ATOM 1472 O O . LYS A 1 191 ? -21.951 0.032 -6.166 1.00 73.19 191 LYS A O 1
ATOM 1477 N N . VAL A 1 192 ? -22.813 0.406 -8.213 1.00 72.62 192 VAL A N 1
ATOM 1478 C CA . VAL A 1 192 ? -23.188 -0.986 -8.504 1.00 72.62 192 VAL A CA 1
ATOM 1479 C C . VAL A 1 192 ? -22.571 -1.361 -9.836 1.00 72.62 192 VAL A C 1
ATOM 1481 O O . VAL A 1 192 ? -22.908 -0.767 -10.858 1.00 72.62 192 VAL A O 1
ATOM 1484 N N . GLY A 1 193 ? -21.668 -2.338 -9.797 1.00 58.44 193 GLY A N 1
ATOM 1485 C CA . GLY A 1 193 ? -20.888 -2.768 -10.946 1.00 58.44 193 GLY A CA 1
ATOM 1486 C C . GLY A 1 193 ? -20.236 -1.587 -11.659 1.00 58.44 193 GLY A C 1
ATOM 1487 O O . GLY A 1 193 ? -19.511 -0.793 -11.052 1.00 58.44 193 GLY A O 1
ATOM 1488 N N . LEU A 1 194 ? -20.542 -1.493 -12.946 1.00 47.53 194 LEU A N 1
ATOM 1489 C CA . LEU A 1 194 ? -19.903 -0.613 -13.914 1.00 47.53 194 LEU A CA 1
ATOM 1490 C C . LEU A 1 194 ? -20.536 0.779 -14.031 1.00 47.53 194 LEU A C 1
ATOM 1492 O O . LEU A 1 194 ? -19.937 1.687 -14.596 1.00 47.53 194 LEU A O 1
ATOM 1496 N N . LEU A 1 195 ? -21.721 0.988 -13.453 1.00 56.12 195 LEU A N 1
ATOM 1497 C CA . LEU A 1 195 ? -22.370 2.295 -13.490 1.00 56.12 195 LEU A CA 1
ATOM 1498 C C . LEU A 1 195 ? -21.594 3.304 -12.630 1.00 56.12 195 LEU A C 1
ATOM 1500 O O . LEU A 1 195 ? -21.174 3.003 -11.505 1.00 56.12 195 LEU A O 1
ATOM 1504 N N . GLY A 1 196 ? -21.450 4.529 -13.148 1.00 53.47 196 GLY A N 1
ATOM 1505 C CA . GLY A 1 196 ? -20.921 5.661 -12.389 1.00 53.47 196 GLY A CA 1
ATOM 1506 C C . GLY A 1 196 ? -21.645 5.820 -11.042 1.00 53.47 196 GLY A C 1
ATOM 1507 O O . GLY A 1 196 ? -22.824 5.470 -10.926 1.00 53.47 196 GLY A O 1
ATOM 1508 N N . PRO A 1 197 ? -20.963 6.309 -9.991 1.00 66.69 197 PRO A N 1
ATOM 1509 C CA . PRO A 1 197 ? -21.541 6.360 -8.655 1.00 66.69 197 PRO A CA 1
ATOM 1510 C C . PRO A 1 197 ? -22.798 7.241 -8.643 1.00 66.69 197 PRO A C 1
ATOM 1512 O O . PRO A 1 197 ? -22.729 8.450 -8.860 1.00 66.69 197 PRO A O 1
ATOM 1515 N N . LEU A 1 198 ? -23.951 6.644 -8.335 1.00 81.44 198 LEU A N 1
ATOM 1516 C CA . LEU A 1 198 ? -25.190 7.378 -8.115 1.00 81.44 198 LEU A CA 1
ATOM 1517 C C . LEU A 1 198 ? -25.076 8.113 -6.780 1.00 81.44 198 LEU A C 1
ATOM 1519 O O . LEU A 1 198 ? -25.105 7.487 -5.716 1.00 81.44 198 LEU A O 1
ATOM 1523 N N . GLN A 1 199 ? -24.958 9.437 -6.834 1.00 83.81 199 GLN A N 1
ATOM 1524 C CA . GLN A 1 199 ? -24.992 10.280 -5.647 1.00 83.81 199 GLN A CA 1
ATOM 1525 C C . GLN A 1 199 ? -26.414 10.777 -5.383 1.00 83.81 199 GLN A C 1
ATOM 1527 O O . GLN A 1 199 ? -26.998 11.517 -6.171 1.00 83.81 199 GLN A O 1
ATOM 1532 N N . ILE A 1 200 ? -26.954 10.396 -4.231 1.00 86.06 200 ILE A N 1
ATOM 1533 C CA . ILE A 1 200 ? -28.229 10.869 -3.707 1.00 86.06 200 ILE A CA 1
ATOM 1534 C C . ILE A 1 200 ? -27.915 11.857 -2.584 1.00 86.06 200 ILE A C 1
ATOM 1536 O O . ILE A 1 200 ? -27.430 11.468 -1.520 1.00 86.06 200 ILE A O 1
ATOM 1540 N N . ASN A 1 201 ? -28.197 13.138 -2.822 1.00 84.19 201 ASN A N 1
ATOM 1541 C CA . ASN A 1 201 ? -28.144 14.162 -1.783 1.00 84.19 201 ASN A CA 1
ATOM 1542 C C . ASN A 1 201 ? -29.475 14.152 -1.025 1.00 84.19 201 ASN A C 1
ATOM 1544 O O . ASN A 1 201 ? -30.521 14.479 -1.581 1.00 84.19 201 ASN A O 1
ATOM 1548 N N . LEU A 1 202 ? -29.435 13.790 0.254 1.00 81.81 202 LEU A N 1
ATOM 1549 C CA . LEU A 1 202 ? -30.589 13.769 1.157 1.00 81.81 202 LEU A CA 1
ATOM 1550 C C . LEU A 1 202 ? -30.955 15.167 1.693 1.00 81.81 202 LEU A C 1
ATOM 1552 O O . LEU A 1 202 ? -31.900 15.301 2.468 1.00 81.81 202 LEU A O 1
ATOM 1556 N N . GLY A 1 203 ? -30.219 16.199 1.268 1.00 67.25 203 GLY A N 1
ATOM 1557 C CA . GLY A 1 203 ? -30.345 17.581 1.727 1.00 67.25 203 GLY A CA 1
ATOM 1558 C C . GLY A 1 203 ? -29.350 17.917 2.840 1.00 67.25 203 GLY A C 1
ATOM 1559 O O . GLY A 1 203 ? -28.948 17.057 3.624 1.00 67.25 203 GLY A O 1
ATOM 1560 N N . GLN A 1 204 ? -28.932 19.185 2.910 1.00 63.00 204 GLN A N 1
ATOM 1561 C CA . GLN A 1 204 ? -28.119 19.668 4.025 1.00 63.00 204 GLN A CA 1
ATOM 1562 C C . GLN A 1 204 ? -29.003 19.776 5.266 1.00 63.00 204 GLN A C 1
ATOM 1564 O O . GLN A 1 204 ? -29.963 20.545 5.296 1.00 63.00 204 GLN A O 1
ATOM 1569 N N . ALA A 1 205 ? -28.682 19.015 6.309 1.00 62.03 205 ALA A N 1
ATOM 1570 C CA . ALA A 1 205 ? -29.318 19.221 7.598 1.00 62.03 205 ALA A CA 1
ATOM 1571 C C . ALA A 1 205 ? -28.745 20.510 8.214 1.00 62.03 205 ALA A C 1
ATOM 1573 O O . ALA A 1 205 ? -27.583 20.547 8.625 1.00 62.03 205 ALA A O 1
ATOM 1574 N N . GLU A 1 206 ? -29.557 21.569 8.282 1.00 67.88 206 GLU A N 1
ATOM 1575 C CA . GLU A 1 206 ? -29.208 22.815 8.992 1.00 67.88 206 GLU A CA 1
ATOM 1576 C C . GLU A 1 206 ? -29.135 22.625 10.518 1.00 67.88 206 GLU A C 1
ATOM 1578 O O . GLU A 1 206 ? -28.610 23.475 11.234 1.00 67.88 206 GLU A O 1
ATOM 1583 N N . ARG A 1 207 ? -29.639 21.496 11.034 1.00 84.38 207 ARG A N 1
ATOM 1584 C CA . ARG A 1 207 ? -29.637 21.164 12.465 1.00 84.38 207 ARG A CA 1
ATOM 1585 C C . ARG A 1 207 ? -28.528 20.180 12.840 1.00 84.38 207 ARG A C 1
ATOM 1587 O O . ARG A 1 207 ? -28.206 19.275 12.072 1.00 84.38 207 ARG A O 1
ATOM 1594 N N . GLU A 1 208 ? -28.028 20.280 14.072 1.00 85.31 208 GLU A N 1
ATOM 1595 C CA . GLU A 1 208 ? -27.137 19.258 14.632 1.00 85.31 208 GLU A CA 1
ATOM 1596 C C . GLU A 1 208 ? -27.880 17.920 14.875 1.00 85.31 208 GLU A C 1
ATOM 1598 O O . GLU A 1 208 ? -29.067 17.913 15.240 1.00 85.31 208 GLU A O 1
ATOM 1603 N N . PRO A 1 209 ? -27.200 16.769 14.701 1.00 90.12 209 PRO A N 1
ATOM 1604 C CA . PRO A 1 209 ? -27.732 15.460 15.074 1.00 90.12 209 PRO A CA 1
ATOM 1605 C C . PRO A 1 209 ? -28.074 15.357 16.567 1.00 90.12 209 PRO A C 1
ATOM 1607 O O . PRO A 1 209 ? -27.410 15.944 17.421 1.00 90.12 209 PRO A O 1
ATOM 1610 N N . THR A 1 210 ? -29.097 14.574 16.903 1.00 89.00 210 THR A N 1
ATOM 1611 C CA . THR A 1 210 ? -29.634 14.431 18.267 1.00 89.00 210 THR A CA 1
ATOM 1612 C C . THR A 1 210 ? -29.849 12.963 18.651 1.00 89.00 210 THR A C 1
ATOM 1614 O O . THR A 1 210 ? -29.680 12.059 17.841 1.00 89.00 210 THR A O 1
ATOM 1617 N N . THR A 1 211 ? -30.313 12.700 19.879 1.00 85.44 211 THR A N 1
ATOM 1618 C CA . THR A 1 211 ? -30.698 11.349 20.347 1.00 85.44 211 THR A CA 1
ATOM 1619 C C . THR A 1 211 ? -31.784 10.673 19.501 1.00 85.44 211 THR A C 1
ATOM 1621 O O . THR A 1 211 ? -31.959 9.458 19.587 1.00 85.44 211 THR A O 1
ATOM 1624 N N . LYS A 1 212 ? -32.550 11.446 18.718 1.00 88.06 212 LYS A N 1
ATOM 1625 C CA . LYS A 1 212 ? -33.601 10.925 17.833 1.00 88.06 212 LYS A CA 1
ATOM 1626 C C . LYS A 1 212 ? -33.047 10.367 16.523 1.00 88.06 212 LYS A C 1
ATOM 1628 O O . LYS A 1 212 ? -33.748 9.597 15.866 1.00 88.06 212 LYS A O 1
ATOM 1633 N N . ASP A 1 213 ? -31.819 10.725 16.169 1.00 91.31 213 ASP A N 1
ATOM 1634 C CA . ASP A 1 213 ? -31.130 10.295 14.955 1.00 91.31 213 ASP A CA 1
ATOM 1635 C C . ASP A 1 213 ? -30.381 8.961 15.204 1.00 91.31 213 ASP A C 1
ATOM 1637 O O . ASP A 1 213 ? -30.382 8.442 16.330 1.00 91.31 213 ASP A O 1
ATOM 1641 N N . PRO A 1 214 ? -29.809 8.306 14.179 1.00 92.31 214 PRO A N 1
ATOM 1642 C CA . PRO A 1 214 ? -28.893 7.188 14.385 1.00 92.31 214 PRO A CA 1
ATOM 1643 C C . PRO A 1 214 ? -27.719 7.580 15.288 1.00 92.31 214 PRO A C 1
ATOM 1645 O O . PRO A 1 214 ? -27.176 8.679 15.175 1.00 92.31 214 PRO A O 1
ATOM 1648 N N . PHE A 1 215 ? -27.322 6.681 16.192 1.00 92.81 215 PHE A N 1
ATOM 1649 C CA . PHE A 1 215 ? -26.221 6.945 17.113 1.00 92.81 215 PHE A CA 1
ATOM 1650 C C . PHE A 1 215 ? -25.428 5.693 17.489 1.00 92.81 215 PHE A C 1
ATOM 1652 O O . PHE A 1 215 ? -25.930 4.563 17.429 1.00 92.81 215 PHE A O 1
ATOM 1659 N N . PHE A 1 216 ? -24.209 5.941 17.961 1.00 93.31 216 PHE A N 1
ATOM 1660 C CA . PHE A 1 216 ? -23.353 4.992 18.660 1.00 93.31 216 PHE A CA 1
ATOM 1661 C C . PHE A 1 216 ? -23.131 5.437 20.103 1.00 93.31 216 PHE A C 1
ATOM 1663 O O . PHE A 1 216 ? -22.753 6.580 20.341 1.00 93.31 216 PHE A O 1
ATOM 1670 N N . ILE A 1 217 ? -23.330 4.531 21.059 1.00 91.94 217 ILE A N 1
ATOM 1671 C CA . ILE A 1 217 ? -22.859 4.670 22.438 1.00 91.94 217 ILE A CA 1
ATOM 1672 C C . ILE A 1 217 ? -21.514 3.960 22.529 1.00 91.94 217 ILE A C 1
ATOM 1674 O O . ILE A 1 217 ? -21.452 2.733 22.459 1.00 91.94 217 ILE A O 1
ATOM 1678 N N . TRP A 1 218 ? -20.436 4.710 22.684 1.00 90.81 218 TRP A N 1
ATOM 1679 C CA . TRP A 1 218 ? -19.099 4.138 22.729 1.00 90.81 218 TRP A CA 1
ATOM 1680 C C . TRP A 1 218 ? -18.800 3.542 24.098 1.00 90.81 218 TRP A C 1
ATOM 1682 O O . TRP A 1 218 ? -19.014 4.161 25.144 1.00 90.81 218 TRP A O 1
ATOM 1692 N N . LEU A 1 219 ? -18.342 2.296 24.064 1.00 90.31 219 LEU A N 1
ATOM 1693 C CA . LEU A 1 219 ? -18.050 1.484 25.238 1.00 90.31 219 LEU A CA 1
ATOM 1694 C C . LEU A 1 219 ? -16.559 1.530 25.574 1.00 90.31 219 LEU A C 1
ATOM 1696 O O . LEU A 1 219 ? -16.208 1.558 26.750 1.00 90.31 219 LEU A O 1
ATOM 1700 N N . TYR A 1 220 ? -15.708 1.555 24.545 1.00 90.81 220 TYR A N 1
ATOM 1701 C CA . TYR A 1 220 ? -14.256 1.611 24.672 1.00 90.81 220 TYR A CA 1
ATOM 1702 C C . TYR A 1 220 ? -13.623 2.192 23.410 1.00 90.81 220 TYR A C 1
ATOM 1704 O O . TYR A 1 220 ? -14.109 1.949 22.303 1.00 90.81 220 TYR A O 1
ATOM 1712 N N . ILE A 1 221 ? -12.523 2.918 23.579 1.00 90.19 221 ILE A N 1
ATOM 1713 C CA . ILE A 1 221 ? -11.633 3.299 22.489 1.00 90.19 221 ILE A CA 1
ATOM 1714 C C . ILE A 1 221 ? -10.203 3.402 23.005 1.00 90.19 221 ILE A C 1
ATOM 1716 O O . ILE A 1 221 ? -9.978 3.861 24.124 1.00 90.19 221 ILE A O 1
ATOM 1720 N N . ASP A 1 222 ? -9.251 3.013 22.173 1.00 89.25 222 ASP A N 1
ATOM 1721 C CA . ASP A 1 222 ? -7.851 3.385 22.314 1.00 89.25 222 ASP A CA 1
ATOM 1722 C C . ASP A 1 222 ? -7.246 3.688 20.933 1.00 89.25 222 ASP A C 1
ATOM 1724 O O . ASP A 1 222 ? -7.959 3.868 19.947 1.00 89.25 222 ASP A O 1
ATOM 1728 N N . GLU A 1 223 ? -5.922 3.786 20.846 1.00 84.00 223 GLU A N 1
ATOM 1729 C CA . GLU A 1 223 ? -5.237 4.101 19.591 1.00 84.00 223 GLU A CA 1
ATOM 1730 C C . GLU A 1 223 ? -5.315 2.984 18.530 1.00 84.00 223 GLU A C 1
ATOM 1732 O O . GLU A 1 223 ? -4.936 3.241 17.388 1.00 84.00 223 GLU A O 1
ATOM 1737 N N . GLU A 1 224 ? -5.807 1.786 18.859 1.00 84.00 224 GLU A N 1
ATOM 1738 C CA . GLU A 1 224 ? -5.828 0.613 17.974 1.00 84.00 224 GLU A CA 1
ATOM 1739 C C . GLU A 1 224 ? -7.232 0.061 17.733 1.00 84.00 224 GLU A C 1
ATOM 1741 O O . GLU A 1 224 ? -7.509 -0.447 16.649 1.00 84.00 224 GLU A O 1
ATOM 1746 N N . ILE A 1 225 ? -8.124 0.129 18.719 1.00 92.12 225 ILE A N 1
ATOM 1747 C CA . ILE A 1 225 ? -9.456 -0.457 18.635 1.00 92.12 225 ILE A CA 1
ATOM 1748 C C . ILE A 1 225 ? -10.542 0.475 19.155 1.00 92.12 225 ILE A C 1
ATOM 1750 O O . ILE A 1 225 ? -10.323 1.319 20.019 1.00 92.12 225 ILE A O 1
ATOM 1754 N N . ALA A 1 226 ? -11.755 0.262 18.658 1.00 93.44 226 ALA A N 1
ATOM 1755 C CA . ALA A 1 226 ? -12.931 0.950 19.155 1.00 93.44 226 ALA A CA 1
ATOM 1756 C C . ALA A 1 226 ? -14.115 -0.016 19.262 1.00 93.44 226 ALA A C 1
ATOM 1758 O O . ALA A 1 226 ? -14.264 -0.939 18.459 1.00 93.44 226 ALA A O 1
ATOM 1759 N N . VAL A 1 227 ? -14.957 0.178 20.275 1.00 94.12 227 VAL A N 1
ATOM 1760 C CA . VAL A 1 227 ? -16.140 -0.646 20.543 1.00 94.12 227 VAL A CA 1
ATOM 1761 C C . VAL A 1 227 ? -17.315 0.269 20.844 1.00 94.12 227 VAL A C 1
ATOM 1763 O O . VAL A 1 227 ? -17.243 1.116 21.737 1.00 94.12 227 VAL A O 1
ATOM 1766 N N . ALA A 1 228 ? -18.428 0.063 20.148 1.00 94.25 228 ALA A N 1
ATOM 1767 C CA . ALA A 1 228 ? -19.639 0.841 20.358 1.00 94.25 228 ALA A CA 1
ATOM 1768 C C . ALA A 1 228 ? -20.896 -0.008 20.256 1.00 94.25 228 ALA A C 1
ATOM 1770 O O . ALA A 1 228 ? -20.948 -1.029 19.573 1.00 94.25 228 ALA A O 1
ATOM 1771 N N . GLN A 1 229 ? -21.937 0.469 20.921 1.00 94.44 229 GLN A N 1
ATOM 1772 C CA . GLN A 1 229 ? -23.282 -0.052 20.832 1.00 94.44 229 GLN A CA 1
ATOM 1773 C C . GLN A 1 229 ? -24.120 0.858 19.931 1.00 94.44 229 GLN A C 1
ATOM 1775 O O . GLN A 1 229 ? -24.241 2.054 20.186 1.00 94.44 229 GLN A O 1
ATOM 1780 N N . GLY A 1 230 ? -24.713 0.307 18.877 1.00 92.56 230 GLY A N 1
ATOM 1781 C CA . GLY A 1 230 ? -25.659 1.042 18.040 1.00 92.56 230 GLY A CA 1
ATOM 1782 C C . GLY A 1 230 ? -27.019 1.211 18.721 1.00 92.56 230 GLY A C 1
ATOM 1783 O O . GLY A 1 230 ? -27.355 0.491 19.663 1.00 92.56 230 GLY A O 1
ATOM 1784 N N . ARG A 1 231 ? -27.853 2.108 18.188 1.00 89.25 231 ARG A N 1
ATOM 1785 C CA . ARG A 1 231 ? -29.227 2.354 18.672 1.00 89.25 231 ARG A CA 1
ATOM 1786 C C . ARG A 1 231 ? -30.085 1.091 18.837 1.00 89.25 231 ARG A C 1
ATOM 1788 O O . ARG A 1 231 ? -30.846 0.998 19.792 1.00 89.25 231 ARG A O 1
ATOM 1795 N N . GLY A 1 232 ? -29.949 0.111 17.939 1.00 87.88 232 GLY A N 1
ATOM 1796 C CA . GLY A 1 232 ? -30.659 -1.178 18.014 1.00 87.88 232 GLY A CA 1
ATOM 1797 C C . GLY A 1 232 ? -30.133 -2.135 19.093 1.00 87.88 232 GLY A C 1
ATOM 1798 O O . GLY A 1 232 ? -30.551 -3.286 19.165 1.00 87.88 232 GLY A O 1
ATOM 1799 N N . GLY A 1 233 ? -29.167 -1.700 19.901 1.00 90.19 233 GLY A N 1
ATOM 1800 C CA . GLY A 1 233 ? -28.569 -2.472 20.978 1.00 90.19 233 GLY A CA 1
ATOM 1801 C C . GLY A 1 233 ? -27.415 -3.377 20.549 1.00 90.19 233 GLY A C 1
ATOM 1802 O O . GLY A 1 233 ? -26.680 -3.812 21.430 1.00 90.19 233 GLY A O 1
ATOM 1803 N N . GLY A 1 234 ? -27.226 -3.640 19.251 1.00 94.12 234 GLY A N 1
ATOM 1804 C CA . GLY A 1 234 ? -26.092 -4.408 18.723 1.00 94.12 234 GLY A CA 1
ATOM 1805 C C . GLY A 1 234 ? -24.743 -3.743 18.999 1.00 94.12 234 GLY A C 1
ATOM 1806 O O . GLY A 1 234 ? -24.662 -2.521 19.105 1.00 94.12 234 GLY A O 1
ATOM 1807 N N . ILE A 1 235 ? -23.693 -4.552 19.119 1.00 94.81 235 ILE A N 1
ATOM 1808 C CA . ILE A 1 235 ? -22.323 -4.108 19.386 1.00 94.81 235 ILE A CA 1
ATOM 1809 C C . ILE A 1 235 ? -21.487 -4.277 18.125 1.00 94.81 235 ILE A C 1
ATOM 1811 O O . ILE A 1 235 ? -21.541 -5.312 17.461 1.00 94.81 235 ILE A O 1
ATOM 1815 N N . ALA A 1 236 ? -20.710 -3.252 17.812 1.00 94.94 236 ALA A N 1
ATOM 1816 C CA . ALA A 1 236 ? -19.752 -3.242 16.728 1.00 94.94 236 ALA A CA 1
ATOM 1817 C C . ALA A 1 236 ? -18.349 -2.984 17.285 1.00 94.94 236 ALA A C 1
ATOM 1819 O O . ALA A 1 236 ? -18.163 -2.244 18.256 1.00 94.94 236 ALA A O 1
ATOM 1820 N N . TYR A 1 237 ? -17.387 -3.670 16.680 1.00 93.62 237 TYR A N 1
ATOM 1821 C CA . TYR A 1 237 ? -15.989 -3.684 17.067 1.00 93.62 237 TYR A CA 1
ATOM 1822 C C . TYR A 1 237 ? -15.122 -3.373 15.849 1.00 93.62 237 TYR A C 1
ATOM 1824 O O . TYR A 1 237 ? -15.226 -4.044 14.816 1.00 93.62 237 TYR A O 1
ATOM 1832 N N . TRP A 1 238 ? -14.264 -2.370 15.995 1.00 95.12 238 TRP A N 1
ATOM 1833 C CA . TRP A 1 238 ? -13.392 -1.857 14.953 1.00 95.12 238 TRP A CA 1
ATOM 1834 C C . TRP A 1 238 ? -11.921 -1.987 15.321 1.00 95.12 238 TRP A C 1
ATOM 1836 O O . TRP A 1 238 ? -11.544 -1.801 16.478 1.00 95.12 238 TRP A O 1
ATOM 1846 N N . GLY A 1 239 ? -11.100 -2.232 14.304 1.00 90.25 239 GLY A N 1
ATOM 1847 C CA . GLY A 1 239 ? -9.655 -2.041 14.342 1.00 90.25 239 GLY A CA 1
ATOM 1848 C C . GLY A 1 239 ? -9.291 -0.782 13.562 1.00 90.25 239 GLY A C 1
ATOM 1849 O O . GLY A 1 239 ? -9.857 -0.518 12.499 1.00 90.25 239 GLY A O 1
ATOM 1850 N N . ARG A 1 240 ? -8.376 0.024 14.086 1.00 88.06 240 ARG A N 1
ATOM 1851 C CA . ARG A 1 240 ? -7.926 1.248 13.433 1.00 88.06 240 ARG A CA 1
ATOM 1852 C C . ARG A 1 240 ? -7.070 0.913 12.223 1.00 88.06 240 ARG A C 1
ATOM 1854 O O . ARG A 1 240 ? -6.175 0.077 12.291 1.00 88.06 240 ARG A O 1
ATOM 1861 N N . ILE A 1 241 ? -7.303 1.626 11.129 1.00 78.06 241 ILE A N 1
ATOM 1862 C CA . ILE A 1 241 ? -6.402 1.613 9.983 1.00 78.06 241 ILE A CA 1
ATOM 1863 C C . ILE A 1 241 ? -5.327 2.665 10.249 1.00 78.06 241 ILE A C 1
ATOM 1865 O O . ILE A 1 241 ? -5.584 3.870 10.187 1.00 78.06 241 ILE A O 1
ATOM 1869 N N . VAL A 1 242 ? -4.122 2.208 10.577 1.00 72.81 242 VAL A N 1
ATOM 1870 C CA . VAL A 1 242 ? -2.956 3.066 10.793 1.00 72.81 242 VAL A CA 1
ATOM 1871 C C . VAL A 1 242 ? -1.999 2.980 9.612 1.00 72.81 242 VAL A C 1
ATOM 1873 O O . VAL A 1 242 ? -1.865 1.951 8.957 1.00 72.81 242 VAL A O 1
ATOM 1876 N N . ARG A 1 243 ? -1.366 4.112 9.311 1.00 78.00 243 ARG A N 1
ATOM 1877 C CA . ARG A 1 243 ? -0.440 4.287 8.193 1.00 78.00 243 ARG A CA 1
ATOM 1878 C C . ARG A 1 243 ? 0.924 4.691 8.732 1.00 78.00 243 ARG A C 1
ATOM 1880 O O . ARG A 1 243 ? 0.996 5.580 9.581 1.00 78.00 243 ARG A O 1
ATOM 1887 N N . ALA A 1 244 ? 1.982 4.041 8.256 1.00 84.56 244 ALA A N 1
ATOM 1888 C CA . ALA A 1 244 ? 3.346 4.236 8.755 1.00 84.56 244 ALA A CA 1
ATOM 1889 C C . ALA A 1 244 ? 4.178 5.208 7.900 1.00 84.56 244 ALA A C 1
ATOM 1891 O O . ALA A 1 244 ? 5.335 5.449 8.231 1.00 84.56 244 ALA A O 1
ATOM 1892 N N . GLU A 1 245 ? 3.606 5.763 6.824 1.00 87.75 245 GLU A N 1
ATOM 1893 C CA . GLU A 1 245 ? 4.328 6.620 5.870 1.00 87.75 245 GLU A CA 1
ATOM 1894 C C . GLU A 1 245 ? 5.017 7.816 6.540 1.00 87.75 245 GLU A C 1
ATOM 1896 O O . GLU A 1 245 ? 6.232 7.946 6.431 1.00 87.75 245 GLU A O 1
ATOM 1901 N N . GLU A 1 246 ? 4.275 8.636 7.290 1.00 88.75 246 GLU A N 1
ATOM 1902 C CA . GLU A 1 246 ? 4.829 9.845 7.916 1.00 88.75 246 GLU A CA 1
ATOM 1903 C C . GLU A 1 246 ? 5.909 9.539 8.970 1.00 88.75 246 GLU A C 1
ATOM 1905 O O . GLU A 1 246 ? 6.999 10.109 8.883 1.00 88.75 246 GLU A O 1
ATOM 1910 N N . PRO A 1 247 ? 5.713 8.608 9.930 1.00 91.38 247 PRO A N 1
ATOM 1911 C CA . PRO A 1 247 ? 6.788 8.245 10.852 1.00 91.38 247 PRO A CA 1
ATOM 1912 C C . PRO A 1 247 ? 8.024 7.663 10.159 1.00 91.38 247 PRO A C 1
ATOM 1914 O O . PRO A 1 247 ? 9.143 7.944 10.590 1.00 91.38 247 PRO A O 1
ATOM 1917 N N . LEU A 1 248 ? 7.851 6.871 9.095 1.00 93.62 248 LEU A N 1
ATOM 1918 C CA . LEU A 1 248 ? 8.972 6.326 8.324 1.00 93.62 248 LEU A CA 1
ATOM 1919 C C . LEU A 1 248 ? 9.725 7.426 7.580 1.00 93.62 248 LEU A C 1
ATOM 1921 O O . LEU A 1 248 ? 10.950 7.466 7.650 1.00 93.62 248 LEU A O 1
ATOM 1925 N N . LYS A 1 249 ? 9.012 8.343 6.921 1.00 93.81 249 LYS A N 1
ATOM 1926 C CA . LYS A 1 249 ? 9.607 9.509 6.263 1.00 93.81 249 LYS A CA 1
ATOM 1927 C C . LYS A 1 249 ? 10.387 10.363 7.262 1.00 93.81 249 LYS A C 1
ATOM 1929 O O . LYS A 1 249 ? 11.559 10.650 7.036 1.00 93.81 249 LYS A O 1
ATOM 1934 N N . LYS A 1 250 ? 9.790 10.660 8.418 1.00 94.31 250 LYS A N 1
ATOM 1935 C CA . LYS A 1 250 ? 10.456 11.387 9.505 1.00 94.31 250 LYS A CA 1
ATOM 1936 C C . LYS A 1 250 ? 11.719 10.678 9.991 1.00 94.31 250 LYS A C 1
ATOM 1938 O O . LYS A 1 250 ? 12.728 11.342 10.223 1.00 94.31 250 LYS A O 1
ATOM 1943 N N . LEU A 1 251 ? 11.685 9.351 10.121 1.00 94.75 251 LEU A N 1
ATOM 1944 C CA . LEU A 1 251 ? 12.854 8.562 10.507 1.00 94.75 251 LEU A CA 1
ATOM 1945 C C . LEU A 1 251 ? 13.980 8.710 9.475 1.00 94.75 251 LEU A C 1
ATOM 1947 O O . LEU A 1 251 ? 15.121 8.960 9.860 1.00 94.75 251 LEU A O 1
ATOM 1951 N N . ILE A 1 252 ? 13.659 8.604 8.180 1.00 94.19 252 ILE A N 1
ATOM 1952 C CA . ILE A 1 252 ? 14.606 8.783 7.066 1.00 94.19 252 ILE A CA 1
ATOM 1953 C C . ILE A 1 252 ? 15.253 10.171 7.133 1.00 94.19 252 ILE A C 1
ATOM 1955 O O . ILE A 1 252 ? 16.478 10.282 7.167 1.00 94.19 252 ILE A O 1
ATOM 1959 N N . GLU A 1 253 ? 14.435 11.221 7.199 1.00 92.94 253 GLU A N 1
ATOM 1960 C CA . GLU A 1 253 ? 14.887 12.616 7.166 1.00 92.94 253 GLU A CA 1
ATOM 1961 C C . GLU A 1 253 ? 15.700 12.998 8.410 1.00 92.94 253 GLU A C 1
ATOM 1963 O O . GLU A 1 253 ? 16.718 13.677 8.298 1.00 92.94 253 GLU A O 1
ATOM 1968 N N . THR A 1 254 ? 15.297 12.523 9.592 1.00 93.38 254 THR A N 1
ATOM 1969 C CA . THR A 1 254 ? 15.982 12.839 10.859 1.00 93.38 254 THR A CA 1
ATOM 1970 C C . THR A 1 254 ? 17.354 12.166 10.937 1.00 93.38 254 THR A C 1
ATOM 1972 O O . THR A 1 254 ? 18.328 12.760 11.397 1.00 93.38 254 THR A O 1
ATOM 1975 N N . THR A 1 255 ? 17.451 10.917 10.480 1.00 93.62 255 THR A N 1
ATOM 1976 C CA . THR A 1 255 ? 18.666 10.105 10.642 1.00 93.62 255 THR A CA 1
ATOM 1977 C C . THR A 1 255 ? 19.630 10.191 9.464 1.00 93.62 255 THR A C 1
ATOM 1979 O O . THR A 1 255 ? 20.804 9.849 9.611 1.00 93.62 255 THR A O 1
ATOM 1982 N N . GLY A 1 256 ? 19.160 10.596 8.284 1.00 93.94 256 GLY A N 1
ATOM 1983 C CA . GLY A 1 256 ? 19.957 10.574 7.060 1.00 93.94 256 GLY A CA 1
ATOM 1984 C C . GLY A 1 256 ? 20.265 9.164 6.535 1.00 93.94 256 GLY A C 1
ATOM 1985 O O . GLY A 1 256 ? 21.180 9.007 5.728 1.00 93.94 256 GLY A O 1
ATOM 1986 N N . ILE A 1 257 ? 19.561 8.124 7.001 1.00 94.50 257 ILE A N 1
ATOM 1987 C CA . ILE A 1 257 ? 19.823 6.736 6.591 1.00 94.50 257 ILE A CA 1
ATOM 1988 C C . ILE A 1 257 ? 19.277 6.483 5.175 1.00 94.50 257 ILE A C 1
ATOM 1990 O O . ILE A 1 257 ? 18.091 6.725 4.933 1.00 94.50 257 ILE A O 1
ATOM 1994 N N . PRO A 1 258 ? 20.084 5.926 4.246 1.00 95.62 258 PRO A N 1
ATOM 1995 C CA . PRO A 1 258 ? 19.589 5.500 2.944 1.00 95.62 258 PRO A CA 1
ATOM 1996 C C . PRO A 1 258 ? 18.535 4.395 3.062 1.00 95.62 258 PRO A C 1
ATOM 1998 O O . PRO A 1 258 ? 18.708 3.432 3.819 1.00 95.62 258 PRO A O 1
ATOM 2001 N N . PHE A 1 259 ? 17.469 4.500 2.271 1.00 95.31 259 PHE A N 1
ATOM 2002 C CA . PHE A 1 259 ? 16.347 3.563 2.302 1.00 95.31 259 PHE A CA 1
ATOM 2003 C C . PHE A 1 259 ? 16.127 2.873 0.953 1.00 95.31 259 PHE A C 1
ATOM 2005 O O . PHE A 1 259 ? 16.449 3.394 -0.114 1.00 95.31 259 PHE A O 1
ATOM 2012 N N . LEU A 1 260 ? 15.551 1.678 1.012 1.00 93.69 260 LEU A N 1
ATOM 2013 C CA . LEU A 1 260 ? 15.198 0.834 -0.119 1.00 93.69 260 LEU A CA 1
ATOM 2014 C C . LEU A 1 260 ? 13.728 0.428 0.009 1.00 93.69 260 LEU A C 1
ATOM 2016 O O . LEU A 1 260 ? 13.397 -0.360 0.901 1.00 93.69 260 LEU A O 1
ATOM 2020 N N . PRO A 1 261 ? 12.827 0.934 -0.846 1.00 92.00 261 PRO A N 1
ATOM 2021 C CA . PRO A 1 261 ? 11.463 0.440 -0.873 1.00 92.00 261 PRO A CA 1
ATOM 2022 C C . PRO A 1 261 ? 11.415 -0.984 -1.447 1.00 92.00 261 PRO A C 1
ATOM 2024 O O . PRO A 1 261 ? 12.159 -1.351 -2.358 1.00 92.00 261 PRO A O 1
ATOM 2027 N N . THR A 1 262 ? 10.496 -1.793 -0.922 1.00 88.81 262 THR A N 1
ATOM 2028 C CA . THR A 1 262 ? 10.013 -3.008 -1.610 1.00 88.81 262 THR A CA 1
ATOM 2029 C C . THR A 1 262 ? 9.308 -2.634 -2.926 1.00 88.81 262 THR A C 1
ATOM 2031 O O . THR A 1 262 ? 8.922 -1.475 -3.070 1.00 88.81 262 THR A O 1
ATOM 2034 N N . PRO A 1 263 ? 9.100 -3.564 -3.884 1.00 87.44 263 PRO A N 1
ATOM 2035 C CA . PRO A 1 263 ? 8.465 -3.248 -5.171 1.00 87.44 263 PRO A CA 1
ATOM 2036 C C . PRO A 1 263 ? 7.155 -2.449 -5.051 1.00 87.44 263 PRO A C 1
ATOM 2038 O O . PRO A 1 263 ? 7.086 -1.335 -5.558 1.00 87.44 263 PRO A O 1
ATOM 2041 N N . MET A 1 264 ? 6.179 -2.933 -4.276 1.00 89.94 264 MET A N 1
ATOM 2042 C CA . MET A 1 264 ? 4.935 -2.204 -3.960 1.00 89.94 264 MET A CA 1
ATOM 2043 C C . MET A 1 264 ? 5.081 -1.159 -2.835 1.00 89.94 264 MET A C 1
ATOM 2045 O O . MET A 1 264 ? 4.130 -0.467 -2.484 1.00 89.94 264 MET A O 1
ATOM 2049 N N . GLY A 1 265 ? 6.266 -1.049 -2.228 1.00 89.44 265 GLY A N 1
ATOM 2050 C CA . GLY A 1 265 ? 6.600 -0.006 -1.258 1.00 89.44 265 GLY A CA 1
ATOM 2051 C C . GLY A 1 265 ? 7.104 1.292 -1.896 1.00 89.44 265 GLY A C 1
ATOM 2052 O O . GLY A 1 265 ? 7.307 2.263 -1.168 1.00 89.44 265 GLY A O 1
ATOM 2053 N N . LYS A 1 266 ? 7.334 1.307 -3.218 1.00 92.38 266 LYS A N 1
ATOM 2054 C CA . LYS A 1 266 ? 7.689 2.513 -3.984 1.00 92.38 266 LYS A CA 1
ATOM 2055 C C . LYS A 1 266 ? 6.638 3.608 -3.775 1.00 92.38 266 LYS A C 1
ATOM 2057 O O . LYS A 1 266 ? 5.454 3.310 -3.624 1.00 92.38 266 LYS A O 1
ATOM 2062 N N . GLY A 1 267 ? 7.091 4.857 -3.711 1.00 90.69 267 GLY A N 1
ATOM 2063 C CA . GLY A 1 267 ? 6.250 6.015 -3.398 1.00 90.69 267 GLY A CA 1
ATOM 2064 C C . GLY A 1 267 ? 5.897 6.210 -1.915 1.00 90.69 267 GLY A C 1
ATOM 2065 O O . GLY A 1 267 ? 5.361 7.259 -1.570 1.00 90.69 267 GLY A O 1
ATOM 2066 N N . LEU A 1 268 ? 6.232 5.274 -1.004 1.00 90.38 268 LEU A N 1
ATOM 2067 C CA . LEU A 1 268 ? 6.099 5.503 0.451 1.00 90.38 268 LEU A CA 1
ATOM 2068 C C . LEU A 1 268 ? 6.864 6.752 0.904 1.00 90.38 268 LEU A C 1
ATOM 2070 O O . LEU A 1 268 ? 6.365 7.550 1.691 1.00 90.38 268 LEU A O 1
ATOM 2074 N N . VAL A 1 269 ? 8.064 6.908 0.358 1.00 91.25 269 VAL A N 1
ATOM 2075 C CA . VAL A 1 269 ? 8.717 8.197 0.151 1.00 91.25 269 VAL A CA 1
ATOM 2076 C C . VAL A 1 269 ? 8.889 8.327 -1.359 1.00 91.25 269 VAL A C 1
ATOM 2078 O O . VAL A 1 269 ? 9.060 7.305 -2.030 1.00 91.25 269 VAL A O 1
ATOM 2081 N N . VAL A 1 270 ? 8.833 9.554 -1.887 1.00 91.38 270 VAL A N 1
ATOM 2082 C CA . VAL A 1 270 ? 9.051 9.819 -3.316 1.00 91.38 270 VAL A CA 1
ATOM 2083 C C . VAL A 1 270 ? 10.298 9.083 -3.809 1.00 91.38 270 VAL A C 1
ATOM 2085 O O . VAL A 1 270 ? 11.363 9.152 -3.192 1.00 91.38 270 VAL A O 1
ATOM 2088 N N . ASP A 1 271 ? 10.175 8.349 -4.910 1.00 91.56 271 ASP A N 1
ATOM 2089 C CA . ASP A 1 271 ? 11.251 7.474 -5.391 1.00 91.56 271 ASP A CA 1
ATOM 2090 C C . ASP A 1 271 ? 12.523 8.247 -5.795 1.00 91.56 271 ASP A C 1
ATOM 2092 O O . ASP A 1 271 ? 13.612 7.674 -5.836 1.00 91.56 271 ASP A O 1
ATOM 2096 N N . THR A 1 272 ? 12.390 9.546 -6.075 1.00 91.44 272 THR A N 1
ATOM 2097 C CA . THR A 1 272 ? 13.478 10.482 -6.407 1.00 91.44 272 THR A CA 1
ATOM 2098 C C . THR A 1 272 ? 14.140 11.116 -5.181 1.00 91.44 272 THR A C 1
ATOM 2100 O O . THR A 1 272 ? 15.003 11.983 -5.329 1.00 91.44 272 THR A O 1
ATOM 2103 N N . HIS A 1 273 ? 13.758 10.708 -3.968 1.00 94.62 273 HIS A N 1
ATOM 2104 C CA . HIS A 1 273 ? 14.339 11.224 -2.733 1.00 94.62 273 HIS A CA 1
ATOM 2105 C C . HIS A 1 273 ? 15.859 11.012 -2.701 1.00 94.62 273 HIS A C 1
ATOM 2107 O O . HIS A 1 273 ? 16.361 9.959 -3.086 1.00 94.62 273 HIS A O 1
ATOM 2113 N N . GLU A 1 274 ? 16.609 11.983 -2.176 1.00 93.50 274 GLU A N 1
ATOM 2114 C CA . GLU A 1 274 ? 18.083 11.960 -2.187 1.00 93.50 274 GLU A CA 1
ATOM 2115 C C . GLU A 1 274 ? 18.688 10.736 -1.464 1.00 93.50 274 GLU A C 1
ATOM 2117 O O . GLU A 1 274 ? 19.760 10.259 -1.825 1.00 93.50 274 GLU A O 1
ATOM 2122 N N . LEU A 1 275 ? 17.976 10.213 -0.459 1.00 94.75 275 LEU A N 1
ATOM 2123 C CA . LEU A 1 275 ? 18.343 9.018 0.315 1.00 94.75 275 LEU A CA 1
ATOM 2124 C C . LEU A 1 275 ? 17.797 7.703 -0.274 1.00 94.75 275 LEU A C 1
ATOM 2126 O O . LEU A 1 275 ? 17.996 6.643 0.323 1.00 94.75 275 LEU A O 1
ATOM 2130 N N . ALA A 1 276 ? 17.099 7.737 -1.413 1.00 95.19 276 ALA A N 1
ATOM 2131 C CA . ALA A 1 276 ? 16.580 6.535 -2.056 1.00 95.19 276 ALA A CA 1
ATOM 2132 C C . ALA A 1 276 ? 17.726 5.733 -2.692 1.00 95.19 276 ALA A C 1
ATOM 2134 O O . ALA A 1 276 ? 18.329 6.124 -3.690 1.00 95.19 276 ALA A O 1
ATOM 2135 N N . ALA A 1 277 ? 18.009 4.556 -2.140 1.00 94.94 277 ALA A N 1
ATOM 2136 C CA . ALA A 1 277 ? 19.071 3.668 -2.600 1.00 94.94 277 ALA A CA 1
ATOM 2137 C C . ALA A 1 277 ? 18.616 2.697 -3.706 1.00 94.94 277 ALA A C 1
ATOM 2139 O O . ALA A 1 277 ? 19.357 1.778 -4.055 1.00 94.94 277 ALA A O 1
ATOM 2140 N N . THR A 1 278 ? 17.419 2.881 -4.279 1.00 92.50 278 THR A N 1
ATOM 2141 C CA . THR A 1 278 ? 16.803 1.979 -5.271 1.00 92.50 278 THR A CA 1
ATOM 2142 C C . THR A 1 278 ? 17.735 1.683 -6.449 1.00 92.50 278 THR A C 1
ATOM 2144 O O . THR A 1 278 ? 17.992 0.520 -6.757 1.00 92.50 278 THR A O 1
ATOM 2147 N N . ALA A 1 279 ? 18.335 2.716 -7.051 1.00 93.69 279 ALA A N 1
ATOM 2148 C CA . ALA A 1 279 ? 19.274 2.550 -8.165 1.00 93.69 279 ALA A CA 1
ATOM 2149 C C . ALA A 1 279 ? 20.648 2.001 -7.733 1.00 93.69 279 ALA A C 1
ATOM 2151 O O . ALA A 1 279 ? 21.431 1.574 -8.577 1.00 93.69 279 ALA A O 1
ATOM 2152 N N . ALA A 1 280 ? 20.955 1.969 -6.434 1.00 95.06 280 ALA A N 1
ATOM 2153 C CA . ALA A 1 280 ? 22.178 1.404 -5.861 1.00 95.06 280 ALA A CA 1
ATOM 2154 C C . ALA A 1 280 ? 21.910 0.133 -5.033 1.00 95.06 280 ALA A C 1
ATOM 2156 O O . ALA A 1 280 ? 22.733 -0.241 -4.195 1.00 95.06 280 ALA A O 1
ATOM 2157 N N . ARG A 1 281 ? 20.789 -0.560 -5.285 1.00 92.12 281 ARG A N 1
ATOM 2158 C CA . ARG A 1 281 ? 20.304 -1.694 -4.483 1.00 92.12 281 ARG A CA 1
ATOM 2159 C C . ARG A 1 281 ? 21.373 -2.730 -4.143 1.00 92.12 281 ARG A C 1
ATOM 2161 O O . ARG A 1 281 ? 21.507 -3.108 -2.984 1.00 92.12 281 ARG A O 1
ATOM 2168 N N . SER A 1 282 ? 22.139 -3.181 -5.137 1.00 91.56 282 SER A N 1
ATOM 2169 C CA . SER A 1 282 ? 23.172 -4.206 -4.937 1.00 91.56 282 SER A CA 1
ATOM 2170 C C . SER A 1 282 ? 24.301 -3.737 -4.018 1.00 91.56 282 SER A C 1
ATOM 2172 O O . SER A 1 282 ? 24.805 -4.533 -3.235 1.00 91.56 282 SER A O 1
ATOM 2174 N N . LEU A 1 283 ? 24.677 -2.454 -4.087 1.00 94.12 283 LEU A N 1
ATOM 2175 C CA . LEU A 1 283 ? 25.678 -1.870 -3.192 1.00 94.12 283 LEU A CA 1
ATOM 2176 C C . LEU A 1 283 ? 25.117 -1.744 -1.773 1.00 94.12 283 LEU A C 1
ATOM 2178 O O . LEU A 1 283 ? 25.772 -2.161 -0.824 1.00 94.12 283 LEU A O 1
ATOM 2182 N N . ALA A 1 284 ? 23.897 -1.217 -1.636 1.00 93.50 284 ALA A N 1
ATOM 2183 C CA . ALA A 1 284 ? 23.243 -1.053 -0.342 1.00 93.50 284 ALA A CA 1
ATOM 2184 C C . ALA A 1 284 ? 23.109 -2.392 0.399 1.00 93.50 284 ALA A C 1
ATOM 2186 O O . ALA A 1 284 ? 23.573 -2.524 1.522 1.00 93.50 284 ALA A O 1
ATOM 2187 N N . ILE A 1 285 ? 22.559 -3.414 -0.259 1.00 91.12 285 ILE A N 1
ATOM 2188 C CA . ILE A 1 285 ? 22.354 -4.747 0.328 1.00 91.12 285 ILE A CA 1
ATOM 2189 C C . ILE A 1 285 ? 23.683 -5.484 0.554 1.00 91.12 285 ILE A C 1
ATOM 2191 O O . ILE A 1 285 ? 23.871 -6.132 1.583 1.00 91.12 285 ILE A O 1
ATOM 2195 N N . GLY A 1 286 ? 24.609 -5.400 -0.403 1.00 91.69 286 GLY A N 1
ATOM 2196 C CA . GLY A 1 286 ? 25.861 -6.156 -0.367 1.00 91.69 286 GLY A CA 1
ATOM 2197 C C . GLY A 1 286 ? 26.898 -5.622 0.621 1.00 91.69 286 GLY A C 1
ATOM 2198 O O . GLY A 1 286 ? 27.821 -6.353 0.972 1.00 91.69 286 GLY A O 1
ATOM 2199 N N . CYS A 1 287 ? 26.766 -4.371 1.071 1.00 91.88 287 CYS A N 1
ATOM 2200 C CA . CYS A 1 287 ? 27.766 -3.711 1.916 1.00 91.88 287 CYS A CA 1
ATOM 2201 C C . CYS A 1 287 ? 27.208 -3.139 3.227 1.00 91.88 287 CYS A C 1
ATOM 2203 O O . CYS A 1 287 ? 27.957 -2.493 3.959 1.00 91.88 287 CYS A O 1
ATOM 2205 N N . CYS A 1 288 ? 25.932 -3.361 3.550 1.00 92.12 288 CYS A N 1
ATOM 2206 C CA . CYS A 1 288 ? 25.378 -2.885 4.813 1.00 92.12 288 CYS A CA 1
ATOM 2207 C C . CYS A 1 288 ? 25.874 -3.688 6.022 1.00 92.12 288 CYS A C 1
ATOM 2209 O O . CYS A 1 288 ? 26.093 -4.897 5.952 1.00 92.12 288 CYS A O 1
ATOM 2211 N N . GLY A 1 289 ? 26.038 -2.996 7.151 1.00 91.88 289 GLY A N 1
ATOM 2212 C CA . GLY A 1 289 ? 26.332 -3.600 8.453 1.00 91.88 289 GLY A CA 1
ATOM 2213 C C . GLY A 1 289 ? 25.092 -3.872 9.288 1.00 91.88 289 GLY A C 1
ATOM 2214 O O . GLY A 1 289 ? 25.036 -4.854 10.023 1.00 91.88 289 GLY A O 1
ATOM 2215 N N . VAL A 1 290 ? 24.086 -3.009 9.175 1.00 94.44 290 VAL A N 1
ATOM 2216 C CA . VAL A 1 290 ? 22.782 -3.184 9.819 1.00 94.44 290 VAL A CA 1
ATOM 2217 C C . VAL A 1 290 ? 21.705 -2.942 8.770 1.00 94.44 290 VAL A C 1
ATOM 2219 O O . VAL A 1 290 ? 21.859 -2.080 7.901 1.00 94.44 290 VAL A O 1
ATOM 2222 N N . ALA A 1 291 ? 20.626 -3.712 8.847 1.00 94.06 291 ALA A N 1
ATOM 2223 C CA . ALA A 1 291 ? 19.432 -3.536 8.043 1.00 94.06 291 ALA A CA 1
ATOM 2224 C C . ALA A 1 291 ? 18.210 -3.445 8.964 1.00 94.06 291 ALA A C 1
ATOM 2226 O O . ALA A 1 291 ? 17.868 -4.433 9.610 1.00 94.06 291 ALA A O 1
ATOM 2227 N N . LEU A 1 292 ? 17.557 -2.280 9.033 1.00 95.19 292 LEU A N 1
ATOM 2228 C CA . LEU A 1 292 ? 16.237 -2.150 9.670 1.00 95.19 292 LEU A CA 1
ATOM 2229 C C . LEU A 1 292 ? 15.160 -2.398 8.611 1.00 95.19 292 LEU A C 1
ATOM 2231 O O . LEU A 1 292 ? 15.164 -1.775 7.556 1.00 95.19 292 LEU A O 1
ATOM 2235 N N . VAL A 1 293 ? 14.249 -3.321 8.877 1.00 93.31 293 VAL A N 1
ATOM 2236 C CA . VAL A 1 293 ? 13.302 -3.872 7.904 1.00 93.31 293 VAL A CA 1
ATOM 2237 C C . VAL A 1 293 ? 11.904 -3.708 8.519 1.00 93.31 293 VAL A C 1
ATOM 2239 O O . VAL A 1 293 ? 11.685 -4.240 9.603 1.00 93.31 293 VAL A O 1
ATOM 2242 N N . VAL A 1 294 ? 10.971 -2.941 7.907 1.00 92.81 294 VAL A N 1
ATOM 2243 C CA . VAL A 1 294 ? 9.680 -2.524 8.561 1.00 92.81 294 VAL A CA 1
ATOM 2244 C C . VAL A 1 294 ? 8.343 -2.844 7.828 1.00 92.81 294 VAL A C 1
ATOM 2246 O O . VAL A 1 294 ? 7.920 -2.027 6.998 1.00 92.81 294 VAL A O 1
ATOM 2249 N N . GLY A 1 295 ? 7.673 -3.990 8.108 1.00 83.50 295 GLY A N 1
ATOM 2250 C CA . GLY A 1 295 ? 6.455 -4.601 7.462 1.00 83.50 295 GLY A CA 1
ATOM 2251 C C . GLY A 1 295 ? 6.495 -5.320 6.057 1.00 83.50 295 GLY A C 1
ATOM 2252 O O . GLY A 1 295 ? 5.877 -4.812 5.122 1.00 83.50 295 GLY A O 1
ATOM 2253 N N . ALA A 1 296 ? 7.282 -6.387 5.849 1.00 82.50 296 ALA A N 1
ATOM 2254 C CA . ALA A 1 296 ? 7.581 -7.213 4.656 1.00 82.50 296 ALA A CA 1
ATOM 2255 C C . ALA A 1 296 ? 8.704 -8.229 4.942 1.00 82.50 296 ALA A C 1
ATOM 2257 O O . ALA A 1 296 ? 9.212 -8.404 6.047 1.00 82.50 296 ALA A O 1
ATOM 2258 N N . TRP A 1 297 ? 9.052 -8.945 3.885 1.00 73.31 297 TRP A N 1
ATOM 2259 C CA . TRP A 1 297 ? 9.568 -10.283 3.970 1.00 73.31 297 TRP A CA 1
ATOM 2260 C C . TRP A 1 297 ? 10.842 -10.405 3.148 1.00 73.31 297 TRP A C 1
ATOM 2262 O O . TRP A 1 297 ? 10.897 -9.952 2.002 1.00 73.31 297 TRP A O 1
ATOM 2272 N N . LEU A 1 298 ? 11.881 -10.988 3.744 1.00 70.50 298 LEU A N 1
ATOM 2273 C CA . LEU A 1 298 ? 13.217 -11.055 3.148 1.00 70.50 298 LEU A CA 1
ATOM 2274 C C . LEU A 1 298 ? 13.442 -12.280 2.247 1.00 70.50 298 LEU A C 1
ATOM 2276 O O . LEU A 1 298 ? 14.497 -12.385 1.616 1.00 70.50 298 LEU A O 1
ATOM 2280 N N . HIS A 1 299 ? 12.468 -13.188 2.159 1.00 61.22 299 HIS A N 1
ATOM 2281 C CA . HIS A 1 299 ? 12.556 -14.420 1.378 1.00 61.22 299 HIS A CA 1
ATOM 2282 C C . HIS A 1 299 ? 11.706 -14.323 0.107 1.00 61.22 299 HIS A C 1
ATOM 2284 O O . HIS A 1 299 ? 10.498 -14.530 0.137 1.00 61.22 299 HIS A O 1
ATOM 2290 N N . PHE A 1 300 ? 12.340 -14.024 -1.028 1.00 53.97 300 PHE A N 1
ATOM 2291 C CA . PHE A 1 300 ? 11.707 -14.136 -2.343 1.00 53.97 300 PHE A CA 1
ATOM 2292 C C . PHE A 1 300 ? 12.731 -14.591 -3.385 1.00 53.97 300 PHE A C 1
ATOM 2294 O O . PHE A 1 300 ? 13.786 -13.969 -3.513 1.00 53.97 300 PHE A O 1
ATOM 2301 N N . GLY A 1 301 ? 12.406 -15.646 -4.139 1.00 55.94 301 GLY A N 1
ATOM 2302 C CA . GLY A 1 301 ? 13.249 -16.162 -5.220 1.00 55.94 301 GLY A CA 1
ATOM 2303 C C . GLY A 1 301 ? 14.650 -16.578 -4.758 1.00 55.94 301 GLY A C 1
ATOM 2304 O O . GLY A 1 301 ? 14.809 -17.226 -3.722 1.00 55.94 301 GLY A O 1
ATOM 2305 N N . GLU A 1 302 ? 15.673 -16.212 -5.535 1.00 56.44 302 GLU A N 1
ATOM 2306 C CA . GLU A 1 302 ? 17.065 -16.412 -5.127 1.00 56.44 302 GLU A CA 1
ATOM 2307 C C . GLU A 1 302 ? 17.418 -15.541 -3.909 1.00 56.44 302 GLU A C 1
ATOM 2309 O O . GLU A 1 302 ? 17.111 -14.342 -3.900 1.00 56.44 302 GLU A O 1
ATOM 2314 N N . PRO A 1 303 ? 18.115 -16.095 -2.895 1.00 65.44 303 PRO A N 1
ATOM 2315 C CA . PRO A 1 303 ? 18.530 -15.331 -1.730 1.00 65.44 303 PRO A CA 1
ATOM 2316 C C . PRO A 1 303 ? 19.323 -14.092 -2.136 1.00 65.44 303 PRO A C 1
ATOM 2318 O O . PRO A 1 303 ? 20.308 -14.163 -2.877 1.00 65.44 303 PRO A O 1
ATOM 2321 N N . LEU A 1 304 ? 18.909 -12.940 -1.610 1.00 69.81 304 LEU A N 1
ATOM 2322 C CA . LEU A 1 304 ? 19.647 -11.704 -1.807 1.00 69.81 304 LEU A CA 1
ATOM 2323 C C . LEU A 1 304 ? 21.073 -11.865 -1.285 1.00 69.81 304 LEU A C 1
ATOM 2325 O O . LEU A 1 304 ? 21.305 -12.413 -0.207 1.00 69.81 304 LEU A O 1
ATOM 2329 N N . LYS A 1 305 ? 22.031 -11.352 -2.057 1.00 82.69 305 LYS A N 1
ATOM 2330 C CA . LYS A 1 305 ? 23.454 -11.372 -1.709 1.00 82.69 305 LYS A CA 1
ATOM 2331 C C . LYS A 1 305 ? 23.755 -10.278 -0.686 1.00 82.69 305 LYS A C 1
ATOM 2333 O O . LYS A 1 305 ? 24.403 -9.285 -1.005 1.00 82.69 305 LYS A O 1
ATOM 2338 N N . TRP A 1 306 ? 23.210 -10.441 0.513 1.00 87.12 306 TRP A N 1
ATOM 2339 C CA . TRP A 1 306 ? 23.504 -9.598 1.663 1.00 87.12 306 TRP A CA 1
ATOM 2340 C C . TRP A 1 306 ? 24.986 -9.662 2.031 1.00 87.12 306 TRP A C 1
ATOM 2342 O O . TRP A 1 306 ? 25.667 -10.658 1.766 1.00 87.12 306 TRP A O 1
ATOM 2352 N N . SER A 1 307 ? 25.470 -8.608 2.687 1.00 87.44 307 SER A N 1
ATOM 2353 C CA . SER A 1 307 ? 26.734 -8.673 3.420 1.00 87.44 307 SER A CA 1
ATOM 2354 C C . SER A 1 307 ? 26.716 -9.856 4.397 1.00 87.44 307 SER A C 1
ATOM 2356 O O . SER A 1 307 ? 25.704 -10.112 5.048 1.00 87.44 307 SER A O 1
ATOM 2358 N N . LYS A 1 308 ? 27.833 -10.584 4.514 1.00 86.19 308 LYS A N 1
ATOM 2359 C CA . LYS A 1 308 ? 27.925 -11.783 5.370 1.00 86.19 308 LYS A CA 1
ATOM 2360 C C . LYS A 1 308 ? 27.683 -11.481 6.850 1.00 86.19 308 LYS A C 1
ATOM 2362 O O . LYS A 1 308 ? 27.172 -12.340 7.559 1.00 86.19 308 LYS A O 1
ATOM 2367 N N . ASP A 1 309 ? 28.023 -10.268 7.277 1.00 88.75 309 ASP A N 1
ATOM 2368 C CA . ASP A 1 309 ? 27.991 -9.838 8.677 1.00 88.75 309 ASP A CA 1
ATOM 2369 C C . ASP A 1 309 ? 26.836 -8.865 8.974 1.00 88.75 309 ASP A C 1
ATOM 2371 O O . ASP A 1 309 ? 26.855 -8.160 9.986 1.00 88.75 309 ASP A O 1
ATOM 2375 N N . VAL A 1 310 ? 25.835 -8.780 8.087 1.00 92.81 310 VAL A N 1
ATOM 2376 C CA . VAL A 1 310 ? 24.693 -7.881 8.287 1.00 92.81 310 VAL A CA 1
ATOM 2377 C C . VAL A 1 310 ? 23.892 -8.272 9.533 1.00 92.81 310 VAL A C 1
ATOM 2379 O O . VAL A 1 310 ? 23.555 -9.436 9.755 1.00 92.81 310 VAL A O 1
ATOM 2382 N N . LYS A 1 311 ? 23.530 -7.276 10.342 1.00 94.69 311 LYS A N 1
ATOM 2383 C CA . LYS A 1 311 ? 22.599 -7.434 11.463 1.00 94.69 311 LYS A CA 1
ATOM 2384 C C . LYS A 1 311 ? 21.209 -6.968 11.058 1.00 94.69 311 LYS A C 1
ATOM 2386 O O . LYS A 1 311 ? 21.006 -5.790 10.777 1.00 94.69 311 LYS A O 1
ATOM 2391 N N . PHE A 1 312 ? 20.241 -7.876 11.065 1.00 92.44 312 PHE A N 1
ATOM 2392 C CA . PHE A 1 312 ? 18.848 -7.537 10.780 1.00 92.44 312 PHE A CA 1
ATOM 2393 C C . PHE A 1 312 ? 18.108 -7.084 12.039 1.00 92.44 312 PHE A C 1
ATOM 2395 O O . PHE A 1 312 ? 18.085 -7.805 13.036 1.00 92.44 312 PHE A O 1
ATOM 2402 N N . ILE A 1 313 ? 17.464 -5.921 11.962 1.00 95.44 313 ILE A N 1
ATOM 2403 C CA . ILE A 1 313 ? 16.417 -5.482 12.884 1.00 95.44 313 ILE A CA 1
ATOM 2404 C C . ILE A 1 313 ? 15.100 -5.576 12.119 1.00 95.44 313 ILE A C 1
ATOM 2406 O O . ILE A 1 313 ? 14.918 -4.879 11.123 1.00 95.44 313 ILE A O 1
ATOM 2410 N N . LEU A 1 314 ? 14.192 -6.439 12.557 1.00 91.44 314 LEU A N 1
ATOM 2411 C CA . LEU A 1 314 ? 12.929 -6.693 11.869 1.00 91.44 314 LEU A CA 1
ATOM 2412 C C . LEU A 1 314 ? 11.764 -6.158 12.695 1.00 91.44 314 LEU A C 1
ATOM 2414 O O . LEU A 1 314 ? 11.622 -6.517 13.860 1.00 91.44 314 LEU A O 1
ATOM 2418 N N . VAL A 1 315 ? 10.927 -5.330 12.080 1.00 91.12 315 VAL A N 1
ATOM 2419 C CA . VAL A 1 315 ? 9.657 -4.861 12.633 1.00 91.12 315 VAL A CA 1
ATOM 2420 C C . VAL A 1 315 ? 8.533 -5.516 11.847 1.00 91.12 315 VAL A C 1
ATOM 2422 O O . VAL A 1 315 ? 8.394 -5.266 10.645 1.00 91.12 315 VAL A O 1
ATOM 2425 N N . ASP A 1 316 ? 7.731 -6.324 12.530 1.00 80.50 316 ASP A N 1
ATOM 2426 C CA . ASP A 1 316 ? 6.547 -6.953 11.955 1.00 80.50 316 ASP A CA 1
ATOM 2427 C C . ASP A 1 316 ? 5.449 -7.113 13.011 1.00 80.50 316 ASP A C 1
ATOM 2429 O O . ASP A 1 316 ? 5.724 -7.245 14.204 1.00 80.50 316 ASP A O 1
ATOM 2433 N N . VAL A 1 317 ? 4.191 -7.103 12.577 1.00 77.00 317 VAL A N 1
ATOM 2434 C CA . VAL A 1 317 ? 3.049 -7.344 13.464 1.00 77.00 317 VAL A CA 1
ATOM 2435 C C . VAL A 1 317 ? 2.925 -8.829 13.820 1.00 77.00 317 VAL A C 1
ATOM 2437 O O . VAL A 1 317 ? 2.419 -9.162 14.892 1.00 77.00 317 VAL A O 1
ATOM 2440 N N . SER A 1 318 ? 3.401 -9.724 12.946 1.00 73.06 318 SER A N 1
ATOM 2441 C CA . SER A 1 318 ? 3.410 -11.166 13.173 1.00 73.06 318 SER A CA 1
ATOM 2442 C C . SER A 1 318 ? 4.667 -11.591 13.925 1.00 73.06 318 SER A C 1
ATOM 2444 O O . SER A 1 318 ? 5.802 -11.413 13.478 1.00 73.06 318 SER A O 1
ATOM 2446 N N . ARG A 1 319 ? 4.448 -12.222 15.080 1.00 75.75 319 ARG A N 1
ATOM 2447 C CA . ARG A 1 319 ? 5.512 -12.878 15.843 1.00 75.75 319 ARG A CA 1
ATOM 2448 C C . ARG A 1 319 ? 6.098 -14.053 15.067 1.00 75.75 319 ARG A C 1
ATOM 2450 O O . ARG A 1 319 ? 7.308 -14.248 15.089 1.00 75.75 319 ARG A O 1
ATOM 2457 N N . GLU A 1 320 ? 5.246 -14.799 14.378 1.00 73.00 320 GLU A N 1
ATOM 2458 C CA . GLU A 1 320 ? 5.615 -15.979 13.604 1.00 73.00 320 GLU A CA 1
ATOM 2459 C C . GLU A 1 320 ? 6.601 -15.615 12.486 1.00 73.00 320 GLU A C 1
ATOM 2461 O O . GLU A 1 320 ? 7.597 -16.310 12.304 1.00 73.00 320 GLU A O 1
ATOM 2466 N N . GLU A 1 321 ? 6.390 -14.489 11.796 1.00 74.56 321 GLU A N 1
ATOM 2467 C CA . GLU A 1 321 ? 7.319 -13.997 10.768 1.00 74.56 321 GLU A CA 1
ATOM 2468 C C . GLU A 1 321 ? 8.688 -13.613 11.339 1.00 74.56 321 GLU A C 1
ATOM 2470 O O . GLU A 1 321 ? 9.724 -13.860 10.715 1.00 74.56 321 GLU A O 1
ATOM 2475 N N . ILE A 1 322 ? 8.716 -13.039 12.543 1.00 79.25 322 ILE A N 1
ATOM 2476 C CA . ILE A 1 322 ? 9.964 -12.715 13.240 1.00 79.25 322 ILE A CA 1
ATOM 2477 C C . ILE A 1 322 ? 10.705 -13.990 13.656 1.00 79.25 322 ILE A C 1
ATOM 2479 O O . ILE A 1 322 ? 11.916 -14.096 13.460 1.00 79.25 322 ILE A O 1
ATOM 2483 N N . GLU A 1 323 ? 9.993 -14.977 14.196 1.00 81.12 323 GLU A N 1
ATOM 2484 C CA . GLU A 1 323 ? 10.564 -16.264 14.606 1.00 81.12 323 GLU A CA 1
ATOM 2485 C C . GLU A 1 323 ? 11.060 -17.087 13.410 1.00 81.12 323 GLU A C 1
ATOM 2487 O O . GLU A 1 323 ? 12.090 -17.762 13.508 1.00 81.12 323 GLU A O 1
ATOM 2492 N N . LEU A 1 324 ? 10.374 -16.990 12.269 1.00 77.69 324 LEU A N 1
ATOM 2493 C CA . LEU A 1 324 ? 10.766 -17.627 11.017 1.00 77.69 324 LEU A CA 1
ATOM 2494 C C . LEU A 1 324 ? 12.058 -17.020 10.453 1.00 77.69 324 LEU A C 1
ATOM 2496 O O . LEU A 1 324 ? 12.971 -17.760 10.082 1.00 77.69 324 LEU A O 1
ATOM 2500 N N . GLN A 1 325 ? 12.151 -15.686 10.416 1.00 79.44 325 GLN A N 1
ATOM 2501 C CA . GLN A 1 325 ? 13.282 -14.964 9.817 1.00 79.44 325 GLN A CA 1
ATOM 2502 C C . GLN A 1 325 ? 14.516 -14.879 10.729 1.00 79.44 325 GLN A C 1
ATOM 2504 O O . GLN A 1 325 ? 15.609 -14.598 10.239 1.00 79.44 325 GLN A O 1
ATOM 2509 N N . LYS A 1 326 ? 14.366 -15.135 12.038 1.00 86.81 326 LYS A N 1
ATOM 2510 C CA . LYS A 1 326 ? 15.454 -15.160 13.039 1.00 86.81 326 LYS A CA 1
ATOM 2511 C C . LYS A 1 326 ? 16.405 -13.949 12.934 1.00 86.81 326 LYS A C 1
ATOM 2513 O O . LYS A 1 326 ? 17.617 -14.130 12.781 1.00 86.81 326 LYS A O 1
ATOM 2518 N N . PRO A 1 327 ? 15.880 -12.710 12.990 1.00 91.69 327 PRO A N 1
ATOM 2519 C CA . PRO A 1 327 ? 16.694 -11.501 12.907 1.00 91.69 327 PRO A CA 1
ATOM 2520 C C . PRO A 1 327 ? 17.628 -11.373 14.121 1.00 91.69 327 PRO A C 1
ATOM 2522 O O . PRO A 1 327 ? 17.424 -12.010 15.154 1.00 91.69 327 PRO A O 1
ATOM 2525 N N . HIS A 1 328 ? 18.620 -10.481 14.032 1.00 95.19 328 HIS A N 1
ATOM 2526 C CA . HIS A 1 328 ? 19.446 -10.121 15.190 1.00 95.19 328 HIS A CA 1
ATOM 2527 C C . HIS A 1 328 ? 18.604 -9.467 16.299 1.00 95.19 328 HIS A C 1
ATOM 2529 O O . HIS A 1 328 ? 18.851 -9.697 17.480 1.00 95.19 328 HIS A O 1
ATOM 2535 N N . LEU A 1 329 ? 17.595 -8.678 15.913 1.00 95.25 329 LEU A N 1
ATOM 2536 C CA . LEU A 1 329 ? 16.588 -8.112 16.807 1.00 95.25 329 LEU A CA 1
ATOM 2537 C C . LEU A 1 329 ? 15.212 -8.136 16.128 1.00 95.25 329 LEU A C 1
ATOM 2539 O O . LEU A 1 329 ? 15.053 -7.607 15.031 1.00 95.25 329 LEU A O 1
ATOM 2543 N N . GLY A 1 330 ? 14.219 -8.733 16.785 1.00 92.38 330 GLY A N 1
ATOM 2544 C CA . GLY A 1 330 ? 12.828 -8.750 16.331 1.00 92.38 330 GLY A CA 1
ATOM 2545 C C . GLY A 1 330 ? 11.945 -7.849 17.192 1.00 92.38 330 GLY A C 1
ATOM 2546 O O . GLY A 1 330 ? 11.916 -7.997 18.411 1.00 92.38 330 GLY A O 1
ATOM 2547 N N . LEU A 1 331 ? 11.215 -6.934 16.562 1.00 90.31 331 LEU A N 1
ATOM 2548 C CA . LEU A 1 331 ? 10.289 -5.998 17.192 1.00 90.31 331 LEU A CA 1
ATOM 2549 C C . LEU A 1 331 ? 8.864 -6.339 16.742 1.00 90.31 331 LEU A C 1
ATOM 2551 O O . LEU A 1 331 ? 8.437 -5.951 15.656 1.00 90.31 331 LEU A O 1
ATOM 2555 N N . VAL A 1 332 ? 8.143 -7.088 17.582 1.00 82.19 332 VAL A N 1
ATOM 2556 C CA . VAL A 1 332 ? 6.750 -7.476 17.315 1.00 82.19 332 VAL A CA 1
ATOM 2557 C C . VAL A 1 332 ? 5.832 -6.294 17.618 1.00 82.19 332 VAL A C 1
ATOM 2559 O O . VAL A 1 332 ? 5.702 -5.896 18.778 1.00 82.19 332 VAL A O 1
ATOM 2562 N N . GLY A 1 333 ? 5.176 -5.744 16.602 1.00 71.31 333 GLY A N 1
ATOM 2563 C CA . GLY A 1 333 ? 4.224 -4.653 16.776 1.00 71.31 333 GLY A CA 1
ATOM 2564 C C . GLY A 1 333 ? 3.833 -3.963 15.476 1.00 71.31 333 GLY A C 1
ATOM 2565 O O . GLY A 1 333 ? 4.398 -4.207 14.413 1.00 71.31 333 GLY A O 1
ATOM 2566 N N . ASP A 1 334 ? 2.848 -3.073 15.577 1.00 76.88 334 ASP A N 1
ATOM 2567 C CA . ASP A 1 334 ? 2.445 -2.229 14.458 1.00 76.88 334 ASP A CA 1
ATOM 2568 C C . ASP A 1 334 ? 3.599 -1.320 13.996 1.00 76.88 334 ASP A C 1
ATOM 2570 O O . ASP A 1 334 ? 4.259 -0.652 14.800 1.00 76.88 334 ASP A O 1
ATOM 2574 N N . ALA A 1 335 ? 3.818 -1.272 12.680 1.00 85.94 335 ALA A N 1
ATOM 2575 C CA . ALA A 1 335 ? 4.923 -0.541 12.073 1.00 85.94 335 ALA A CA 1
ATOM 2576 C C . ALA A 1 335 ? 4.904 0.955 12.414 1.00 85.94 335 ALA A C 1
ATOM 2578 O O . ALA A 1 335 ? 5.955 1.525 12.706 1.00 85.94 335 ALA A O 1
ATOM 2579 N N . LYS A 1 336 ? 3.726 1.596 12.415 1.00 84.12 336 LYS A N 1
ATOM 2580 C CA . LYS A 1 336 ? 3.606 3.021 12.746 1.00 84.12 336 LYS A CA 1
ATOM 2581 C C . LYS A 1 336 ? 4.060 3.248 14.184 1.00 84.12 336 LYS A C 1
ATOM 2583 O O . LYS A 1 336 ? 4.909 4.101 14.430 1.00 84.12 336 LYS A O 1
ATOM 2588 N N . ARG A 1 337 ? 3.537 2.454 15.122 1.00 81.62 337 ARG A N 1
ATOM 2589 C CA . ARG A 1 337 ? 3.823 2.619 16.551 1.00 81.62 337 ARG A CA 1
ATOM 2590 C C . ARG A 1 337 ? 5.290 2.381 16.888 1.00 81.62 337 ARG A C 1
ATOM 2592 O O . ARG A 1 337 ? 5.883 3.163 17.629 1.00 81.62 337 ARG A O 1
ATOM 2599 N N . VAL A 1 338 ? 5.880 1.319 16.346 1.00 89.69 338 VAL A N 1
ATOM 2600 C CA . VAL A 1 338 ? 7.295 1.003 16.577 1.00 89.69 338 VAL A CA 1
ATOM 2601 C C . VAL A 1 338 ? 8.185 2.116 16.022 1.00 89.69 338 VAL A C 1
ATOM 2603 O O . VAL A 1 338 ? 9.086 2.579 16.716 1.00 89.69 338 VAL A O 1
ATOM 2606 N N . VAL A 1 339 ? 7.903 2.615 14.817 1.00 93.38 339 VAL A N 1
ATOM 2607 C CA . VAL A 1 339 ? 8.685 3.702 14.207 1.00 93.38 339 VAL A CA 1
ATOM 2608 C C . VAL A 1 339 ? 8.498 5.035 14.942 1.00 93.38 339 VAL A C 1
ATOM 2610 O O . VAL A 1 339 ? 9.448 5.805 15.059 1.00 93.38 339 VAL A O 1
ATOM 2613 N N . GLU A 1 340 ? 7.315 5.325 15.486 1.00 89.50 340 GLU A N 1
ATOM 2614 C CA . GLU A 1 340 ? 7.102 6.487 16.362 1.00 89.50 340 GLU A CA 1
ATOM 2615 C C . GLU A 1 340 ? 7.956 6.418 17.632 1.00 89.50 340 GLU A C 1
ATOM 2617 O O . GLU A 1 340 ? 8.553 7.422 18.019 1.00 89.50 340 GLU A O 1
ATOM 2622 N N . LEU A 1 341 ? 8.047 5.240 18.258 1.00 91.81 341 LEU A N 1
ATOM 2623 C CA . LEU A 1 341 ? 8.910 5.028 19.421 1.00 91.81 341 LEU A CA 1
ATOM 2624 C C . LEU A 1 341 ? 10.384 5.194 19.048 1.00 91.81 341 LEU A C 1
ATOM 2626 O O . LEU A 1 341 ? 11.091 5.922 19.733 1.00 91.81 341 LEU A O 1
ATOM 2630 N N . ILE A 1 342 ? 10.827 4.621 17.925 1.00 94.25 342 ILE A N 1
ATOM 2631 C CA . ILE A 1 342 ? 12.196 4.809 17.421 1.00 94.25 342 ILE A CA 1
ATOM 2632 C C . ILE A 1 342 ? 12.495 6.300 17.202 1.00 94.25 342 ILE A C 1
ATOM 2634 O O . ILE A 1 342 ? 13.519 6.795 17.658 1.00 94.25 342 ILE A O 1
ATOM 2638 N N . ASN A 1 343 ? 11.590 7.042 16.557 1.00 94.38 343 ASN A N 1
ATOM 2639 C CA . ASN A 1 343 ? 11.747 8.485 16.355 1.00 94.38 343 ASN A CA 1
ATOM 2640 C C . ASN A 1 343 ? 11.809 9.267 17.674 1.00 94.38 343 ASN A C 1
ATOM 2642 O O . ASN A 1 343 ? 12.522 10.266 17.757 1.00 94.38 343 ASN A O 1
ATOM 2646 N N . LYS A 1 344 ? 11.046 8.851 18.691 1.00 92.56 344 LYS A N 1
ATOM 2647 C CA . LYS A 1 344 ? 11.094 9.464 20.020 1.00 92.56 344 LYS A CA 1
ATOM 2648 C C . LYS A 1 344 ? 12.453 9.224 20.676 1.00 92.56 344 LYS A C 1
ATOM 2650 O O . LYS A 1 344 ? 13.081 10.185 21.101 1.00 92.56 344 LYS A O 1
ATOM 2655 N N . GLU A 1 345 ? 12.933 7.986 20.682 1.00 94.19 345 GLU A N 1
ATOM 2656 C CA . GLU A 1 345 ? 14.239 7.654 21.257 1.00 94.19 345 GLU A CA 1
ATOM 2657 C C . GLU A 1 345 ? 15.383 8.355 20.512 1.00 94.19 345 GLU A C 1
ATOM 2659 O O . GLU A 1 345 ? 16.294 8.861 21.149 1.00 94.19 345 GLU A O 1
ATOM 2664 N N . ILE A 1 346 ? 15.315 8.490 19.181 1.00 93.25 346 ILE A N 1
ATOM 2665 C CA . ILE A 1 346 ? 16.297 9.265 18.394 1.00 93.25 346 ILE A CA 1
ATOM 2666 C C . ILE A 1 346 ? 16.245 10.756 18.732 1.00 93.25 346 ILE A C 1
ATOM 2668 O O . ILE A 1 346 ? 17.256 11.445 18.656 1.00 93.25 346 ILE A O 1
ATOM 2672 N N . LYS A 1 347 ? 15.077 11.288 19.096 1.00 90.12 347 LYS A N 1
ATOM 2673 C CA . LYS A 1 347 ? 14.968 12.673 19.559 1.00 90.12 347 LYS A CA 1
ATOM 2674 C C . LYS A 1 347 ? 15.627 12.847 20.931 1.00 90.12 347 LYS A C 1
ATOM 2676 O O . LYS A 1 347 ? 16.317 13.841 21.141 1.00 90.12 347 LYS A O 1
ATOM 2681 N N . ASP A 1 348 ? 15.400 11.901 21.839 1.00 90.38 348 ASP A N 1
ATOM 2682 C CA . ASP A 1 348 ? 15.923 11.936 23.208 1.00 90.38 348 ASP A CA 1
ATOM 2683 C C . ASP A 1 348 ? 17.433 11.607 23.243 1.00 90.38 348 ASP A C 1
ATOM 2685 O O . ASP A 1 348 ? 18.181 12.165 24.047 1.00 90.38 348 ASP A O 1
ATOM 2689 N N . GLN A 1 349 ? 17.899 10.762 22.319 1.00 92.19 349 GLN A N 1
ATOM 2690 C CA . GLN A 1 349 ? 19.297 10.406 22.074 1.00 92.19 349 GLN A CA 1
ATOM 2691 C C . GLN A 1 349 ? 19.635 10.594 20.584 1.00 92.19 349 GLN A C 1
ATOM 2693 O O . GLN A 1 349 ? 19.497 9.657 19.791 1.00 92.19 349 GLN A O 1
ATOM 2698 N N . PRO A 1 350 ? 20.088 11.802 20.191 1.00 89.06 350 PRO A N 1
ATOM 2699 C CA . PRO A 1 350 ? 20.339 12.151 18.798 1.00 89.06 350 PRO A CA 1
ATOM 2700 C C . PRO A 1 350 ? 21.245 11.159 18.067 1.00 89.06 350 PRO A C 1
ATOM 2702 O O . PRO A 1 350 ? 22.402 10.954 18.431 1.00 89.06 350 PRO A O 1
ATOM 2705 N N . PHE A 1 351 ? 20.722 10.603 16.976 1.00 88.56 351 PHE A N 1
ATOM 2706 C CA . PHE A 1 351 ? 21.468 9.798 16.017 1.00 88.56 351 PHE A CA 1
ATOM 2707 C C . PHE A 1 351 ? 21.204 10.305 14.600 1.00 88.56 351 PHE A C 1
ATOM 2709 O O . PHE A 1 351 ? 20.058 10.402 14.162 1.00 88.56 351 PHE A O 1
ATOM 2716 N N . CYS A 1 352 ? 22.273 10.590 13.862 1.00 89.12 352 CYS A N 1
ATOM 2717 C CA . CYS A 1 352 ? 22.213 10.970 12.459 1.00 89.12 352 CYS A CA 1
ATOM 2718 C C . CYS A 1 352 ? 23.515 10.534 11.781 1.00 89.12 352 CYS A C 1
ATOM 2720 O O . CYS A 1 352 ? 24.596 10.845 12.276 1.00 89.12 352 CYS A O 1
ATOM 2722 N N . LEU A 1 353 ? 23.423 9.823 10.655 1.00 87.44 353 LEU A N 1
ATOM 2723 C CA . LEU A 1 353 ? 24.586 9.584 9.799 1.00 87.44 353 LEU A CA 1
ATOM 2724 C C . LEU A 1 353 ? 25.039 10.905 9.166 1.00 87.44 353 LEU A C 1
ATOM 2726 O O . LEU A 1 353 ? 26.229 11.193 9.126 1.00 87.44 353 LEU A O 1
ATOM 2730 N N . GLY A 1 354 ? 24.082 11.728 8.730 1.00 80.12 354 GLY A N 1
ATOM 2731 C CA . GLY A 1 354 ? 24.334 12.978 8.020 1.00 80.12 354 GLY A CA 1
ATOM 2732 C C . GLY A 1 354 ? 24.634 12.767 6.532 1.00 80.12 354 GLY A C 1
ATOM 2733 O O . GLY A 1 354 ? 25.105 11.714 6.101 1.00 80.12 354 GLY A O 1
ATOM 2734 N N . ARG A 1 355 ? 24.361 13.796 5.719 1.00 79.25 355 ARG A N 1
ATOM 2735 C CA . ARG A 1 355 ? 24.515 13.739 4.251 1.00 79.25 355 ARG A CA 1
ATOM 2736 C C . ARG A 1 355 ? 25.966 13.552 3.788 1.00 79.25 355 ARG A C 1
ATOM 2738 O O . ARG A 1 355 ? 26.185 12.964 2.737 1.00 79.25 355 ARG A O 1
ATOM 2745 N N . SER A 1 356 ? 26.931 14.034 4.570 1.00 84.75 356 SER A N 1
ATOM 2746 C CA . SER A 1 356 ? 28.374 13.941 4.299 1.00 84.75 356 SER A CA 1
ATOM 2747 C C . SER A 1 356 ? 29.013 12.646 4.811 1.00 84.75 356 SER A C 1
ATOM 2749 O O . SER A 1 356 ? 30.233 12.498 4.792 1.00 84.75 356 SER A O 1
ATOM 2751 N N . HIS A 1 357 ? 28.222 11.702 5.326 1.00 93.94 357 HIS A N 1
ATOM 2752 C CA . HIS A 1 357 ? 28.768 10.432 5.779 1.00 93.94 357 HIS A CA 1
ATOM 2753 C C . HIS A 1 357 ? 29.293 9.620 4.585 1.00 93.94 357 HIS A C 1
ATOM 2755 O O . HIS A 1 357 ? 28.546 9.445 3.618 1.00 93.94 357 HIS A O 1
ATOM 2761 N N . PRO A 1 358 ? 30.491 9.004 4.659 1.00 94.75 358 PRO A N 1
ATOM 2762 C CA . PRO A 1 358 ? 31.081 8.275 3.530 1.00 94.75 358 PRO A CA 1
ATOM 2763 C C . PRO A 1 358 ? 30.164 7.204 2.922 1.00 94.75 358 PRO A C 1
ATOM 2765 O O . PRO A 1 358 ? 30.126 7.015 1.710 1.00 94.75 358 PRO A O 1
ATOM 2768 N N . TRP A 1 359 ? 29.378 6.514 3.758 1.00 94.38 359 TRP A N 1
ATOM 2769 C CA . TRP A 1 359 ? 28.360 5.560 3.296 1.00 94.38 359 TRP A CA 1
ATOM 2770 C C . TRP A 1 359 ? 27.236 6.219 2.484 1.00 94.38 359 TRP A C 1
ATOM 2772 O O . TRP A 1 359 ? 26.874 5.724 1.418 1.00 94.38 359 TRP A O 1
ATOM 2782 N N . VAL A 1 360 ? 26.700 7.342 2.968 1.00 95.25 360 VAL A N 1
ATOM 2783 C CA . VAL A 1 360 ? 25.619 8.079 2.298 1.00 95.25 360 VAL A CA 1
ATOM 2784 C C . VAL A 1 360 ? 26.129 8.660 0.982 1.00 95.25 360 VAL A C 1
ATOM 2786 O O . VAL A 1 360 ? 25.453 8.543 -0.040 1.00 95.25 360 VAL A O 1
ATOM 2789 N N . GLU A 1 361 ? 27.354 9.188 0.965 1.00 95.56 361 GLU A N 1
ATOM 2790 C CA . GLU A 1 361 ? 28.020 9.667 -0.247 1.00 95.56 361 GLU A CA 1
ATOM 2791 C C . GLU A 1 361 ? 28.259 8.541 -1.258 1.00 95.56 361 GLU A C 1
ATOM 2793 O O . GLU A 1 361 ? 27.970 8.711 -2.443 1.00 95.56 361 GLU A O 1
ATOM 2798 N N . ALA A 1 362 ? 28.730 7.371 -0.812 1.00 96.25 362 ALA A N 1
ATOM 2799 C CA . ALA A 1 362 ? 28.957 6.217 -1.681 1.00 96.25 362 ALA A CA 1
ATOM 2800 C C . ALA A 1 362 ? 27.659 5.731 -2.345 1.00 96.25 362 ALA A C 1
ATOM 2802 O O . ALA A 1 362 ? 27.639 5.487 -3.556 1.00 96.25 362 ALA A O 1
ATOM 2803 N N . ILE A 1 363 ? 26.567 5.638 -1.578 1.00 96.56 363 ILE A N 1
ATOM 2804 C CA . ILE A 1 363 ? 25.242 5.298 -2.105 1.00 96.56 363 ILE A CA 1
ATOM 2805 C C . ILE A 1 363 ? 24.763 6.374 -3.076 1.00 96.56 363 ILE A C 1
ATOM 2807 O O . ILE A 1 363 ? 24.422 6.052 -4.212 1.00 96.56 363 ILE A O 1
ATOM 2811 N N . SER A 1 364 ? 24.804 7.644 -2.675 1.00 95.38 364 SER A N 1
ATOM 2812 C CA . SER A 1 364 ? 24.335 8.768 -3.493 1.00 95.38 364 SER A CA 1
ATOM 2813 C C . SER A 1 364 ? 25.093 8.866 -4.816 1.00 95.38 364 SER A C 1
ATOM 2815 O O . SER A 1 364 ? 24.489 9.048 -5.872 1.00 95.38 364 SER A O 1
ATOM 2817 N N . LYS A 1 365 ? 26.419 8.691 -4.789 1.00 96.56 365 LYS A N 1
ATOM 2818 C CA . LYS A 1 365 ? 27.255 8.643 -5.991 1.00 96.56 365 LYS A CA 1
ATOM 2819 C C . LYS A 1 365 ? 26.848 7.479 -6.888 1.00 96.56 365 LYS A C 1
ATOM 2821 O O . LYS A 1 365 ? 26.627 7.673 -8.079 1.00 96.56 365 LYS A O 1
ATOM 2826 N N . LYS A 1 366 ? 26.684 6.280 -6.319 1.00 97.56 366 LYS A N 1
ATOM 2827 C CA . LYS A 1 366 ? 26.299 5.094 -7.089 1.00 97.56 366 LYS A CA 1
ATOM 2828 C C . LYS A 1 366 ? 24.906 5.223 -7.709 1.00 97.56 366 LYS A C 1
ATOM 2830 O O . LYS A 1 366 ? 24.716 4.783 -8.842 1.00 97.56 366 LYS A O 1
ATOM 2835 N N . VAL A 1 367 ? 23.958 5.829 -6.992 1.00 96.38 367 VAL A N 1
ATOM 2836 C CA . VAL A 1 367 ? 22.623 6.166 -7.503 1.00 96.38 367 VAL A CA 1
ATOM 2837 C C . VAL A 1 367 ? 22.750 7.110 -8.694 1.00 96.38 367 VAL A C 1
ATOM 2839 O O . VAL A 1 367 ? 22.259 6.768 -9.765 1.00 96.38 367 VAL A O 1
ATOM 2842 N N . LYS A 1 368 ? 23.469 8.232 -8.553 1.00 96.12 368 LYS A N 1
ATOM 2843 C CA . LYS A 1 368 ? 23.683 9.202 -9.642 1.00 96.12 368 LYS A CA 1
ATOM 2844 C C . LYS A 1 368 ? 24.302 8.553 -10.881 1.00 96.12 368 LYS A C 1
ATOM 2846 O O . LYS A 1 368 ? 23.778 8.723 -11.978 1.00 96.12 368 LYS A O 1
ATOM 2851 N N . ASP A 1 369 ? 25.357 7.756 -10.705 1.00 97.00 369 ASP A N 1
ATOM 2852 C CA . ASP A 1 369 ? 26.033 7.059 -11.806 1.00 97.00 369 ASP A CA 1
ATOM 2853 C C . ASP A 1 369 ? 25.099 6.079 -12.533 1.00 97.00 369 ASP A C 1
ATOM 2855 O O . ASP A 1 369 ? 25.113 5.982 -13.760 1.00 97.00 369 ASP A O 1
ATOM 2859 N N . ASN A 1 370 ? 24.303 5.314 -11.781 1.00 96.12 370 ASN A N 1
ATOM 2860 C CA . ASN A 1 370 ? 23.402 4.317 -12.354 1.00 96.12 370 ASN A CA 1
ATOM 2861 C C . ASN A 1 370 ? 22.179 4.967 -13.023 1.00 96.12 370 ASN A C 1
ATOM 2863 O O . ASN A 1 370 ? 21.788 4.520 -14.098 1.00 96.12 370 ASN A O 1
ATOM 2867 N N . VAL A 1 371 ? 21.622 6.035 -12.442 1.00 94.25 371 VAL A N 1
ATOM 2868 C CA . VAL A 1 371 ? 20.540 6.820 -13.055 1.00 94.25 371 VAL A CA 1
ATOM 2869 C C . VAL A 1 371 ? 21.027 7.472 -14.347 1.00 94.25 371 VAL A C 1
ATOM 2871 O O . VAL A 1 371 ? 20.372 7.323 -15.368 1.00 94.25 371 VAL A O 1
ATOM 2874 N N . ALA A 1 372 ? 22.211 8.094 -14.364 1.00 95.19 372 ALA A N 1
ATOM 2875 C CA . ALA A 1 372 ? 22.763 8.687 -15.585 1.00 95.19 372 ALA A CA 1
ATOM 2876 C C . ALA A 1 372 ? 22.943 7.653 -16.712 1.00 95.19 372 ALA A C 1
ATOM 2878 O O . ALA A 1 372 ? 22.620 7.920 -17.869 1.00 95.19 372 ALA A O 1
ATOM 2879 N N . LYS A 1 373 ? 23.416 6.444 -16.378 1.00 94.00 373 LYS A N 1
ATOM 2880 C CA . LYS A 1 373 ? 23.517 5.334 -17.341 1.00 94.00 373 LYS A CA 1
ATOM 2881 C C . LYS A 1 373 ? 22.153 4.881 -17.852 1.00 94.00 373 LYS A C 1
ATOM 2883 O O . LYS A 1 373 ? 22.025 4.614 -19.042 1.00 94.00 373 LYS A O 1
ATOM 2888 N N . MET A 1 374 ? 21.165 4.788 -16.966 1.00 92.25 374 MET A N 1
ATOM 2889 C CA . MET A 1 374 ? 19.795 4.428 -17.322 1.00 92.25 374 MET A CA 1
ATOM 2890 C C . MET A 1 374 ? 19.166 5.489 -18.234 1.00 92.25 374 MET A C 1
ATOM 2892 O O . MET A 1 374 ? 18.662 5.133 -19.291 1.00 92.25 374 MET A O 1
ATOM 2896 N N . GLU A 1 375 ? 19.261 6.779 -17.902 1.00 92.19 375 GLU A N 1
ATOM 2897 C CA . GLU A 1 375 ? 18.739 7.863 -18.752 1.00 92.19 375 GLU A CA 1
ATOM 2898 C C . GLU A 1 375 ? 19.405 7.872 -20.134 1.00 92.19 375 GLU A C 1
ATOM 2900 O O . GLU A 1 375 ? 18.727 8.001 -21.149 1.00 92.19 375 GLU A O 1
ATOM 2905 N N . ALA A 1 376 ? 20.718 7.626 -20.208 1.00 91.25 376 ALA A N 1
ATOM 2906 C CA . ALA A 1 376 ? 21.417 7.491 -21.486 1.00 91.25 376 ALA A CA 1
ATOM 2907 C C . ALA A 1 376 ? 20.940 6.282 -22.318 1.00 91.25 376 ALA A C 1
ATOM 2909 O O . ALA A 1 376 ? 21.070 6.289 -23.542 1.00 91.25 376 ALA A O 1
ATOM 2910 N N . GLN A 1 377 ? 20.413 5.230 -21.683 1.00 87.50 377 GLN A N 1
ATOM 2911 C CA . GLN A 1 377 ? 19.772 4.111 -22.380 1.00 87.50 377 GLN A CA 1
ATOM 2912 C C . GLN A 1 377 ? 18.345 4.458 -22.816 1.00 87.50 377 GLN A C 1
ATOM 2914 O O . GLN A 1 377 ? 17.983 4.150 -23.949 1.00 87.50 377 GLN A O 1
ATOM 2919 N N . LEU A 1 378 ? 17.567 5.118 -21.953 1.00 86.81 378 LEU A N 1
ATOM 2920 C CA . LEU A 1 378 ? 16.191 5.549 -22.227 1.00 86.81 378 LEU A CA 1
ATOM 2921 C C . LEU A 1 378 ? 16.119 6.586 -23.363 1.00 86.81 378 LEU A C 1
ATOM 2923 O O . LEU A 1 378 ? 15.139 6.612 -24.104 1.00 86.81 378 LEU A O 1
ATOM 2927 N N . ALA A 1 379 ? 17.158 7.409 -23.528 1.00 86.25 379 ALA A N 1
ATOM 2928 C CA . ALA A 1 379 ? 17.258 8.421 -24.581 1.00 86.25 379 ALA A CA 1
ATOM 2929 C C . ALA A 1 379 ? 17.520 7.852 -25.990 1.00 86.25 379 ALA A C 1
ATOM 2931 O O . ALA A 1 379 ? 17.531 8.606 -26.959 1.00 86.25 379 ALA A O 1
ATOM 2932 N N . LYS A 1 380 ? 17.778 6.544 -26.126 1.00 84.69 380 LYS A N 1
ATOM 2933 C CA . LYS A 1 380 ? 17.994 5.920 -27.435 1.00 84.69 380 LYS A CA 1
ATOM 2934 C C . LYS A 1 380 ? 16.656 5.600 -28.088 1.00 84.69 380 LYS A C 1
ATOM 2936 O O . LYS A 1 380 ? 15.966 4.680 -27.651 1.00 84.69 380 LYS A O 1
ATOM 2941 N N . ASP A 1 381 ? 16.354 6.284 -29.183 1.00 76.00 381 ASP A N 1
ATOM 2942 C CA . ASP A 1 381 ? 15.225 5.932 -30.038 1.00 76.00 381 ASP A CA 1
ATOM 2943 C C . ASP A 1 381 ? 15.623 4.736 -30.917 1.00 76.00 381 ASP A C 1
ATOM 2945 O O . ASP A 1 381 ? 16.424 4.850 -31.846 1.00 76.00 381 ASP A O 1
ATOM 2949 N N . ALA A 1 382 ? 15.123 3.552 -30.562 1.00 70.94 382 ALA A N 1
ATOM 2950 C CA . ALA A 1 382 ? 15.344 2.314 -31.304 1.00 70.94 382 ALA A CA 1
ATOM 2951 C C . ALA A 1 382 ? 14.084 1.943 -32.093 1.00 70.94 382 ALA A C 1
ATOM 2953 O O . ALA A 1 382 ? 12.983 2.005 -31.548 1.00 70.94 382 ALA A O 1
ATOM 2954 N N . VAL A 1 383 ? 14.255 1.533 -33.354 1.00 69.50 383 VAL A N 1
ATOM 2955 C CA . VAL A 1 383 ? 13.197 0.935 -34.182 1.00 69.50 383 VAL A CA 1
ATOM 2956 C C . VAL A 1 383 ? 13.715 -0.403 -34.733 1.00 69.50 383 VAL A C 1
ATOM 2958 O O . VAL A 1 383 ? 14.754 -0.397 -35.399 1.00 69.50 383 VAL A O 1
ATOM 2961 N N . PRO A 1 384 ? 13.036 -1.540 -34.474 1.00 70.31 384 PRO A N 1
ATOM 2962 C CA . PRO A 1 384 ? 11.866 -1.686 -33.596 1.00 70.31 384 PRO A CA 1
ATOM 2963 C C . PRO A 1 384 ? 12.183 -1.271 -32.147 1.00 70.31 384 PRO A C 1
ATOM 2965 O O . PRO A 1 384 ? 13.350 -1.254 -31.747 1.00 70.31 384 PRO A O 1
ATOM 2968 N N . PHE A 1 385 ? 11.159 -0.887 -31.375 1.00 71.81 385 PHE A N 1
ATOM 2969 C CA . PHE A 1 385 ? 11.364 -0.428 -29.998 1.00 71.81 385 PHE A CA 1
ATOM 2970 C C . PHE A 1 385 ? 12.117 -1.478 -29.153 1.00 71.81 385 PHE A C 1
ATOM 2972 O O . PHE A 1 385 ? 12.023 -2.686 -29.350 1.00 71.81 385 PHE A O 1
ATOM 2979 N N . ASN A 1 386 ? 12.880 -1.029 -28.166 1.00 77.56 386 ASN A N 1
ATOM 2980 C CA . ASN A 1 386 ? 13.300 -1.893 -27.058 1.00 77.56 386 ASN A CA 1
ATOM 2981 C C . ASN A 1 386 ? 12.308 -1.714 -25.890 1.00 77.56 386 ASN A C 1
ATOM 2983 O O . ASN A 1 386 ? 11.374 -0.931 -26.004 1.00 77.56 386 ASN A O 1
ATOM 2987 N N . PHE A 1 387 ? 12.502 -2.383 -24.749 1.00 77.44 387 PHE A N 1
ATOM 2988 C CA . PHE A 1 387 ? 11.663 -2.147 -23.557 1.00 77.44 387 PHE A CA 1
ATOM 2989 C C . PHE A 1 387 ? 11.813 -0.727 -22.974 1.00 77.44 387 PHE A C 1
ATOM 2991 O O . PHE A 1 387 ? 10.937 -0.251 -22.261 1.00 77.44 387 PHE A O 1
ATOM 2998 N N . PHE A 1 388 ? 12.923 -0.040 -23.250 1.00 83.44 388 PHE A N 1
ATOM 2999 C CA . PHE A 1 388 ? 13.273 1.231 -22.616 1.00 83.44 388 PHE A CA 1
ATOM 3000 C C . PHE A 1 388 ? 12.520 2.426 -23.214 1.00 83.44 388 PHE A C 1
ATOM 3002 O O . PHE A 1 388 ? 11.991 3.239 -22.461 1.00 83.44 388 PHE A O 1
ATOM 3009 N N . ALA A 1 389 ? 12.429 2.522 -24.542 1.00 83.38 389 ALA A N 1
ATOM 3010 C CA . ALA A 1 389 ? 11.727 3.609 -25.226 1.00 83.38 389 ALA A CA 1
ATOM 3011 C C . ALA A 1 389 ? 10.232 3.739 -24.838 1.00 83.38 389 ALA A C 1
ATOM 3013 O O . ALA A 1 389 ? 9.836 4.829 -24.422 1.00 83.38 389 ALA A O 1
ATOM 3014 N N . PRO A 1 390 ? 9.393 2.682 -24.882 1.00 82.88 390 PRO A N 1
ATOM 3015 C CA . PRO A 1 390 ? 7.983 2.794 -24.518 1.00 82.88 390 PRO A CA 1
ATOM 3016 C C . PRO A 1 390 ? 7.797 3.075 -23.026 1.00 82.88 390 PRO A C 1
ATOM 3018 O O . PRO A 1 390 ? 6.997 3.928 -22.655 1.00 82.88 390 PRO A O 1
ATOM 3021 N N . VAL A 1 391 ? 8.585 2.437 -22.154 1.00 86.69 391 VAL A N 1
ATOM 3022 C CA . VAL A 1 391 ? 8.502 2.682 -20.708 1.00 86.69 391 VAL A CA 1
ATOM 3023 C C . VAL A 1 391 ? 8.962 4.105 -20.356 1.00 86.69 391 VAL A C 1
ATOM 3025 O O . VAL A 1 391 ? 8.406 4.696 -19.433 1.00 86.69 391 VAL A O 1
ATOM 3028 N N . ARG A 1 392 ? 9.903 4.705 -21.109 1.00 89.50 392 ARG A N 1
ATOM 3029 C CA . ARG A 1 392 ? 10.244 6.138 -20.995 1.00 89.50 392 ARG A CA 1
ATOM 3030 C C . ARG A 1 392 ? 9.036 7.020 -21.304 1.00 89.50 392 ARG A C 1
ATOM 3032 O O . ARG A 1 392 ? 8.719 7.892 -20.507 1.00 89.50 392 ARG A O 1
ATOM 3039 N N . ILE A 1 393 ? 8.369 6.791 -22.435 1.00 87.94 393 ILE A N 1
ATOM 3040 C CA . ILE A 1 393 ? 7.194 7.577 -22.847 1.00 87.94 393 ILE A CA 1
ATOM 3041 C C . ILE A 1 393 ? 6.098 7.470 -21.777 1.00 87.94 393 ILE A C 1
ATOM 3043 O O . ILE A 1 393 ? 5.568 8.488 -21.339 1.00 87.94 393 ILE A O 1
ATOM 3047 N N . ILE A 1 394 ? 5.819 6.256 -21.290 1.00 88.75 394 ILE A N 1
ATOM 3048 C CA . ILE A 1 394 ? 4.831 6.020 -20.228 1.00 88.75 394 ILE A CA 1
ATOM 3049 C C . ILE A 1 394 ? 5.238 6.725 -18.926 1.00 88.75 394 ILE A C 1
ATOM 3051 O O . ILE A 1 394 ? 4.402 7.357 -18.287 1.00 88.75 394 ILE A O 1
ATOM 3055 N N . ARG A 1 395 ? 6.518 6.658 -18.530 1.00 91.19 395 ARG A N 1
ATOM 3056 C CA . ARG A 1 395 ? 7.041 7.378 -17.357 1.00 91.19 395 ARG A CA 1
ATOM 3057 C C . ARG A 1 395 ? 6.778 8.876 -17.477 1.00 91.19 395 ARG A C 1
ATOM 3059 O O . ARG A 1 395 ? 6.275 9.475 -16.532 1.00 91.19 395 ARG A O 1
ATOM 3066 N N . ASP A 1 396 ? 7.147 9.465 -18.610 1.00 91.50 396 ASP A N 1
ATOM 3067 C CA . ASP A 1 396 ? 7.051 10.906 -18.832 1.00 91.50 396 ASP A CA 1
ATOM 3068 C C . ASP A 1 396 ? 5.574 11.355 -18.834 1.00 91.50 396 ASP A C 1
ATOM 3070 O O . ASP A 1 396 ? 5.250 12.376 -18.230 1.00 91.50 396 ASP A O 1
ATOM 3074 N N . ALA A 1 397 ? 4.668 10.545 -19.400 1.00 89.44 397 ALA A N 1
ATOM 3075 C CA . ALA A 1 397 ? 3.222 10.773 -19.344 1.00 89.44 397 ALA A CA 1
ATOM 3076 C C . ALA A 1 397 ? 2.667 10.694 -17.909 1.00 89.44 397 ALA A C 1
ATOM 3078 O O . ALA A 1 397 ? 1.999 11.619 -17.462 1.00 89.44 397 ALA A O 1
ATOM 3079 N N . ILE A 1 398 ? 3.005 9.645 -17.147 1.00 88.00 398 ILE A N 1
ATOM 3080 C CA . ILE A 1 398 ? 2.574 9.495 -15.743 1.00 88.00 398 ILE A CA 1
ATOM 3081 C C . ILE A 1 398 ? 3.052 10.674 -14.885 1.00 88.00 398 ILE A C 1
ATOM 3083 O O . ILE A 1 398 ? 2.323 11.141 -14.014 1.00 88.00 398 ILE A O 1
ATOM 3087 N N . LEU A 1 399 ? 4.280 11.154 -15.106 1.00 89.06 399 LEU A N 1
ATOM 3088 C CA . LEU A 1 399 ? 4.825 12.292 -14.365 1.00 89.06 399 LEU A CA 1
ATOM 3089 C C . LEU A 1 399 ? 4.135 13.617 -14.725 1.00 89.06 399 LEU A C 1
ATOM 3091 O O . LEU A 1 399 ? 4.044 14.488 -13.860 1.00 89.06 399 LEU A O 1
ATOM 3095 N N . ALA A 1 400 ? 3.650 13.769 -15.960 1.00 90.44 400 ALA A N 1
ATOM 3096 C CA . ALA A 1 400 ? 2.949 14.969 -16.412 1.00 90.44 400 ALA A CA 1
ATOM 3097 C C . ALA A 1 400 ? 1.567 15.149 -15.755 1.00 90.44 400 ALA A C 1
ATOM 3099 O O . ALA A 1 400 ? 1.136 16.287 -15.579 1.00 90.44 400 ALA A O 1
ATOM 3100 N N . GLU A 1 401 ? 0.915 14.061 -15.327 1.00 87.00 401 GLU A N 1
ATOM 3101 C CA . GLU A 1 401 ? -0.382 14.099 -14.626 1.00 87.00 401 GLU A CA 1
ATOM 3102 C C . GLU A 1 401 ? -0.311 14.786 -13.249 1.00 87.00 401 GLU A C 1
ATOM 3104 O O . GLU A 1 401 ? -1.298 15.329 -12.754 1.00 87.00 401 GLU A O 1
ATOM 3109 N N . GLY A 1 402 ? 0.864 14.798 -12.611 1.00 85.88 402 GLY A N 1
ATOM 3110 C CA . GLY A 1 402 ? 1.062 15.455 -11.320 1.00 85.88 402 GLY A CA 1
ATOM 3111 C C . GLY A 1 402 ? 0.379 14.733 -10.150 1.00 85.88 402 GLY A C 1
ATOM 3112 O O . GLY A 1 402 ? 0.656 13.563 -9.886 1.00 85.88 402 GLY A O 1
ATOM 3113 N N . THR A 1 403 ? -0.447 15.457 -9.388 1.00 82.94 403 THR A N 1
ATOM 3114 C CA . THR A 1 403 ? -1.102 14.976 -8.158 1.00 82.94 403 THR A CA 1
ATOM 3115 C C . THR A 1 403 ? -2.625 15.106 -8.292 1.00 82.94 403 THR A C 1
ATOM 3117 O O . THR A 1 403 ? -3.091 16.193 -8.636 1.00 82.94 403 THR A O 1
ATOM 3120 N N . PRO A 1 404 ? -3.421 14.069 -7.955 1.00 85.75 404 PRO A N 1
ATOM 3121 C CA . PRO A 1 404 ? -3.008 12.782 -7.383 1.00 85.75 404 PRO A CA 1
ATOM 3122 C C . PRO A 1 404 ? -2.209 11.913 -8.363 1.00 85.75 404 PRO A C 1
ATOM 3124 O O . PRO A 1 404 ? -2.616 11.735 -9.505 1.00 85.75 404 PRO A O 1
ATOM 3127 N N . ALA A 1 405 ? -1.095 11.340 -7.897 1.00 88.75 405 ALA A N 1
ATOM 3128 C CA . ALA A 1 405 ? -0.247 10.496 -8.737 1.00 88.75 405 ALA A CA 1
ATOM 3129 C C . ALA A 1 405 ? -1.033 9.274 -9.264 1.00 88.75 405 ALA A C 1
ATOM 3131 O O . ALA A 1 405 ? -1.732 8.627 -8.465 1.00 88.75 405 ALA A O 1
ATOM 3132 N N . PRO A 1 406 ? -0.908 8.914 -10.557 1.00 90.75 406 PRO A N 1
ATOM 3133 C CA . PRO A 1 406 ? -1.613 7.766 -11.120 1.00 90.75 406 PRO A CA 1
ATOM 3134 C C . PRO A 1 406 ? -1.292 6.453 -10.398 1.00 90.75 406 PRO A C 1
ATOM 3136 O O . PRO A 1 406 ? -0.153 6.219 -9.985 1.00 90.75 406 PRO A O 1
ATOM 3139 N N . THR A 1 407 ? -2.283 5.568 -10.272 1.00 91.50 407 THR A N 1
ATOM 3140 C CA . THR A 1 407 ? -2.057 4.197 -9.805 1.00 91.50 407 THR A CA 1
ATOM 3141 C C . THR A 1 407 ? -1.529 3.350 -10.955 1.00 91.50 407 THR A C 1
ATOM 3143 O O . THR A 1 407 ? -2.251 3.039 -11.893 1.00 91.50 407 THR A O 1
ATOM 3146 N N . LEU A 1 408 ? -0.268 2.953 -10.862 1.00 92.62 408 LEU A N 1
ATOM 3147 C CA . LEU A 1 408 ? 0.412 2.079 -11.797 1.00 92.62 408 LEU A CA 1
ATOM 3148 C C . LEU A 1 408 ? 0.191 0.604 -11.442 1.00 92.62 408 LEU A C 1
ATOM 3150 O O . LEU A 1 408 ? 0.602 0.145 -10.372 1.00 92.62 408 LEU A O 1
ATOM 3154 N N . VAL A 1 409 ? -0.366 -0.150 -12.380 1.00 91.69 409 VAL A N 1
ATOM 3155 C CA . VAL A 1 409 ? -0.403 -1.613 -12.370 1.00 91.69 409 VAL A CA 1
ATOM 3156 C C . VAL A 1 409 ? 0.642 -2.127 -13.354 1.00 91.69 409 VAL A C 1
ATOM 3158 O O . VAL A 1 409 ? 0.756 -1.611 -14.462 1.00 91.69 409 VAL A O 1
ATOM 3161 N N . SER A 1 410 ? 1.477 -3.076 -12.939 1.00 89.00 410 SER A N 1
ATOM 3162 C CA . SER A 1 410 ? 2.501 -3.641 -13.818 1.00 89.00 410 SER A CA 1
ATOM 3163 C C . SER A 1 410 ? 2.845 -5.068 -13.421 1.00 89.00 410 SER A C 1
ATOM 3165 O O . SER A 1 410 ? 3.305 -5.306 -12.302 1.00 89.00 410 SER A O 1
ATOM 3167 N N . GLU A 1 411 ? 2.690 -6.007 -14.348 1.00 84.44 411 GLU A N 1
ATOM 3168 C CA . GLU A 1 411 ? 3.048 -7.410 -14.151 1.00 84.44 411 GLU A CA 1
ATOM 3169 C C . GLU A 1 411 ? 3.877 -7.987 -15.311 1.00 84.44 411 GLU A C 1
ATOM 3171 O O . GLU A 1 411 ? 4.110 -7.350 -16.337 1.00 84.44 411 GLU A O 1
ATOM 3176 N N . VAL A 1 412 ? 4.356 -9.215 -15.083 1.00 74.94 412 VAL A N 1
ATOM 3177 C CA . VAL A 1 412 ? 5.124 -10.068 -16.005 1.00 74.94 412 VAL A CA 1
ATOM 3178 C C . VAL A 1 412 ? 6.572 -9.643 -16.273 1.00 74.94 412 VAL A C 1
ATOM 3180 O O . VAL A 1 412 ? 6.862 -8.573 -16.792 1.00 74.94 412 VAL A O 1
ATOM 3183 N N . LEU A 1 413 ? 7.491 -10.568 -15.968 1.00 78.31 413 LEU A N 1
ATOM 3184 C CA . LEU A 1 413 ? 8.888 -10.648 -16.430 1.00 78.31 413 LEU A CA 1
ATOM 3185 C C . LEU A 1 413 ? 9.568 -9.289 -16.712 1.00 78.31 413 LEU A C 1
ATOM 3187 O O . LEU A 1 413 ? 9.691 -8.448 -15.821 1.00 78.31 413 LEU A O 1
ATOM 3191 N N . ASN A 1 414 ? 10.028 -9.083 -17.951 1.00 79.31 414 ASN A N 1
ATOM 3192 C CA . ASN A 1 414 ? 10.810 -7.920 -18.358 1.00 79.31 414 ASN A CA 1
ATOM 3193 C C . ASN A 1 414 ? 10.027 -6.613 -18.198 1.00 79.31 414 ASN A C 1
ATOM 3195 O O . ASN A 1 414 ? 10.606 -5.612 -17.778 1.00 79.31 414 ASN A O 1
ATOM 3199 N N . THR A 1 415 ? 8.722 -6.626 -18.481 1.00 80.50 415 THR A N 1
ATOM 3200 C CA . THR A 1 415 ? 7.825 -5.477 -18.306 1.00 80.50 415 THR A CA 1
ATOM 3201 C C . THR A 1 415 ? 7.843 -4.989 -16.866 1.00 80.50 415 THR A C 1
ATOM 3203 O O . THR A 1 415 ? 8.102 -3.815 -16.602 1.00 80.50 415 THR A O 1
ATOM 3206 N N . MET A 1 416 ? 7.651 -5.909 -15.921 1.00 84.88 416 MET A N 1
ATOM 3207 C CA . MET A 1 416 ? 7.652 -5.614 -14.496 1.00 84.88 416 MET A CA 1
ATOM 3208 C C . MET A 1 416 ? 9.042 -5.197 -14.001 1.00 84.88 416 MET A C 1
ATOM 3210 O O . MET A 1 416 ? 9.154 -4.265 -13.202 1.00 84.88 416 MET A O 1
ATOM 3214 N N . ASP A 1 417 ? 10.108 -5.854 -14.464 1.00 84.50 417 ASP A N 1
ATOM 3215 C CA . ASP A 1 417 ? 11.478 -5.586 -14.016 1.00 84.50 417 ASP A CA 1
ATOM 3216 C C . ASP A 1 417 ? 12.004 -4.228 -14.510 1.00 84.50 417 ASP A C 1
ATOM 3218 O O . ASP A 1 417 ? 12.531 -3.432 -13.717 1.00 84.50 417 ASP A O 1
ATOM 3222 N N . VAL A 1 418 ? 11.819 -3.930 -15.801 1.00 87.12 418 VAL A N 1
ATOM 3223 C CA . VAL A 1 418 ? 12.150 -2.626 -16.397 1.00 87.12 418 VAL A CA 1
ATOM 3224 C C . VAL A 1 418 ? 11.219 -1.555 -15.836 1.00 87.12 418 VAL A C 1
ATOM 3226 O O . VAL A 1 418 ? 11.691 -0.516 -15.370 1.00 87.12 418 VAL A O 1
ATOM 3229 N N . GLY A 1 419 ? 9.914 -1.832 -15.770 1.00 88.88 419 GLY A N 1
ATOM 3230 C CA . GLY A 1 419 ? 8.908 -0.931 -15.217 1.00 88.88 419 GLY A CA 1
ATOM 3231 C C . GLY A 1 419 ? 9.206 -0.533 -13.772 1.00 88.88 419 GLY A C 1
ATOM 3232 O O . GLY A 1 419 ? 9.180 0.646 -13.441 1.00 88.88 419 GLY A O 1
ATOM 3233 N N . ARG A 1 420 ? 9.599 -1.471 -12.905 1.00 88.75 420 ARG A N 1
ATOM 3234 C CA . ARG A 1 420 ? 9.990 -1.172 -11.512 1.00 88.75 420 ARG A CA 1
ATOM 3235 C C . ARG A 1 420 ? 11.183 -0.215 -11.413 1.00 88.75 420 ARG A C 1
ATOM 3237 O O . ARG A 1 420 ? 11.296 0.520 -10.428 1.00 88.75 420 ARG A O 1
ATOM 3244 N N . THR A 1 421 ? 12.069 -0.253 -12.404 1.00 88.31 421 THR A N 1
ATOM 3245 C CA . THR A 1 421 ? 13.294 0.552 -12.451 1.00 88.31 421 THR A CA 1
ATOM 3246 C C . THR A 1 421 ? 13.028 1.951 -13.004 1.00 88.31 421 THR A C 1
ATOM 3248 O O . THR A 1 421 ? 13.544 2.923 -12.461 1.00 88.31 421 THR A O 1
ATOM 3251 N N . VAL A 1 422 ? 12.201 2.054 -14.047 1.00 91.50 422 VAL A N 1
ATOM 3252 C CA . VAL A 1 422 ? 11.998 3.288 -14.820 1.00 91.50 422 VAL A CA 1
ATOM 3253 C C . VAL A 1 422 ? 10.754 4.062 -14.373 1.00 91.50 422 VAL A C 1
ATOM 3255 O O . VAL A 1 422 ? 10.772 5.290 -14.352 1.00 91.50 422 VAL A O 1
ATOM 3258 N N . LEU A 1 423 ? 9.678 3.370 -13.986 1.00 91.69 423 LEU A N 1
ATOM 3259 C CA . LEU A 1 423 ? 8.414 3.990 -13.591 1.00 91.69 423 LEU A CA 1
ATOM 3260 C C . LEU A 1 423 ? 8.494 4.436 -12.123 1.00 91.69 423 LEU A C 1
ATOM 3262 O O . LEU A 1 423 ? 8.472 3.636 -11.177 1.00 91.69 423 LEU A O 1
ATOM 3266 N N . VAL A 1 424 ? 8.645 5.746 -11.956 1.00 90.81 424 VAL A N 1
ATOM 3267 C CA . VAL A 1 424 ? 8.784 6.449 -10.674 1.00 90.81 424 VAL A CA 1
ATOM 3268 C C . VAL A 1 424 ? 7.425 6.546 -9.982 1.00 90.81 424 VAL A C 1
ATOM 3270 O O . VAL A 1 424 ? 6.405 6.723 -10.641 1.00 90.81 424 VAL A O 1
ATOM 3273 N N . GLN A 1 425 ? 7.405 6.421 -8.654 1.00 91.75 425 GLN A N 1
ATOM 3274 C CA . GLN A 1 425 ? 6.213 6.622 -7.830 1.00 91.75 425 GLN A CA 1
ATOM 3275 C C . GLN A 1 425 ? 6.452 7.732 -6.807 1.00 91.75 425 GLN A C 1
ATOM 3277 O O . GLN A 1 425 ? 7.463 7.737 -6.101 1.00 91.75 425 GLN A O 1
ATOM 3282 N N . ASN A 1 426 ? 5.499 8.660 -6.725 1.00 90.00 426 ASN A N 1
ATOM 3283 C CA . ASN A 1 426 ? 5.590 9.835 -5.854 1.00 90.00 426 ASN A CA 1
ATOM 3284 C C . ASN A 1 426 ? 4.618 9.786 -4.668 1.00 90.00 426 ASN A C 1
ATOM 3286 O O . ASN A 1 426 ? 4.730 10.604 -3.760 1.00 90.00 426 ASN A O 1
ATOM 3290 N N . GLU A 1 427 ? 3.688 8.832 -4.651 1.00 91.44 427 GLU A N 1
ATOM 3291 C CA . GLU A 1 427 ? 2.719 8.670 -3.570 1.00 91.44 427 GLU A CA 1
ATOM 3292 C C . GLU A 1 427 ? 2.666 7.215 -3.080 1.00 91.44 427 GLU A C 1
ATOM 3294 O O . GLU A 1 427 ? 2.923 6.278 -3.837 1.00 91.44 427 GLU A O 1
ATOM 3299 N N . PRO A 1 428 ? 2.336 6.981 -1.801 1.00 90.19 428 PRO A N 1
ATOM 3300 C CA . PRO A 1 428 ? 2.224 5.632 -1.266 1.00 90.19 428 PRO A CA 1
ATOM 3301 C C . PRO A 1 428 ? 1.037 4.884 -1.874 1.00 90.19 428 PRO A C 1
ATOM 3303 O O . PRO A 1 428 ? -0.050 5.443 -2.016 1.00 90.19 428 PRO A O 1
ATOM 3306 N N . ARG A 1 429 ? 1.204 3.569 -2.076 1.00 89.62 429 ARG A N 1
ATOM 3307 C CA . ARG A 1 429 ? 0.155 2.644 -2.560 1.00 89.62 429 ARG A CA 1
ATOM 3308 C C . ARG A 1 429 ? -0.353 2.961 -3.971 1.00 89.62 429 ARG A C 1
ATOM 3310 O O . ARG A 1 429 ? -1.461 2.571 -4.323 1.00 89.62 429 ARG A O 1
ATOM 3317 N N . THR A 1 430 ? 0.454 3.632 -4.783 1.00 92.12 430 THR A N 1
ATOM 3318 C CA . THR A 1 430 ? 0.145 3.869 -6.197 1.00 92.12 430 THR A CA 1
ATOM 3319 C C . THR A 1 430 ? 0.809 2.863 -7.122 1.00 92.12 430 THR A C 1
ATOM 3321 O O . THR A 1 430 ? 0.647 2.973 -8.324 1.00 92.12 430 THR A O 1
ATOM 3324 N N . ARG A 1 431 ? 1.518 1.854 -6.603 1.00 93.31 431 ARG A N 1
ATOM 3325 C CA . ARG A 1 431 ? 2.058 0.757 -7.410 1.00 93.31 431 ARG A CA 1
ATOM 3326 C C . ARG A 1 431 ? 1.499 -0.585 -6.971 1.00 93.31 431 ARG A C 1
ATOM 3328 O O . ARG A 1 431 ? 1.656 -0.967 -5.812 1.00 93.31 431 ARG A O 1
ATOM 3335 N N . LEU A 1 432 ? 0.934 -1.308 -7.928 1.00 93.25 432 LEU A N 1
ATOM 3336 C CA . LEU A 1 432 ? 0.463 -2.677 -7.788 1.00 93.25 432 LEU A CA 1
ATOM 3337 C C . LEU A 1 432 ? 1.222 -3.557 -8.789 1.00 93.25 432 LEU A C 1
ATOM 3339 O O . LEU A 1 432 ? 1.365 -3.197 -9.955 1.00 93.25 432 LEU A O 1
ATOM 3343 N N . ASP A 1 433 ? 1.750 -4.685 -8.326 1.00 90.75 433 ASP A N 1
ATOM 3344 C CA . ASP A 1 433 ? 2.421 -5.668 -9.176 1.00 90.75 433 ASP A CA 1
ATOM 3345 C C . ASP A 1 433 ? 2.064 -7.096 -8.745 1.00 90.75 433 ASP A C 1
ATOM 3347 O O . ASP A 1 433 ? 1.235 -7.300 -7.858 1.00 90.75 433 ASP A O 1
ATOM 3351 N N . ALA A 1 434 ? 2.685 -8.088 -9.381 1.00 86.62 434 ALA A N 1
ATOM 3352 C CA . ALA A 1 434 ? 2.429 -9.511 -9.160 1.00 86.62 434 ALA A CA 1
ATOM 3353 C C . ALA A 1 434 ? 2.696 -10.001 -7.714 1.00 86.62 434 ALA A C 1
ATOM 3355 O O . ALA A 1 434 ? 2.384 -11.148 -7.367 1.00 86.62 434 ALA A O 1
ATOM 3356 N N . GLY A 1 435 ? 3.280 -9.151 -6.861 1.00 84.50 435 GLY A N 1
ATOM 3357 C CA . GLY A 1 435 ? 3.425 -9.387 -5.433 1.00 84.50 435 GLY A CA 1
ATOM 3358 C C . GLY A 1 435 ? 4.244 -10.634 -5.092 1.00 84.50 435 GLY A C 1
ATOM 3359 O O . GLY A 1 435 ? 5.140 -11.059 -5.820 1.00 84.50 435 GLY A O 1
ATOM 3360 N N . THR A 1 436 ? 3.939 -11.230 -3.939 1.00 79.00 436 THR A N 1
ATOM 3361 C CA . THR A 1 436 ? 4.734 -12.312 -3.335 1.00 79.00 436 THR A CA 1
ATOM 3362 C C . THR A 1 436 ? 4.723 -13.624 -4.117 1.00 79.00 436 THR A C 1
ATOM 3364 O O . THR A 1 436 ? 5.635 -14.428 -3.950 1.00 79.00 436 THR A O 1
ATOM 3367 N N . TRP A 1 437 ? 3.709 -13.882 -4.941 1.00 80.00 437 TRP A N 1
ATOM 3368 C CA . TRP A 1 437 ? 3.623 -15.126 -5.718 1.00 80.00 437 TRP A CA 1
ATOM 3369 C C . TRP A 1 437 ? 4.053 -14.959 -7.170 1.00 80.00 437 TRP A C 1
ATOM 3371 O O . TRP A 1 437 ? 4.162 -15.956 -7.877 1.00 80.00 437 TRP A O 1
ATOM 3381 N N . GLY A 1 438 ? 4.329 -13.727 -7.613 1.00 81.81 438 GLY A N 1
ATOM 3382 C CA . GLY A 1 438 ? 4.612 -13.476 -9.022 1.00 81.81 438 GLY A CA 1
ATOM 3383 C C . GLY A 1 438 ? 3.450 -13.914 -9.919 1.00 81.81 438 GLY A C 1
ATOM 3384 O O . GLY A 1 438 ? 3.689 -14.407 -11.019 1.00 81.81 438 GLY A O 1
ATOM 3385 N N . THR A 1 439 ? 2.213 -13.796 -9.423 1.00 85.81 439 THR A N 1
ATOM 3386 C CA . THR A 1 439 ? 1.006 -14.238 -10.128 1.00 85.81 439 THR A CA 1
ATOM 3387 C C . THR A 1 439 ? 0.830 -13.438 -11.412 1.00 85.81 439 THR A C 1
ATOM 3389 O O . THR A 1 439 ? 0.907 -12.214 -11.380 1.00 85.81 439 THR A O 1
ATOM 3392 N N . MET A 1 440 ? 0.575 -14.134 -12.517 1.00 86.12 440 MET A N 1
ATOM 3393 C CA . MET A 1 440 ? 0.255 -13.528 -13.811 1.00 86.12 440 MET A CA 1
ATOM 3394 C C . MET A 1 440 ? -1.265 -13.447 -13.987 1.00 86.12 440 MET A C 1
ATOM 3396 O O . MET A 1 440 ? -1.974 -14.370 -13.580 1.00 86.12 440 MET A O 1
ATOM 3400 N N . GLY A 1 441 ? -1.751 -12.368 -14.599 1.00 86.00 441 GLY A N 1
ATOM 3401 C CA . GLY A 1 441 ? -3.173 -12.097 -14.801 1.00 86.00 441 GLY A CA 1
ATOM 3402 C C . GLY A 1 441 ? -3.823 -11.293 -13.684 1.00 86.00 441 GLY A C 1
ATOM 3403 O O . GLY A 1 441 ? -5.048 -11.281 -13.577 1.00 86.00 441 GLY A O 1
ATOM 3404 N N . VAL A 1 442 ? -3.036 -10.649 -12.819 1.00 89.00 442 VAL A N 1
ATOM 3405 C CA . VAL A 1 442 ? -3.594 -9.757 -11.789 1.00 89.00 442 VAL A CA 1
ATOM 3406 C C . VAL A 1 442 ? -3.894 -8.360 -12.336 1.00 89.00 442 VAL A C 1
ATOM 3408 O O . VAL A 1 442 ? -4.628 -7.618 -11.687 1.00 89.00 442 VAL A O 1
ATOM 3411 N N . GLY A 1 443 ? -3.358 -8.018 -13.513 1.00 88.62 443 GLY A N 1
ATOM 3412 C CA . GLY A 1 443 ? -3.313 -6.681 -14.095 1.00 88.62 443 GLY A CA 1
ATOM 3413 C C . GLY A 1 443 ? -4.663 -5.978 -14.144 1.00 88.62 443 GLY A C 1
ATOM 3414 O O . GLY A 1 443 ? -4.951 -5.098 -13.328 1.00 88.62 443 GLY A O 1
ATOM 3415 N N . LEU A 1 444 ? -5.542 -6.387 -15.060 1.00 86.94 444 LEU A N 1
ATOM 3416 C CA . LEU A 1 444 ? -6.804 -5.669 -15.275 1.00 86.94 444 LEU A CA 1
ATOM 3417 C C . LEU A 1 444 ? -7.754 -5.746 -14.069 1.00 86.94 444 LEU A C 1
ATOM 3419 O O . LEU A 1 444 ? -8.428 -4.767 -13.747 1.00 86.94 444 LEU A O 1
ATOM 3423 N N . GLY A 1 445 ? -7.736 -6.853 -13.320 1.00 87.38 445 GLY A N 1
ATOM 3424 C CA . GLY A 1 445 ? -8.475 -6.960 -12.059 1.00 87.38 445 GLY A CA 1
ATOM 3425 C C . GLY A 1 445 ? -8.000 -5.948 -11.006 1.00 87.38 445 GLY A C 1
ATOM 3426 O O . GLY A 1 445 ? -8.813 -5.334 -10.308 1.00 87.38 445 GLY A O 1
ATOM 3427 N N . TYR A 1 446 ? -6.687 -5.715 -10.909 1.00 90.19 446 TYR A N 1
ATOM 3428 C CA . TYR A 1 446 ? -6.120 -4.661 -10.066 1.00 90.19 446 TYR A CA 1
ATOM 3429 C C . TYR A 1 446 ? -6.487 -3.269 -10.568 1.00 90.19 446 TYR A C 1
ATOM 3431 O O . TYR A 1 446 ? -6.738 -2.394 -9.738 1.00 90.19 446 TYR A O 1
ATOM 3439 N N . CYS A 1 447 ? -6.588 -3.060 -11.882 1.00 87.12 447 CYS A N 1
ATOM 3440 C CA . CYS A 1 447 ? -7.036 -1.783 -12.429 1.00 87.12 447 CYS A CA 1
ATOM 3441 C C . CYS A 1 447 ? -8.466 -1.442 -11.996 1.00 87.12 447 CYS A C 1
ATOM 3443 O O . CYS A 1 447 ? -8.705 -0.351 -11.474 1.00 87.12 447 CYS A O 1
ATOM 3445 N N . ILE A 1 448 ? -9.392 -2.399 -12.123 1.00 82.12 448 ILE A N 1
ATOM 3446 C CA . ILE A 1 448 ? -10.783 -2.246 -11.670 1.00 82.12 448 ILE A CA 1
ATOM 3447 C C . ILE A 1 448 ? -10.814 -1.937 -10.169 1.00 82.12 448 ILE A C 1
ATOM 3449 O O . ILE A 1 448 ? -11.456 -0.980 -9.729 1.00 82.12 448 ILE A O 1
ATOM 3453 N N . ALA A 1 449 ? -10.085 -2.716 -9.365 1.00 83.25 449 ALA A N 1
ATOM 3454 C CA . ALA A 1 449 ? -10.040 -2.523 -7.920 1.00 83.25 449 ALA A CA 1
ATOM 3455 C C . ALA A 1 449 ? -9.466 -1.151 -7.529 1.00 83.25 449 ALA A C 1
ATOM 3457 O O . ALA A 1 449 ? -10.003 -0.501 -6.630 1.00 83.25 449 ALA A O 1
ATOM 3458 N N . ALA A 1 450 ? -8.410 -0.692 -8.205 1.00 83.88 450 ALA A N 1
ATOM 3459 C CA . ALA A 1 450 ? -7.796 0.609 -7.970 1.00 83.88 450 ALA A CA 1
ATOM 3460 C C . ALA A 1 450 ? -8.758 1.761 -8.287 1.00 83.88 450 ALA A C 1
ATOM 3462 O O . ALA A 1 450 ? -8.934 2.643 -7.445 1.00 83.88 450 ALA A O 1
ATOM 3463 N N . ALA A 1 451 ? -9.442 1.711 -9.434 1.00 78.44 451 ALA A N 1
ATOM 3464 C CA . ALA A 1 451 ? -10.420 2.723 -9.832 1.00 78.44 451 ALA A CA 1
ATOM 3465 C C . ALA A 1 451 ? -11.631 2.763 -8.888 1.00 78.44 451 ALA A C 1
ATOM 3467 O O . ALA A 1 451 ? -12.143 3.823 -8.538 1.00 78.44 451 ALA A O 1
ATOM 3468 N N . VAL A 1 452 ? -12.085 1.600 -8.407 1.00 74.56 452 VAL A N 1
ATOM 3469 C CA . VAL A 1 452 ? -13.150 1.526 -7.393 1.00 74.56 452 VAL A CA 1
ATOM 3470 C C . VAL A 1 452 ? -12.682 2.077 -6.042 1.00 74.56 452 VAL A C 1
ATOM 3472 O O . VAL A 1 452 ? -13.456 2.747 -5.357 1.00 74.56 452 VAL A O 1
ATOM 3475 N N . ALA A 1 453 ? -11.442 1.794 -5.640 1.00 72.00 453 ALA A N 1
ATOM 3476 C CA . ALA A 1 453 ? -10.900 2.203 -4.347 1.00 72.00 453 ALA A CA 1
ATOM 3477 C C . ALA A 1 453 ? -10.509 3.688 -4.292 1.00 72.00 453 ALA A C 1
ATOM 3479 O O . ALA A 1 453 ? -10.562 4.283 -3.215 1.00 72.00 453 ALA A O 1
ATOM 3480 N N . SER A 1 454 ? -10.118 4.276 -5.425 1.00 72.38 454 SER A N 1
ATOM 3481 C CA . SER A 1 454 ? -9.700 5.678 -5.540 1.00 72.38 454 SER A CA 1
ATOM 3482 C C . SER A 1 454 ? -10.385 6.371 -6.727 1.00 72.38 454 SER A C 1
ATOM 3484 O O . SER A 1 454 ? -9.712 6.655 -7.717 1.00 72.38 454 SER A O 1
ATOM 3486 N N . PRO A 1 455 ? -11.698 6.669 -6.635 1.00 70.38 455 PRO A N 1
ATOM 3487 C CA . PRO A 1 455 ? -12.409 7.370 -7.703 1.00 70.38 455 PRO A CA 1
ATOM 3488 C C . PRO A 1 455 ? -11.741 8.706 -8.048 1.00 70.38 455 PRO A C 1
ATOM 3490 O O . PRO A 1 455 ? -11.305 9.432 -7.149 1.00 70.38 455 PRO A O 1
ATOM 3493 N N . GLY A 1 456 ? -11.663 9.022 -9.337 1.00 72.81 456 GLY A N 1
ATOM 3494 C CA . GLY A 1 456 ? -11.029 10.230 -9.870 1.00 72.81 456 GLY A CA 1
ATOM 3495 C C . GLY A 1 456 ? -9.496 10.202 -9.916 1.00 72.81 456 GLY A C 1
ATOM 3496 O O . GLY A 1 456 ? -8.886 11.206 -10.279 1.00 72.81 456 GLY A O 1
ATOM 3497 N N . ARG A 1 457 ? -8.850 9.087 -9.546 1.00 82.81 457 ARG A N 1
ATOM 3498 C CA . ARG A 1 457 ? -7.405 8.887 -9.734 1.00 82.81 457 ARG A CA 1
ATOM 3499 C C . ARG A 1 457 ? -7.171 8.048 -10.983 1.00 82.81 457 ARG A C 1
ATOM 3501 O O . ARG A 1 457 ? -7.673 6.932 -11.064 1.00 82.81 457 ARG A O 1
ATOM 3508 N N . LEU A 1 458 ? -6.349 8.558 -11.899 1.00 86.50 458 LEU A N 1
ATOM 3509 C CA . LEU A 1 458 ? -5.955 7.830 -13.100 1.00 86.50 458 LEU A CA 1
ATOM 3510 C C . LEU A 1 458 ? -5.315 6.485 -12.734 1.00 86.50 458 LEU A C 1
ATOM 3512 O O . LEU A 1 458 ? -4.390 6.431 -11.920 1.00 86.50 458 LEU A O 1
ATOM 3516 N N . VAL A 1 459 ? -5.775 5.410 -13.365 1.00 87.88 459 VAL A N 1
ATOM 3517 C CA . VAL A 1 459 ? -5.150 4.088 -13.275 1.00 87.88 459 VAL A CA 1
ATOM 3518 C C . VAL A 1 459 ? -4.436 3.793 -14.586 1.00 87.88 459 VAL A C 1
ATOM 3520 O O . VAL A 1 459 ? -5.056 3.898 -15.636 1.00 87.88 459 VAL A O 1
ATOM 3523 N N . VAL A 1 460 ? -3.156 3.417 -14.524 1.00 89.69 460 VAL A N 1
ATOM 3524 C CA . VAL A 1 460 ? -2.329 3.072 -15.688 1.00 89.69 460 VAL A CA 1
ATOM 3525 C C . VAL A 1 460 ? -1.862 1.628 -15.583 1.00 89.69 460 VAL A C 1
ATOM 3527 O O . VAL A 1 460 ? -1.120 1.294 -14.662 1.00 89.69 460 VAL A O 1
ATOM 3530 N N . ALA A 1 461 ? -2.261 0.776 -16.524 1.00 88.75 461 ALA A N 1
ATOM 3531 C CA . ALA A 1 461 ? -1.746 -0.593 -16.634 1.00 88.75 461 ALA A CA 1
ATOM 3532 C C . ALA A 1 461 ? -0.563 -0.642 -17.609 1.00 88.75 461 ALA A C 1
ATOM 3534 O O . ALA A 1 461 ? -0.685 -0.118 -18.710 1.00 88.75 461 ALA A O 1
ATOM 3535 N N . VAL A 1 462 ? 0.554 -1.265 -17.227 1.00 89.12 462 VAL A N 1
ATOM 3536 C CA . VAL A 1 462 ? 1.726 -1.509 -18.087 1.00 89.12 462 VAL A CA 1
ATOM 3537 C C . VAL A 1 462 ? 1.989 -3.009 -18.118 1.00 89.12 462 VAL A C 1
ATOM 3539 O O . VAL A 1 462 ? 2.652 -3.555 -17.230 1.00 89.12 462 VAL A O 1
ATOM 3542 N N . GLU A 1 463 ? 1.441 -3.653 -19.145 1.00 84.25 463 GLU A N 1
ATOM 3543 C CA . GLU A 1 463 ? 1.224 -5.100 -19.198 1.00 84.25 463 GLU A CA 1
ATOM 3544 C C . GLU A 1 463 ? 2.059 -5.794 -20.276 1.00 84.25 463 GLU A C 1
ATOM 3546 O O . GLU A 1 463 ? 2.090 -5.349 -21.420 1.00 84.25 463 GLU A O 1
ATOM 3551 N N . GLY A 1 464 ? 2.711 -6.908 -19.918 1.00 80.38 464 GLY A N 1
ATOM 3552 C CA . GLY A 1 464 ? 3.219 -7.891 -20.888 1.00 80.38 464 GLY A CA 1
ATOM 3553 C C . GLY A 1 464 ? 2.078 -8.582 -21.637 1.00 80.38 464 GLY A C 1
ATOM 3554 O O . GLY A 1 464 ? 1.026 -8.794 -21.040 1.00 80.38 464 GLY A O 1
ATOM 3555 N N . ASP A 1 465 ? 2.293 -9.008 -22.882 1.00 78.81 465 ASP A N 1
ATOM 3556 C CA . ASP A 1 465 ? 1.333 -9.802 -23.671 1.00 78.81 465 ASP A CA 1
ATOM 3557 C C . ASP A 1 465 ? 0.754 -10.995 -22.906 1.00 78.81 465 ASP A C 1
ATOM 3559 O O . ASP A 1 465 ? -0.458 -11.195 -22.857 1.00 78.81 465 ASP A O 1
ATOM 3563 N N . LEU A 1 466 ? 1.621 -11.752 -22.241 1.00 79.50 466 LEU A N 1
ATOM 3564 C CA . LEU A 1 466 ? 1.248 -12.903 -21.442 1.00 79.50 466 LEU A CA 1
ATOM 3565 C C . LEU A 1 466 ? 0.361 -12.498 -20.259 1.00 79.50 466 LEU A C 1
ATOM 3567 O O . LEU A 1 466 ? -0.635 -13.159 -19.990 1.00 79.50 466 LEU A O 1
ATOM 3571 N N . GLY A 1 467 ? 0.724 -11.424 -19.553 1.00 81.12 467 GLY A N 1
ATOM 3572 C CA . GLY A 1 467 ? 0.000 -10.943 -18.367 1.00 81.12 467 GLY A CA 1
ATOM 3573 C C . GLY A 1 467 ? -1.376 -10.430 -18.737 1.00 81.12 467 GLY A C 1
ATOM 3574 O O . GLY A 1 467 ? -2.384 -10.865 -18.177 1.00 81.12 467 GLY A O 1
ATOM 3575 N N . PHE A 1 468 ? -1.406 -9.614 -19.791 1.00 84.62 468 PHE A N 1
ATOM 3576 C CA . PHE A 1 468 ? -2.631 -9.168 -20.420 1.00 84.62 468 PHE A CA 1
ATOM 3577 C C . PHE A 1 468 ? -3.500 -10.364 -20.812 1.00 84.62 468 PHE A C 1
ATOM 3579 O O . PHE A 1 468 ? -4.647 -10.424 -20.397 1.00 84.62 468 PHE A O 1
ATOM 3586 N N . GLY A 1 469 ? -2.958 -11.367 -21.508 1.00 83.94 469 GLY A N 1
ATOM 3587 C CA . GLY A 1 469 ? -3.707 -12.540 -21.967 1.00 83.94 469 GLY A CA 1
ATOM 3588 C C . GLY A 1 469 ? -4.464 -13.297 -20.866 1.00 83.94 469 GLY A C 1
ATOM 3589 O O . GLY A 1 469 ? -5.576 -13.763 -21.110 1.00 83.94 469 GLY A O 1
ATOM 3590 N N . PHE A 1 470 ? -3.925 -13.381 -19.644 1.00 87.62 470 PHE A N 1
ATOM 3591 C CA . PHE A 1 470 ? -4.615 -14.030 -18.519 1.00 87.62 470 PHE A CA 1
ATOM 3592 C C . PHE A 1 470 ? -5.839 -13.256 -18.015 1.00 87.62 470 PHE A C 1
ATOM 3594 O O . PHE A 1 470 ? -6.756 -13.872 -17.471 1.00 87.62 470 PHE A O 1
ATOM 3601 N N . SER A 1 471 ? -5.851 -11.930 -18.168 1.00 88.00 471 SER A N 1
ATOM 3602 C CA . SER A 1 471 ? -6.924 -11.059 -17.672 1.00 88.00 471 SER A CA 1
ATOM 3603 C C . SER A 1 471 ? -7.645 -10.274 -18.769 1.00 88.00 471 SER A C 1
ATOM 3605 O O . SER A 1 471 ? -8.539 -9.500 -18.460 1.00 88.00 471 SER A O 1
ATOM 3607 N N . ALA A 1 472 ? -7.331 -10.508 -20.046 1.00 84.75 472 ALA A N 1
ATOM 3608 C CA . ALA A 1 472 ? -7.772 -9.699 -21.184 1.00 84.75 472 ALA A CA 1
ATOM 3609 C C . ALA A 1 472 ? -9.296 -9.582 -21.309 1.00 84.75 472 ALA A C 1
ATOM 3611 O O . ALA A 1 472 ? -9.799 -8.576 -21.796 1.00 84.75 472 ALA A O 1
ATOM 3612 N N . MET A 1 473 ? -10.045 -10.586 -20.850 1.00 87.38 473 MET A N 1
ATOM 3613 C CA . MET A 1 473 ? -11.509 -10.536 -20.882 1.00 87.38 473 MET A CA 1
ATOM 3614 C C . MET A 1 473 ? -12.103 -9.503 -19.920 1.00 87.38 473 MET A C 1
ATOM 3616 O O . MET A 1 473 ? -13.229 -9.069 -20.128 1.00 87.38 473 MET A O 1
ATOM 3620 N N . GLU A 1 474 ? -11.342 -9.047 -18.924 1.00 83.31 474 GLU A N 1
ATOM 3621 C CA . GLU A 1 474 ? -11.741 -7.949 -18.040 1.00 83.31 474 GLU A CA 1
ATOM 3622 C C . GLU A 1 474 ? -11.780 -6.595 -18.768 1.00 83.31 474 GLU A C 1
ATOM 3624 O O . GLU A 1 474 ? -12.316 -5.638 -18.223 1.00 83.31 474 GLU A O 1
ATOM 3629 N N . VAL A 1 475 ? -11.264 -6.491 -20.002 1.00 80.12 475 VAL A N 1
ATOM 3630 C CA . VAL A 1 475 ? -11.424 -5.286 -20.839 1.00 80.12 475 VAL A CA 1
ATOM 3631 C C . VAL A 1 475 ? -12.899 -4.926 -21.041 1.00 80.12 475 VAL A C 1
ATOM 3633 O O . VAL A 1 475 ? -13.233 -3.742 -21.057 1.00 80.12 475 VAL A O 1
ATOM 3636 N N . GLU A 1 476 ? -13.785 -5.922 -21.122 1.00 80.62 476 GLU A N 1
ATOM 3637 C CA . GLU A 1 476 ? -15.234 -5.701 -21.186 1.00 80.62 476 GLU A CA 1
ATOM 3638 C C . GLU A 1 476 ? -15.743 -4.975 -19.933 1.00 80.62 476 GLU A C 1
ATOM 3640 O O . GLU A 1 476 ? -16.411 -3.950 -20.046 1.00 80.62 476 GLU A O 1
ATOM 3645 N N . ASN A 1 477 ? -15.296 -5.402 -18.748 1.00 72.44 477 ASN A N 1
ATOM 3646 C CA . ASN A 1 477 ? -15.598 -4.727 -17.485 1.00 72.44 477 ASN A CA 1
ATOM 3647 C C . ASN A 1 477 ? -14.967 -3.331 -17.384 1.00 72.44 477 ASN A C 1
ATOM 3649 O O . ASN A 1 477 ? -15.388 -2.508 -16.578 1.00 72.44 477 ASN A O 1
ATOM 3653 N N . LEU A 1 478 ? -13.929 -3.034 -18.159 1.00 70.81 478 LEU A N 1
ATOM 3654 C CA . LEU A 1 478 ? -13.293 -1.728 -18.107 1.00 70.81 478 LEU A CA 1
ATOM 3655 C C . LEU A 1 478 ? -14.113 -0.673 -18.882 1.00 70.81 478 LEU A C 1
ATOM 3657 O O . LEU A 1 478 ? -14.153 0.469 -18.426 1.00 70.81 478 LEU A O 1
ATOM 3661 N N . ALA A 1 479 ? -14.805 -1.035 -19.974 1.00 60.16 479 ALA A N 1
ATOM 3662 C CA . ALA A 1 479 ? -15.417 -0.124 -20.975 1.00 60.16 479 ALA A CA 1
ATOM 3663 C C . ALA A 1 479 ? -16.343 0.968 -20.451 1.00 60.16 479 ALA A C 1
ATOM 3665 O O . ALA A 1 479 ? -16.427 2.049 -21.032 1.00 60.16 479 ALA A O 1
ATOM 3666 N N . ASP A 1 480 ? -16.946 0.736 -19.300 1.00 55.78 480 ASP A N 1
ATOM 3667 C CA . ASP A 1 480 ? -17.878 1.666 -18.680 1.00 55.78 480 ASP A CA 1
ATOM 3668 C C . ASP A 1 480 ? -17.213 2.607 -17.651 1.00 55.78 480 ASP A C 1
ATOM 3670 O O . ASP A 1 480 ? -17.873 3.465 -17.060 1.00 55.78 480 ASP A O 1
ATOM 3674 N N . THR A 1 481 ? -15.898 2.483 -17.421 1.00 58.38 481 THR A N 1
ATOM 3675 C CA . THR A 1 481 ? -15.164 3.244 -16.398 1.00 58.38 481 THR A CA 1
ATOM 3676 C C . THR A 1 481 ? -14.281 4.321 -17.033 1.00 58.38 481 THR A C 1
ATOM 3678 O O . THR A 1 481 ? -13.146 4.064 -17.419 1.00 58.38 481 THR A O 1
ATOM 3681 N N . SER A 1 482 ? -14.750 5.572 -17.062 1.00 52.84 482 SER A N 1
ATOM 3682 C CA . SER A 1 482 ? -14.034 6.722 -17.654 1.00 52.84 482 SER A CA 1
ATOM 3683 C C . SER A 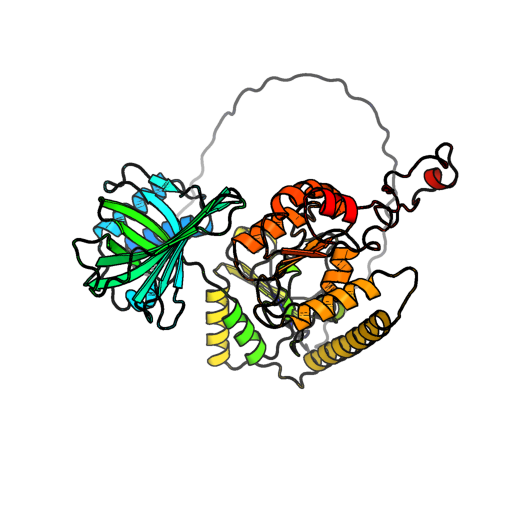1 482 ? -12.747 7.158 -16.924 1.00 52.84 482 SER A C 1
ATOM 3685 O O . SER A 1 482 ? -12.218 8.229 -17.206 1.00 52.84 482 SER A O 1
ATOM 3687 N N . GLU A 1 483 ? -12.272 6.391 -15.941 1.00 61.69 483 GLU A N 1
ATOM 3688 C CA . GLU A 1 483 ? -11.169 6.758 -15.033 1.00 61.69 483 GLU A CA 1
ATOM 3689 C C . GLU A 1 483 ? -9.957 5.811 -15.140 1.00 61.69 483 GLU A C 1
ATOM 3691 O O . GLU A 1 483 ? -9.029 5.878 -14.330 1.00 61.69 483 GLU A O 1
ATOM 3696 N N . ILE A 1 484 ? -9.955 4.911 -16.128 1.00 61.78 484 ILE A N 1
ATOM 3697 C CA . ILE A 1 484 ? -8.898 3.917 -16.333 1.00 61.78 484 ILE A CA 1
ATOM 3698 C C . ILE A 1 484 ? -8.256 4.148 -17.701 1.00 61.78 484 ILE A C 1
ATOM 3700 O O . ILE A 1 484 ? -8.953 4.229 -18.705 1.00 61.78 484 ILE A O 1
ATOM 3704 N N . SER A 1 485 ? -6.927 4.200 -17.744 1.00 61.69 485 SER A N 1
ATOM 3705 C CA . SER A 1 485 ? -6.148 4.190 -18.982 1.00 61.69 485 SER A CA 1
ATOM 3706 C C . SER A 1 485 ? -5.292 2.929 -19.023 1.00 61.69 485 SER A C 1
ATOM 3708 O O . SER A 1 485 ? -4.407 2.723 -18.197 1.00 61.69 485 SER A O 1
ATOM 3710 N N . VAL A 1 486 ? -5.527 2.053 -19.992 1.00 61.25 486 VAL A N 1
ATOM 3711 C CA . VAL A 1 486 ? -4.718 0.839 -20.168 1.00 61.25 486 VAL A CA 1
ATOM 3712 C C . VAL A 1 486 ? -3.620 1.132 -21.187 1.00 61.25 486 VAL A C 1
ATOM 3714 O O . VAL A 1 486 ? -3.912 1.397 -22.347 1.00 61.25 486 VAL A O 1
ATOM 3717 N N . ALA A 1 487 ? -2.352 1.073 -20.775 1.00 57.34 487 ALA A N 1
ATOM 3718 C CA . ALA A 1 487 ? -1.209 1.195 -21.676 1.00 57.34 487 ALA A CA 1
ATOM 3719 C C . ALA A 1 487 ? -0.628 -0.199 -21.973 1.00 57.34 487 ALA A C 1
ATOM 3721 O O . ALA A 1 487 ? 0.368 -0.628 -21.389 1.00 57.34 487 ALA A O 1
ATOM 3722 N N . SER A 1 488 ? -1.250 -0.913 -22.913 1.00 53.97 488 SER A N 1
ATOM 3723 C CA . SER A 1 488 ? -0.685 -2.139 -23.490 1.00 53.97 488 SER A CA 1
ATOM 3724 C C . SER A 1 488 ? 0.124 -1.771 -24.736 1.00 53.97 488 SER A C 1
ATOM 3726 O O . SER A 1 488 ? -0.425 -1.268 -25.715 1.00 53.97 488 SER A O 1
ATOM 3728 N N . CYS A 1 489 ? 1.451 -1.919 -24.686 1.00 47.78 489 CYS A N 1
ATOM 3729 C CA . CYS A 1 489 ? 2.345 -1.476 -25.760 1.00 47.78 489 CYS A CA 1
ATOM 3730 C C . CYS A 1 489 ? 2.772 -2.656 -26.660 1.00 47.78 489 CYS A C 1
ATOM 3732 O O . CYS A 1 489 ? 3.133 -3.705 -26.128 1.00 47.78 489 CYS A O 1
ATOM 3734 N N . PRO A 1 490 ? 2.865 -2.481 -27.995 1.00 40.31 490 PRO A N 1
ATOM 3735 C CA . PRO A 1 490 ? 3.242 -3.537 -28.947 1.00 40.31 490 PRO A CA 1
ATOM 3736 C C . PRO A 1 490 ? 4.600 -4.229 -28.734 1.00 40.31 490 PRO A C 1
ATOM 3738 O O . PRO A 1 490 ? 4.824 -5.278 -29.311 1.00 40.31 490 PRO A O 1
ATOM 3741 N N . ASN A 1 491 ? 5.520 -3.685 -27.926 1.00 45.62 491 ASN A N 1
ATOM 3742 C CA . ASN A 1 491 ? 6.799 -4.351 -27.605 1.00 45.62 491 ASN A CA 1
ATOM 3743 C C . ASN A 1 491 ? 6.825 -4.995 -26.212 1.00 45.62 491 ASN A C 1
ATOM 3745 O O . ASN A 1 491 ? 7.833 -5.577 -25.810 1.00 45.62 491 ASN A O 1
ATOM 3749 N N . LEU A 1 492 ? 5.709 -4.894 -25.490 1.00 53.22 492 LEU A N 1
ATOM 3750 C CA . LEU A 1 492 ? 5.332 -5.828 -24.435 1.00 53.22 492 LEU A CA 1
ATOM 3751 C C . LEU A 1 492 ? 4.656 -7.075 -25.039 1.00 53.22 492 LEU A C 1
ATOM 3753 O O . LEU A 1 492 ? 4.594 -8.100 -24.372 1.00 53.22 492 LEU A O 1
ATOM 3757 N N . ASP A 1 493 ? 4.234 -6.980 -26.307 1.00 58.09 493 ASP A N 1
ATOM 3758 C CA . ASP A 1 493 ? 3.935 -8.073 -27.241 1.00 58.09 493 ASP A CA 1
ATOM 3759 C C . ASP A 1 493 ? 5.209 -8.505 -27.972 1.00 58.09 493 ASP A C 1
ATOM 3761 O O . ASP A 1 493 ? 5.416 -8.285 -29.163 1.00 58.09 493 ASP A O 1
ATOM 3765 N N . ASN A 1 494 ? 6.132 -9.091 -27.211 1.00 63.34 494 ASN A N 1
ATOM 3766 C CA . ASN A 1 494 ? 7.376 -9.626 -27.754 1.00 63.34 494 ASN A CA 1
ATOM 3767 C C . ASN A 1 494 ? 7.172 -10.989 -28.442 1.00 63.34 494 ASN A C 1
ATOM 3769 O O . ASN A 1 494 ? 8.157 -11.659 -28.736 1.00 63.34 494 ASN A O 1
ATOM 3773 N N . GLY A 1 495 ? 5.930 -11.406 -28.710 1.00 65.69 495 GLY A N 1
ATOM 3774 C CA . GLY A 1 495 ? 5.626 -12.711 -29.291 1.00 65.69 495 GLY A CA 1
ATOM 3775 C C . GLY A 1 495 ? 5.745 -13.846 -28.275 1.00 65.69 495 GLY A C 1
ATOM 3776 O O . GLY A 1 495 ? 6.002 -14.986 -28.663 1.00 65.69 495 GLY A O 1
ATOM 3777 N N . GLY A 1 496 ? 5.566 -13.548 -26.984 1.00 66.94 496 GLY A N 1
ATOM 3778 C CA . GLY A 1 496 ? 5.536 -14.517 -25.896 1.00 66.94 496 GLY A CA 1
ATOM 3779 C C . GLY A 1 496 ? 6.757 -14.517 -24.973 1.00 66.94 496 GLY A C 1
ATOM 3780 O O . GLY A 1 496 ? 7.629 -13.645 -24.972 1.00 66.94 496 GLY A O 1
ATOM 3781 N N . VAL A 1 497 ? 6.836 -15.536 -24.118 1.00 69.81 497 VAL A N 1
ATOM 3782 C CA . VAL A 1 497 ? 7.826 -15.624 -23.039 1.00 69.81 497 VAL A CA 1
ATOM 3783 C C . VAL A 1 497 ? 9.249 -15.555 -23.603 1.00 69.81 497 VAL A C 1
ATOM 3785 O O . VAL A 1 497 ? 9.637 -16.362 -24.439 1.00 69.81 497 VAL A O 1
ATOM 3788 N N . TYR A 1 498 ? 10.057 -14.603 -23.128 1.00 69.19 498 TYR A N 1
ATOM 3789 C CA . TYR A 1 498 ? 11.420 -14.364 -23.638 1.00 69.19 498 TYR A CA 1
ATOM 3790 C C . TYR A 1 498 ? 11.503 -14.048 -25.140 1.00 69.19 498 TYR A C 1
ATOM 3792 O O . TYR A 1 498 ? 12.560 -14.221 -25.724 1.00 69.19 498 TYR A O 1
ATOM 3800 N N . GLY A 1 499 ? 10.426 -13.572 -25.763 1.00 67.81 499 GLY A N 1
ATOM 3801 C CA . GLY A 1 499 ? 10.414 -13.218 -27.182 1.00 67.81 499 GLY A CA 1
ATOM 3802 C C . GLY A 1 499 ? 9.940 -14.343 -28.105 1.00 67.81 499 GLY A C 1
ATOM 3803 O O . GLY A 1 499 ? 10.176 -14.283 -29.305 1.00 67.81 499 GLY A O 1
ATOM 3804 N N . GLY A 1 500 ? 9.370 -15.418 -27.544 1.00 68.12 500 GLY A N 1
ATOM 3805 C CA . GLY A 1 500 ? 9.099 -16.652 -28.289 1.00 68.12 500 GLY A CA 1
ATOM 3806 C C . GLY A 1 500 ? 10.356 -17.483 -28.577 1.00 68.12 500 GLY A C 1
ATOM 3807 O O . GLY A 1 500 ? 10.290 -18.479 -29.298 1.00 68.12 500 GLY A O 1
ATOM 3808 N N . ASP A 1 501 ? 11.499 -17.111 -27.986 1.00 72.56 501 ASP A N 1
ATOM 3809 C CA . ASP A 1 501 ? 12.801 -17.716 -28.258 1.00 72.56 501 ASP A CA 1
ATOM 3810 C C . ASP A 1 501 ? 12.833 -19.223 -27.974 1.00 72.56 501 ASP A C 1
ATOM 3812 O O . ASP A 1 501 ? 12.313 -19.718 -26.965 1.00 72.56 501 ASP A O 1
ATOM 3816 N N . ARG A 1 502 ? 13.542 -19.941 -28.850 1.00 75.44 502 ARG A N 1
ATOM 3817 C CA . ARG A 1 502 ? 13.925 -21.345 -28.673 1.00 75.44 502 ARG A CA 1
ATOM 3818 C C . ARG A 1 502 ? 15.120 -21.432 -27.755 1.00 75.44 502 ARG A C 1
ATOM 3820 O O . ARG A 1 502 ? 16.176 -20.874 -28.048 1.00 75.44 502 ARG A O 1
ATOM 3827 N N . ARG A 1 503 ? 14.960 -22.132 -26.639 1.00 74.88 503 ARG A N 1
ATOM 3828 C CA . ARG A 1 503 ? 15.959 -22.160 -25.564 1.00 74.88 503 ARG A CA 1
ATOM 3829 C C . ARG A 1 503 ? 16.621 -23.517 -25.418 1.00 74.88 503 ARG A C 1
ATOM 3831 O O . ARG A 1 503 ? 17.717 -23.588 -24.864 1.00 74.88 503 ARG A O 1
ATOM 3838 N N . PHE A 1 504 ? 15.994 -24.574 -25.926 1.00 78.94 504 PHE A N 1
ATOM 3839 C CA . PHE A 1 504 ? 16.547 -25.919 -25.862 1.00 78.94 504 PHE A CA 1
ATOM 3840 C C . PHE A 1 504 ? 17.099 -26.363 -27.223 1.00 78.94 504 PHE A C 1
ATOM 3842 O O . PHE A 1 504 ? 16.484 -26.082 -28.251 1.00 78.94 504 PHE A O 1
ATOM 3849 N N . PRO A 1 505 ? 18.238 -27.083 -27.262 1.00 80.31 505 PRO A N 1
ATOM 3850 C CA . PRO A 1 505 ? 18.817 -27.576 -28.513 1.00 80.31 505 PRO A CA 1
ATOM 3851 C C . PRO A 1 505 ? 17.820 -28.357 -29.380 1.00 80.31 505 PRO A C 1
ATOM 3853 O O . PRO A 1 505 ? 17.782 -28.152 -30.589 1.00 80.31 505 PRO A O 1
ATOM 3856 N N . ASP A 1 506 ? 16.957 -29.163 -28.758 1.00 80.00 506 ASP A N 1
ATOM 3857 C CA . ASP A 1 506 ? 15.928 -29.949 -29.449 1.00 80.00 506 ASP A CA 1
ATOM 3858 C C . ASP A 1 506 ? 14.842 -29.078 -30.102 1.00 80.00 506 ASP A C 1
ATOM 3860 O O . ASP A 1 506 ? 14.266 -29.468 -31.114 1.00 80.00 506 ASP A O 1
ATOM 3864 N N . GLU A 1 507 ? 14.588 -27.875 -29.583 1.00 77.94 507 GLU A N 1
ATOM 3865 C CA . GLU A 1 507 ? 13.694 -26.907 -30.230 1.00 77.94 507 GLU A CA 1
ATOM 3866 C C . GLU A 1 507 ? 14.374 -26.269 -31.447 1.00 77.94 507 GLU A C 1
ATOM 3868 O O . GLU A 1 507 ? 13.712 -25.909 -32.414 1.00 77.94 507 GLU A O 1
ATOM 3873 N N . ILE A 1 508 ? 15.700 -26.114 -31.422 1.00 80.88 508 ILE A N 1
ATOM 3874 C CA . ILE A 1 508 ? 16.463 -25.437 -32.480 1.00 80.88 508 ILE A CA 1
ATOM 3875 C C . ILE A 1 508 ? 16.752 -26.391 -33.646 1.00 80.88 508 ILE A C 1
ATOM 3877 O O . ILE A 1 508 ? 16.630 -26.001 -34.807 1.00 80.88 508 ILE A O 1
ATOM 3881 N N . THR A 1 509 ? 17.141 -27.634 -33.359 1.00 85.94 509 THR A N 1
ATOM 3882 C CA . THR A 1 509 ? 17.613 -28.593 -34.374 1.00 85.94 509 THR A CA 1
ATOM 3883 C C . THR A 1 509 ? 16.868 -29.924 -34.379 1.00 85.94 509 THR A C 1
ATOM 3885 O O . THR A 1 509 ? 17.110 -30.741 -35.270 1.00 85.94 509 THR A O 1
ATOM 3888 N N . GLY A 1 510 ? 15.971 -30.156 -33.420 1.00 85.12 510 GLY A N 1
ATOM 3889 C CA . GLY A 1 510 ? 15.231 -31.406 -33.295 1.00 85.12 510 GLY A CA 1
ATOM 3890 C C . GLY A 1 510 ? 14.076 -31.554 -34.296 1.00 85.12 510 GLY A C 1
ATOM 3891 O O . GLY A 1 510 ? 13.860 -30.704 -35.162 1.00 85.12 510 GLY A O 1
ATOM 3892 N N . PRO A 1 511 ? 13.317 -32.658 -34.200 1.00 84.69 511 PRO A N 1
ATOM 3893 C CA . PRO A 1 511 ? 12.285 -33.013 -35.177 1.00 84.69 511 PRO A CA 1
ATOM 3894 C C . PRO A 1 511 ? 11.088 -32.049 -35.198 1.00 84.69 511 PRO A C 1
ATOM 3896 O O . PRO A 1 511 ? 10.430 -31.938 -36.224 1.00 84.69 511 PRO A O 1
ATOM 3899 N N . CYS A 1 512 ? 10.845 -31.325 -34.102 1.00 82.19 512 CYS A N 1
ATOM 3900 C CA . CYS A 1 512 ? 9.776 -30.328 -33.958 1.00 82.19 512 CYS A CA 1
ATOM 3901 C C . CYS A 1 512 ? 10.273 -28.889 -34.176 1.00 82.19 512 CYS A C 1
ATOM 3903 O O . CYS A 1 512 ? 9.645 -27.931 -33.736 1.00 82.19 512 CYS A O 1
ATOM 3905 N N . LYS A 1 513 ? 11.415 -28.703 -34.850 1.00 82.19 513 LYS A N 1
ATOM 3906 C CA . LYS A 1 513 ? 11.986 -27.375 -35.119 1.00 82.19 513 LYS A CA 1
ATOM 3907 C C . LYS A 1 513 ? 11.133 -26.497 -36.044 1.00 82.19 513 LYS A C 1
ATOM 3909 O O . LYS A 1 513 ? 11.545 -25.390 -36.356 1.00 82.19 513 LYS A O 1
ATOM 3914 N N . ASP A 1 514 ? 10.005 -26.948 -36.552 1.00 84.06 514 ASP A N 1
ATOM 3915 C CA . ASP A 1 514 ? 9.116 -26.093 -37.345 1.00 84.06 514 ASP A CA 1
ATOM 3916 C C . ASP A 1 514 ? 7.818 -25.790 -36.577 1.00 84.06 514 ASP A C 1
ATOM 3918 O O . ASP A 1 514 ? 7.033 -24.943 -36.998 1.00 84.06 514 ASP A O 1
ATOM 3922 N N . ASP A 1 515 ? 7.643 -26.394 -35.394 1.00 84.75 515 ASP A N 1
ATOM 3923 C CA . ASP A 1 515 ? 6.501 -26.157 -34.520 1.00 84.75 515 ASP A CA 1
ATOM 3924 C C . ASP A 1 515 ? 6.672 -24.841 -33.727 1.00 84.75 515 ASP A C 1
ATOM 3926 O O . ASP A 1 515 ? 7.805 -24.429 -33.410 1.00 84.75 515 ASP A O 1
ATOM 3930 N N . PRO A 1 516 ? 5.559 -24.168 -33.370 1.00 78.25 516 PRO A N 1
ATOM 3931 C CA . PRO A 1 516 ? 5.579 -23.060 -32.424 1.00 78.25 516 PRO A CA 1
ATOM 3932 C C . PRO A 1 516 ? 6.162 -23.510 -31.086 1.00 78.25 516 PRO A C 1
ATOM 3934 O O . PRO A 1 516 ? 5.844 -24.589 -30.581 1.00 78.25 516 PRO A O 1
ATOM 3937 N N . THR A 1 517 ? 7.010 -22.679 -30.488 1.00 81.25 517 THR A N 1
ATOM 3938 C CA . THR A 1 517 ? 7.582 -23.013 -29.182 1.00 81.25 517 THR A CA 1
ATOM 3939 C C . THR A 1 517 ? 6.526 -22.864 -28.088 1.00 81.25 517 THR A C 1
ATOM 3941 O O . THR A 1 517 ? 5.635 -22.023 -28.209 1.00 81.25 517 THR A O 1
ATOM 3944 N N . PRO A 1 518 ? 6.654 -23.576 -26.954 1.00 79.31 518 PRO A N 1
ATOM 3945 C CA . PRO A 1 518 ? 5.808 -23.334 -25.782 1.00 79.31 518 PRO A CA 1
ATOM 3946 C C . PRO A 1 518 ? 5.934 -21.911 -25.215 1.00 79.31 518 PRO A C 1
ATOM 3948 O O . PRO A 1 518 ? 5.131 -21.500 -24.382 1.00 79.31 518 PRO A O 1
ATOM 3951 N N . THR A 1 519 ? 6.976 -21.180 -25.616 1.00 78.56 519 THR A N 1
ATOM 3952 C CA . THR A 1 519 ? 7.210 -19.782 -25.256 1.00 78.56 519 THR A CA 1
ATOM 3953 C C . THR A 1 519 ? 6.629 -18.798 -26.268 1.00 78.56 519 THR A C 1
ATOM 3955 O O . THR A 1 519 ? 6.551 -17.620 -25.943 1.00 78.56 519 THR A O 1
ATOM 3958 N N . SER A 1 520 ? 6.214 -19.248 -27.455 1.00 77.50 520 SER A N 1
ATOM 3959 C CA . SER A 1 520 ? 5.652 -18.397 -28.504 1.00 77.50 520 SER A CA 1
ATOM 3960 C C . SER A 1 520 ? 4.192 -18.051 -28.221 1.00 77.50 520 SER A C 1
ATOM 3962 O O . SER A 1 520 ? 3.392 -18.907 -27.846 1.00 77.50 520 SER A O 1
ATOM 3964 N N . PHE A 1 521 ? 3.838 -16.797 -28.471 1.00 74.69 521 PHE A N 1
ATOM 3965 C CA . PHE A 1 521 ? 2.467 -16.305 -28.583 1.00 74.69 521 PHE A CA 1
ATOM 3966 C C . PHE A 1 521 ? 2.183 -15.863 -30.017 1.00 74.69 521 PHE A C 1
ATOM 3968 O O . PHE A 1 521 ? 3.089 -15.833 -30.849 1.00 74.69 521 PHE A O 1
ATOM 3975 N N . VAL A 1 522 ? 0.918 -15.559 -30.322 1.00 69.69 522 VAL A N 1
ATOM 3976 C CA . VAL A 1 522 ? 0.515 -15.103 -31.659 1.00 69.69 522 VAL A CA 1
ATOM 3977 C C . VAL A 1 522 ? 1.191 -13.755 -31.943 1.00 69.69 522 VAL A C 1
ATOM 3979 O O . VAL A 1 522 ? 0.837 -12.768 -31.294 1.00 69.69 522 VAL A O 1
ATOM 3982 N N . PRO A 1 523 ? 2.145 -13.682 -32.891 1.00 66.94 523 PRO A N 1
ATOM 3983 C CA . PRO A 1 523 ? 2.824 -12.432 -33.201 1.00 66.94 523 PRO A CA 1
ATOM 3984 C C . PRO A 1 523 ? 1.841 -11.424 -33.794 1.00 66.94 523 PRO A C 1
ATOM 3986 O O . PRO A 1 523 ? 0.943 -11.809 -34.545 1.00 66.94 523 PRO A O 1
ATOM 3989 N N . HIS A 1 524 ? 2.052 -10.135 -33.517 1.00 68.62 524 HIS A N 1
ATOM 3990 C CA . HIS A 1 524 ? 1.212 -9.047 -34.035 1.00 68.62 524 HIS A CA 1
ATOM 3991 C C . HIS A 1 524 ? -0.259 -9.186 -33.628 1.00 68.62 524 HIS A C 1
ATOM 3993 O O . HIS A 1 524 ? -1.165 -8.887 -34.412 1.00 68.62 524 HIS A O 1
ATOM 3999 N N . SER A 1 525 ? -0.501 -9.654 -32.403 1.00 75.81 525 SER A N 1
ATOM 4000 C CA . SER A 1 525 ? -1.854 -9.753 -31.876 1.00 75.81 525 SER A CA 1
ATOM 4001 C C . SER A 1 525 ? -2.477 -8.359 -31.821 1.00 75.81 525 SER A C 1
ATOM 4003 O O . SER A 1 525 ? -1.943 -7.428 -31.219 1.00 75.81 525 SER A O 1
ATOM 4005 N N . ALA A 1 526 ? -3.626 -8.194 -32.474 1.00 80.62 526 ALA A N 1
ATOM 4006 C CA . ALA A 1 526 ? -4.322 -6.917 -32.556 1.00 80.62 526 ALA A CA 1
ATOM 4007 C C . ALA A 1 526 ? -5.087 -6.616 -31.251 1.00 80.62 526 ALA A C 1
ATOM 4009 O O . ALA A 1 526 ? -6.311 -6.518 -31.242 1.00 80.62 526 ALA A O 1
ATOM 4010 N N . TYR A 1 527 ? -4.370 -6.483 -30.127 1.00 79.81 527 TYR A N 1
ATOM 4011 C CA . TYR A 1 527 ? -4.970 -6.204 -28.814 1.00 79.81 527 TYR A CA 1
ATOM 4012 C C . TYR A 1 527 ? -5.770 -4.894 -28.802 1.00 79.81 527 TYR A C 1
ATOM 4014 O O . TYR A 1 527 ? -6.786 -4.807 -28.122 1.00 79.81 527 TYR A O 1
ATOM 4022 N N . HIS A 1 528 ? -5.363 -3.905 -29.602 1.00 79.94 528 HIS A N 1
ATOM 4023 C CA . HIS A 1 528 ? -6.144 -2.686 -29.821 1.00 79.94 528 HIS A CA 1
ATOM 4024 C C . HIS A 1 528 ? -7.525 -2.999 -30.418 1.00 79.94 528 HIS A C 1
ATOM 4026 O O . HIS A 1 528 ? -8.519 -2.500 -29.914 1.00 79.94 528 HIS A O 1
ATOM 4032 N N . SER A 1 529 ? -7.619 -3.907 -31.397 1.00 84.31 529 SER A N 1
ATOM 4033 C CA . SER A 1 529 ? -8.905 -4.325 -31.969 1.00 84.31 529 SER A CA 1
ATOM 4034 C C . SER A 1 529 ? -9.781 -5.074 -30.963 1.00 84.31 529 SER A C 1
ATOM 4036 O O . SER A 1 529 ? -11.000 -4.954 -31.017 1.00 84.31 529 SER A O 1
ATOM 4038 N N . LEU A 1 530 ? -9.189 -5.835 -30.031 1.00 81.56 530 LEU A N 1
ATOM 4039 C CA . LEU A 1 530 ? -9.936 -6.439 -28.919 1.00 81.56 530 LEU A CA 1
ATOM 4040 C C . LEU A 1 530 ? -10.548 -5.352 -28.024 1.00 81.56 530 LEU A 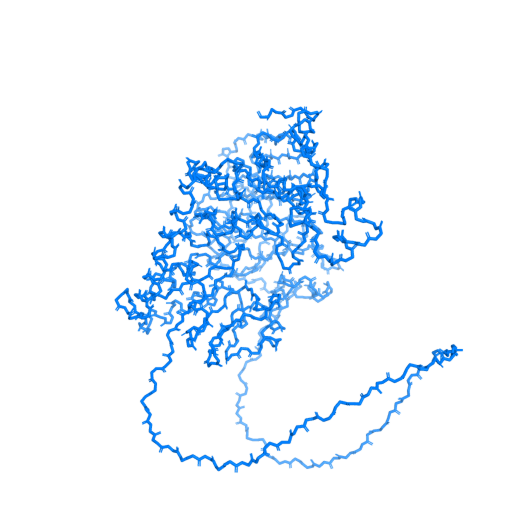C 1
ATOM 4042 O O . LEU A 1 530 ? -11.714 -5.444 -27.659 1.00 81.56 530 LEU A O 1
ATOM 4046 N N . ILE A 1 531 ? -9.764 -4.327 -27.692 1.00 79.75 531 ILE A N 1
ATOM 4047 C CA . ILE A 1 531 ? -10.185 -3.193 -26.864 1.00 79.75 531 ILE A CA 1
ATOM 4048 C C . ILE A 1 531 ? -11.290 -2.384 -27.570 1.00 79.75 531 ILE A C 1
ATOM 4050 O O . ILE A 1 531 ? -12.352 -2.153 -26.989 1.00 79.75 531 ILE A O 1
ATOM 4054 N N . GLU A 1 532 ? -11.102 -2.055 -28.850 1.00 82.69 532 GLU A N 1
ATOM 4055 C CA . GLU A 1 532 ? -12.097 -1.383 -29.699 1.00 82.69 532 GLU A CA 1
ATOM 4056 C C . GLU A 1 532 ? -13.396 -2.187 -29.838 1.00 82.69 532 GLU A C 1
ATOM 4058 O O . GLU A 1 532 ? -14.485 -1.611 -29.829 1.00 82.69 532 GLU A O 1
ATOM 4063 N N . ALA A 1 533 ? -13.315 -3.520 -29.923 1.00 85.75 533 ALA A N 1
ATOM 4064 C CA . ALA A 1 533 ? -14.493 -4.383 -30.014 1.00 85.75 533 ALA A CA 1
ATOM 4065 C C . ALA A 1 533 ? -15.406 -4.283 -28.778 1.00 85.75 533 ALA A C 1
ATOM 4067 O O . ALA A 1 533 ? -16.607 -4.532 -28.892 1.00 85.75 533 ALA A O 1
ATOM 4068 N N . PHE A 1 534 ? -14.861 -3.882 -27.626 1.00 81.88 534 PHE A N 1
ATOM 4069 C CA . PHE A 1 534 ? -15.618 -3.599 -26.405 1.00 81.88 534 PHE A CA 1
ATOM 4070 C C . PHE A 1 534 ? -15.982 -2.112 -26.236 1.00 81.88 534 PHE A C 1
ATOM 4072 O O . PHE A 1 534 ? -16.505 -1.732 -25.196 1.00 81.88 534 PHE A O 1
ATOM 4079 N N . GLY A 1 535 ? -15.757 -1.267 -27.249 1.00 73.56 535 GLY A N 1
ATOM 4080 C CA . GLY A 1 535 ? -16.214 0.128 -27.267 1.00 73.56 535 GLY A CA 1
ATOM 4081 C C . GLY A 1 535 ? -15.243 1.154 -26.675 1.00 73.56 535 GLY A C 1
ATOM 4082 O O . GLY A 1 535 ? -15.623 2.310 -26.492 1.00 73.56 535 GLY A O 1
ATOM 4083 N N . TRP A 1 536 ? -13.999 0.766 -26.395 1.00 70.25 536 TRP A N 1
ATOM 4084 C CA . TRP A 1 536 ? -12.933 1.694 -26.010 1.00 70.25 536 TRP A CA 1
ATOM 4085 C C . TRP A 1 536 ? -12.343 2.413 -27.226 1.00 70.25 536 TRP A C 1
ATOM 4087 O O . TRP A 1 536 ? -12.206 1.826 -28.297 1.00 70.25 536 TRP A O 1
ATOM 4097 N N . ASN A 1 537 ? -11.909 3.661 -27.036 1.00 63.12 537 ASN A N 1
ATOM 4098 C CA . ASN A 1 537 ? -11.090 4.355 -28.029 1.00 63.12 537 ASN A CA 1
ATOM 4099 C C . ASN A 1 537 ? -9.616 3.964 -27.852 1.00 63.12 537 ASN A C 1
ATOM 4101 O O . ASN A 1 537 ? -9.095 4.036 -26.737 1.00 63.12 537 ASN A O 1
ATOM 4105 N N . SER A 1 538 ? -8.978 3.567 -28.956 1.00 49.81 538 SER A N 1
ATOM 4106 C CA . SER A 1 538 ? -7.540 3.289 -29.069 1.00 49.81 538 SER A CA 1
ATOM 4107 C C . SER A 1 538 ? -6.674 4.534 -28.922 1.00 49.81 538 SER A C 1
ATOM 4109 O O . SER A 1 538 ? -7.052 5.557 -29.549 1.00 49.81 538 SER A O 1
#